Protein 8YS9 (pdb70)

Radius of gyration: 23.8 Å; Cα contacts (8 Å, |Δi|>4): 904; chains: 2; bounding box: 58×40×68 Å

Organism: NCBI:txid1123069

Sequence (416 aa):
MEIEAVEASYRRWAPIYDRTFGAVTQRGRREAVARINAIPPGRDGVTRVLEIGVGTGLALPHYAPHIRVTGIDASEAMLERARAAHGRRPTVESLRIMDARSLDFADESFDVVAAMHVLSVVPEPRRVMAEIARVLRPGGQAVTVTHFAVEGRGARAALERAMAPLADRLGWHSDFSRAEVLSEPRLRPGEERRLPPLRLMTLLVLHRIMEIEAVEASYRRWAPIYDRTFGAVTQRGRREAVARINAIPPGGVTRVLEIGVGTGLALPHYAPHIRVTGIDASEAMLERARAAHGRRPTVESLRIMDARSLDFADESFDVVAAMHVLSVVPEPRRVMAEIARVLRPGGQAVTVTHFAVEGRGARAALERAMAPLADRLGWHSDFSRAEVLSEPRLRPGEERRLPPLRLMTLLVLHRI

B-factor: mean 26.25, std 9.92, range [13.54, 88.36]

Solvent-accessible surface area: 18058 Å² total; per-residue (Å²): 13,111,46,112,13,13,70,48,5,28,148,201,52,2,81,75,25,60,168,49,48,0,54,85,1,46,120,3,11,109,25,0,1,52,62,0,37,82,18,104,72,24,161,134,42,24,0,40,0,0,5,1,24,12,8,5,0,29,6,1,54,67,12,24,116,47,0,90,0,8,0,1,15,22,4,103,32,8,0,92,104,0,75,91,65,21,34,241,96,125,10,16,111,30,20,96,76,23,41,9,45,72,10,110,35,71,94,96,40,15,9,0,0,0,0,18,26,15,1,8,11,13,11,83,27,177,109,0,0,34,26,0,0,56,0,0,75,78,50,1,33,0,0,0,1,0,26,20,22,28,52,26,220,29,91,69,3,43,110,13,146,65,50,26,114,71,9,90,207,36,0,62,54,2,71,3,32,19,60,64,0,10,25,17,90,79,0,91,3,9,35,6,75,56,8,53,30,148,135,51,11,7,0,0,5,0,43,36,117,16,116,46,112,21,12,57,34,1,18,147,121,48,3,76,82,21,59,204,49,38,0,41,70,8,82,83,0,18,120,28,0,3,47,48,0,37,78,24,110,67,90,75,30,3,31,0,0,5,0,23,11,7,5,0,44,5,1,53,82,12,23,116,44,0,48,0,2,0,1,15,20,3,76,23,8,0,103,112,0,13,59,65,23,1,96,97,112,9,6,26,6,0,20,53,17,42,9,41,67,10,55,25,72,90,102,28,2,30,1,0,0,0,21,16,15,1,0,11,15,13,81,21,136,107,0,0,35,26,0,0,56,0,0,91,79,47,1,35,0,0,0,3,0,12,14,16,48,135,44,218,25,79,61,1,42,119,14,133,66,75,22,113,82,8,74,165,24,1,35,50,4,72,11,32,104,54,45,1,57,38,16,113,85,10,125,70,32,78,80,101,94,4,60,43,153,146,54,6,10,0,0,6,0,43,42,120

Structure (mmCIF, N/CA/C/O backbone):
data_8YS9
#
_entry.id   8YS9
#
_cell.length_a   71.042
_cell.length_b   77.681
_cell.length_c   83.159
_cell.angle_alpha   90.00
_cell.angle_beta   90.00
_cell.angle_gamma   90.00
#
_symmetry.space_group_name_H-M   'P 21 21 21'
#
loop_
_entity.id
_entity.type
_entity.pdbx_description
1 polymer 'Phosphatidylethanolamine N-methyltransferase/phosphatidyl-N-methylethanolamine N-methyltransferase'
2 non-polymer S-ADENOSYL-L-HOMOCYSTEINE
3 non-polymer '[(2~{R})-3-[2-(dimethylamino)ethoxy-oxidanyl-phosphoryl]oxy-2-[(~{Z})-octadec-9-enoyl]oxy-propyl] (~{Z})-octadec-9-enoate'
4 non-polymer 'SULFATE ION'
5 non-polymer 'L(+)-TARTARIC ACID'
6 non-polymer DODECYL-BETA-D-MALTOSIDE
7 water water
#
loop_
_atom_site.group_PDB
_atom_site.id
_atom_site.type_symbol
_atom_site.label_atom_id
_atom_site.label_alt_id
_atom_site.label_comp_id
_atom_site.label_asym_id
_atom_site.label_entity_id
_atom_site.label_seq_id
_atom_site.pdbx_PDB_ins_code
_atom_site.Cartn_x
_atom_site.Cartn_y
_atom_site.Cartn_z
_atom_site.occupancy
_atom_site.B_iso_or_equiv
_atom_site.auth_seq_id
_atom_site.auth_comp_id
_atom_site.auth_asym_id
_atom_site.auth_atom_id
_atom_site.pdbx_PDB_model_num
ATOM 1 N N . MET A 1 1 ? 27.212 19.281 34.967 1.00 20.15 1 MET A N 1
ATOM 2 C CA . MET A 1 1 ? 28.123 20.321 35.497 1.00 18.91 1 MET A CA 1
ATOM 3 C C . MET A 1 1 ? 29.231 19.577 36.234 1.00 20.04 1 MET A C 1
ATOM 4 O O . MET A 1 1 ? 28.960 18.538 36.814 1.00 20.96 1 MET A O 1
ATOM 9 N N . GLU A 1 2 ? 30.450 20.110 36.236 1.00 21.02 2 GLU A N 1
ATOM 10 C CA . GLU A 1 2 ? 31.498 19.552 37.070 1.00 22.84 2 GLU A CA 1
ATOM 11 C C . GLU A 1 2 ? 31.065 19.642 38.535 1.00 20.14 2 GLU A C 1
ATOM 12 O O . GLU A 1 2 ? 30.371 20.558 38.954 1.00 19.31 2 GLU A O 1
ATOM 18 N N . ILE A 1 3 ? 31.498 18.688 39.343 1.00 20.07 3 ILE A N 1
ATOM 19 C CA . ILE A 1 3 ? 31.023 18.593 40.710 1.00 20.40 3 ILE A CA 1
ATOM 20 C C . ILE A 1 3 ? 31.362 19.883 41.491 1.00 23.49 3 ILE A C 1
ATOM 21 O O . ILE A 1 3 ? 30.589 20.316 42.312 1.00 20.73 3 ILE A O 1
ATOM 26 N N . GLU A 1 4 ? 32.557 20.472 41.305 1.00 20.87 4 GLU A N 1
ATOM 27 C CA . GLU A 1 4 ? 32.898 21.673 42.048 1.00 21.49 4 GLU A CA 1
ATOM 28 C C . GLU A 1 4 ? 31.978 22.831 41.650 1.00 19.43 4 GLU A C 1
ATOM 29 O O . GLU A 1 4 ? 31.682 23.700 42.461 1.00 22.96 4 GLU A O 1
ATOM 35 N N . ALA A 1 5 ? 31.488 22.814 40.405 1.00 19.68 5 ALA A N 1
ATOM 36 C CA . ALA A 1 5 ? 30.576 23.857 39.951 1.00 18.73 5 ALA A CA 1
ATOM 37 C C . ALA A 1 5 ? 29.176 23.638 40.520 1.00 19.14 5 ALA A C 1
ATOM 38 O O . ALA A 1 5 ? 28.488 24.616 40.894 1.00 20.08 5 ALA A O 1
ATOM 40 N N . VAL A 1 6 ? 28.787 22.356 40.690 1.00 17.81 6 VAL A N 1
ATOM 41 C CA . VAL A 1 6 ? 27.565 22.028 41.412 1.00 18.01 6 VAL A CA 1
ATOM 42 C C . VAL A 1 6 ? 27.628 22.588 42.831 1.00 18.31 6 VAL A C 1
ATOM 43 O O . VAL A 1 6 ? 26.727 23.300 43.285 1.00 18.77 6 VAL A O 1
ATOM 47 N N . GLU A 1 7 ? 28.737 22.310 43.541 1.00 17.02 7 GLU A N 1
ATOM 48 C CA . GLU A 1 7 ? 28.895 22.808 44.898 1.00 19.01 7 GLU A CA 1
ATOM 49 C C . GLU A 1 7 ? 28.793 24.337 44.960 1.00 20.58 7 GLU A C 1
ATOM 50 O O . GLU A 1 7 ? 28.128 24.887 45.831 1.00 22.19 7 GLU A O 1
ATOM 56 N N . ALA A 1 8 ? 29.465 25.028 44.045 1.00 20.83 8 ALA A N 1
ATOM 57 C CA . ALA A 1 8 ? 29.493 26.491 44.084 1.00 21.70 8 ALA A CA 1
ATOM 58 C C . ALA A 1 8 ? 28.085 27.060 43.833 1.00 21.57 8 ALA A C 1
ATOM 59 O O . ALA A 1 8 ? 27.643 28.007 44.492 1.00 22.25 8 ALA A O 1
ATOM 61 N N . SER A 1 9 ? 27.380 26.462 42.856 1.00 19.57 9 SER A N 1
ATOM 62 C CA . SER A 1 9 ? 26.084 26.970 42.449 1.00 18.82 9 SER A CA 1
ATOM 63 C C . SER A 1 9 ? 25.079 26.778 43.580 1.00 18.46 9 SER A C 1
ATOM 64 O O . SER A 1 9 ? 24.280 27.686 43.892 1.00 20.51 9 SER A O 1
ATOM 67 N N . TYR A 1 10 ? 25.088 25.584 44.200 1.00 19.53 10 TYR A N 1
ATOM 68 C CA . TYR A 1 10 ? 24.064 25.251 45.193 1.00 18.57 10 TYR A CA 1
ATOM 69 C C . TYR A 1 10 ? 24.381 25.848 46.553 1.00 19.38 10 TYR A C 1
ATOM 70 O O . TYR A 1 10 ? 23.458 26.012 47.348 1.00 20.30 10 TYR A O 1
ATOM 79 N N . ARG A 1 11 ? 25.639 26.220 46.810 1.00 19.56 11 ARG A N 1
ATOM 80 C CA . ARG A 1 11 ? 25.895 27.107 47.939 1.00 22.89 11 ARG A CA 1
ATOM 81 C C . ARG A 1 11 ? 25.151 28.444 47.766 1.00 23.13 11 ARG A C 1
ATOM 82 O O . ARG A 1 11 ? 24.577 28.951 48.719 1.00 23.55 11 ARG A O 1
ATOM 90 N N . ARG A 1 12 ? 25.133 29.026 46.556 1.00 21.60 12 ARG A N 1
ATOM 91 C CA . ARG A 1 12 ? 24.390 30.262 46.299 1.00 23.70 12 ARG A CA 1
ATOM 92 C C . ARG A 1 12 ? 22.870 30.035 46.317 1.00 21.41 12 ARG A C 1
ATOM 93 O O . ARG A 1 12 ? 22.108 30.864 46.828 1.00 23.24 12 ARG A O 1
ATOM 101 N N . TRP A 1 13 ? 22.403 28.911 45.733 1.00 20.68 13 TRP A N 1
ATOM 102 C CA . TRP A 1 13 ? 20.978 28.657 45.706 1.00 19.59 13 TRP A CA 1
ATOM 103 C C . TRP A 1 13 ? 20.370 28.413 47.088 1.00 20.43 13 TRP A C 1
ATOM 104 O O . TRP A 1 13 ? 19.216 28.786 47.326 1.00 23.12 13 TRP A O 1
ATOM 115 N N . ALA A 1 14 ? 21.091 27.740 47.978 1.00 20.85 14 ALA A N 1
ATOM 116 C CA . ALA A 1 14 ? 20.427 27.158 49.143 1.00 21.79 14 ALA A CA 1
ATOM 117 C C . ALA A 1 14 ? 19.575 28.167 49.926 1.00 23.73 14 ALA A C 1
ATOM 118 O O . ALA A 1 14 ? 18.451 27.843 50.317 1.00 23.84 14 ALA A O 1
ATOM 120 N N . PRO A 1 15 ? 20.047 29.400 50.240 1.00 23.38 15 PRO A N 1
ATOM 121 C CA . PRO A 1 15 ? 19.216 30.292 51.050 1.00 25.11 15 PRO A CA 1
ATOM 122 C C . PRO A 1 15 ? 17.921 30.744 50.386 1.00 24.66 15 PRO A C 1
ATOM 123 O O . PRO A 1 15 ? 16.983 31.081 51.113 1.00 26.78 15 PRO A O 1
ATOM 127 N N . ILE A 1 16 ? 17.840 30.748 49.045 1.00 24.88 16 ILE A N 1
ATOM 128 C CA . ILE A 1 16 ? 16.598 31.184 48.396 1.00 24.61 16 ILE A CA 1
ATOM 129 C C . ILE A 1 16 ? 15.821 30.030 47.742 1.00 22.57 16 ILE A C 1
ATOM 130 O O . ILE A 1 16 ? 14.731 30.266 47.238 1.00 22.08 16 ILE A O 1
ATOM 135 N N . TYR A 1 17 ? 16.380 28.813 47.743 1.00 19.77 17 TYR A N 1
ATOM 136 C CA . TYR A 1 17 ? 15.878 27.755 46.902 1.00 19.92 17 TYR A CA 1
ATOM 137 C C . TYR A 1 17 ? 14.384 27.471 47.159 1.00 18.12 17 TYR A C 1
ATOM 138 O O . TYR A 1 17 ? 13.558 27.416 46.241 1.00 20.17 17 TYR A O 1
ATOM 147 N N . ASP A 1 18 ? 14.039 27.198 48.416 1.00 18.88 18 ASP A N 1
ATOM 148 C CA . ASP A 1 18 ? 12.704 26.737 48.730 1.00 19.02 18 ASP A CA 1
ATOM 149 C C . ASP A 1 18 ? 11.638 27.784 48.372 1.00 21.10 18 ASP A C 1
ATOM 150 O O . ASP A 1 18 ? 10.539 27.403 47.971 1.00 24.95 18 ASP A O 1
ATOM 155 N N . ARG A 1 19 ? 11.952 29.082 48.530 1.00 22.76 19 ARG A N 1
ATOM 156 C CA . ARG A 1 19 ? 10.976 30.128 48.275 1.00 24.26 19 ARG A CA 1
ATOM 157 C C . ARG A 1 19 ? 10.921 30.534 46.801 1.00 25.00 19 ARG A C 1
ATOM 158 O O . ARG A 1 19 ? 10.007 31.284 46.415 1.00 27.14 19 ARG A O 1
ATOM 166 N N . THR A 1 20 ? 11.876 30.069 45.977 1.00 21.95 20 THR A N 1
ATOM 167 C CA . THR A 1 20 ? 11.871 30.391 44.549 1.00 21.85 20 THR A CA 1
ATOM 168 C C . THR A 1 20 ? 11.672 29.131 43.695 1.00 19.48 20 THR A C 1
ATOM 169 O O . THR A 1 20 ? 10.523 28.749 43.410 1.00 21.46 20 THR A O 1
ATOM 173 N N . PHE A 1 21 ? 12.749 28.488 43.229 1.00 19.05 21 PHE A N 1
ATOM 174 C CA . PHE A 1 21 ? 12.638 27.356 42.307 1.00 18.01 21 PHE A CA 1
ATOM 175 C C . PHE A 1 21 ? 11.839 26.237 42.955 1.00 19.40 21 PHE A C 1
ATOM 176 O O . PHE A 1 21 ? 10.967 25.627 42.311 1.00 20.54 21 PHE A O 1
ATOM 184 N N . GLY A 1 22 ? 12.096 26.014 44.245 1.00 19.56 22 GLY A N 1
ATOM 185 C CA . GLY A 1 22 ? 11.394 24.954 44.958 1.00 19.81 22 GLY A CA 1
ATOM 186 C C . GLY A 1 22 ? 9.892 25.206 44.990 1.00 20.72 22 GLY A C 1
ATOM 187 O O . GLY A 1 22 ? 9.088 24.291 44.816 1.00 21.47 22 GLY A O 1
ATOM 188 N N . ALA A 1 23 ? 9.493 26.451 45.188 1.00 22.83 23 ALA A N 1
ATOM 189 C CA . ALA A 1 23 ? 8.063 26.769 45.320 1.00 22.09 23 ALA A CA 1
ATOM 190 C C . ALA A 1 23 ? 7.297 26.529 44.019 1.00 22.55 23 ALA A C 1
ATOM 191 O O . ALA A 1 23 ? 6.184 26.008 44.046 1.00 25.11 23 ALA A O 1
ATOM 193 N N . VAL A 1 24 ? 7.886 26.875 42.879 1.00 19.11 24 VAL A N 1
ATOM 194 C CA . VAL A 1 24 ? 7.166 26.795 41.622 1.00 19.19 24 VAL A CA 1
ATOM 195 C C . VAL A 1 24 ? 7.203 25.371 41.054 1.00 18.42 24 VAL A C 1
ATOM 196 O O . VAL A 1 24 ? 6.577 25.133 40.018 1.00 20.29 24 VAL A O 1
ATOM 200 N N . THR A 1 25 ? 7.950 24.439 41.722 1.00 17.39 25 THR A N 1
ATOM 201 C CA . THR A 1 25 ? 8.041 23.049 41.276 1.00 17.98 25 THR A CA 1
ATOM 202 C C . THR A 1 25 ? 7.382 22.083 42.270 1.00 17.56 25 THR A C 1
ATOM 203 O O . THR A 1 25 ? 7.494 20.870 42.126 1.00 18.31 25 THR A O 1
ATOM 207 N N . GLN A 1 26 ? 6.660 22.611 43.270 1.00 17.90 26 GLN A N 1
ATOM 208 C CA . GLN A 1 26 ? 6.109 21.783 44.309 1.00 19.80 26 GLN A CA 1
ATOM 209 C C . GLN A 1 26 ? 5.028 20.849 43.766 1.00 20.41 26 GLN A C 1
ATOM 210 O O . GLN A 1 26 ? 4.890 19.729 44.269 1.00 21.02 26 GLN A O 1
ATOM 216 N N . ARG A 1 27 ? 4.197 21.310 42.816 1.00 20.13 27 ARG A N 1
ATOM 217 C CA . ARG A 1 27 ? 3.146 20.438 42.296 1.00 23.15 27 ARG A CA 1
ATOM 218 C C . ARG A 1 27 ? 3.743 19.156 41.681 1.00 23.03 27 ARG A C 1
ATOM 219 O O . ARG A 1 27 ? 3.296 18.035 41.964 1.00 22.63 27 ARG A O 1
ATOM 227 N N . GLY A 1 28 ? 4.761 19.312 40.824 1.00 20.36 28 GLY A N 1
ATOM 228 C CA . GLY A 1 28 ? 5.406 18.154 40.226 1.00 20.52 28 GLY A CA 1
ATOM 229 C C . GLY A 1 28 ? 6.064 17.261 41.270 1.00 18.82 28 GLY A C 1
ATOM 230 O O . GLY A 1 28 ? 6.078 16.018 41.149 1.00 20.14 28 GLY A O 1
ATOM 231 N N . ARG A 1 29 ? 6.669 17.883 42.276 1.00 18.80 29 ARG A N 1
ATOM 232 C CA . ARG A 1 29 ? 7.320 17.152 43.360 1.00 18.18 29 ARG A CA 1
ATOM 233 C C . ARG A 1 29 ? 6.314 16.267 44.114 1.00 18.45 29 ARG A C 1
ATOM 234 O O . ARG A 1 29 ? 6.534 15.076 44.372 1.00 19.15 29 ARG A O 1
ATOM 242 N N . ARG A 1 30 ? 5.180 16.871 44.474 1.00 19.71 30 ARG A N 1
ATOM 243 C CA . ARG A 1 30 ? 4.116 16.140 45.129 1.00 20.32 30 ARG A CA 1
ATOM 244 C C . ARG A 1 30 ? 3.617 14.9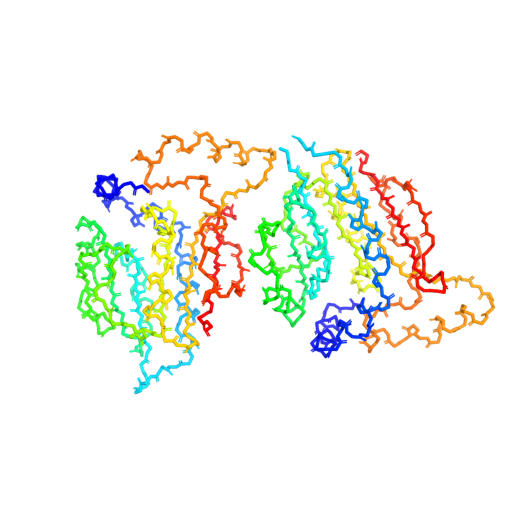94 44.259 1.00 19.44 30 ARG A C 1
ATOM 245 O O . ARG A 1 30 ? 3.300 13.910 44.763 1.00 21.42 30 ARG A O 1
ATOM 253 N N . GLU A 1 31 ? 3.473 15.247 42.970 1.00 18.94 31 GLU A N 1
ATOM 254 C CA . GLU A 1 31 ? 2.969 14.244 42.053 1.00 20.34 31 GLU A CA 1
ATOM 255 C C . GLU A 1 31 ? 3.941 13.059 41.980 1.00 21.29 31 GLU A C 1
ATOM 256 O O . GLU A 1 31 ? 3.515 11.889 41.992 1.00 20.27 31 GLU A O 1
ATOM 262 N N . ALA A 1 32 ? 5.253 13.370 41.891 1.00 19.02 32 ALA A N 1
ATOM 263 C CA . ALA A 1 32 ? 6.269 12.321 41.860 1.00 18.27 32 ALA A CA 1
ATOM 264 C C . ALA A 1 32 ? 6.206 11.478 43.131 1.00 18.22 32 ALA A C 1
ATOM 265 O O . ALA A 1 32 ? 6.257 10.243 43.047 1.00 19.06 32 ALA A O 1
ATOM 267 N N . VAL A 1 33 ? 6.111 12.138 44.294 1.00 17.04 33 VAL A N 1
ATOM 268 C CA . VAL A 1 33 ? 6.045 11.417 45.545 1.00 18.87 33 VAL A CA 1
ATOM 269 C C . VAL A 1 33 ? 4.768 10.567 45.606 1.00 20.53 33 VAL A C 1
ATOM 270 O O . VAL A 1 33 ? 4.803 9.446 46.123 1.00 21.70 33 VAL A O 1
ATOM 274 N N . ALA A 1 34 ? 3.637 11.073 45.100 1.00 21.53 34 ALA A N 1
ATOM 275 C CA . ALA A 1 34 ? 2.409 10.281 45.071 1.00 21.79 34 ALA A CA 1
ATOM 276 C C . ALA A 1 34 ? 2.583 8.978 44.277 1.00 21.95 34 ALA A C 1
ATOM 277 O O . ALA A 1 34 ? 2.111 7.922 44.707 1.00 23.48 34 ALA A O 1
ATOM 279 N N . ARG A 1 35 ? 3.265 9.038 43.133 1.00 22.30 35 ARG A N 1
ATOM 280 C CA . ARG A 1 35 ? 3.562 7.842 42.345 1.00 23.43 35 ARG A CA 1
ATOM 281 C C . ARG A 1 35 ? 4.363 6.846 43.182 1.00 22.03 35 ARG A C 1
ATOM 282 O O . ARG A 1 35 ? 4.102 5.660 43.154 1.00 24.33 35 ARG A O 1
ATOM 290 N N . ILE A 1 36 ? 5.404 7.349 43.869 1.00 22.61 36 ILE A N 1
ATOM 291 C CA . ILE A 1 36 ? 6.302 6.492 44.639 1.00 20.77 36 ILE A CA 1
ATOM 292 C C . ILE A 1 36 ? 5.519 5.840 45.784 1.00 23.65 36 ILE A C 1
ATOM 293 O O . ILE A 1 36 ? 5.681 4.637 46.059 1.00 25.69 36 ILE A O 1
ATOM 298 N N . ASN A 1 37 ? 4.665 6.641 46.452 1.00 23.00 37 ASN A N 1
ATOM 299 C CA . ASN A 1 37 ? 3.877 6.165 47.573 1.00 24.12 37 ASN A CA 1
ATOM 300 C C . ASN A 1 37 ? 2.945 5.035 47.130 1.00 23.59 37 ASN A C 1
ATOM 301 O O . ASN A 1 37 ? 2.600 4.196 47.946 1.00 25.58 37 ASN A O 1
ATOM 306 N N . ALA A 1 38 ? 2.501 5.053 45.868 1.00 25.76 38 ALA A N 1
ATOM 307 C CA . ALA A 1 38 ? 1.481 4.134 45.360 1.00 26.68 38 ALA A CA 1
ATOM 308 C C . ALA A 1 38 ? 2.082 2.802 44.911 1.00 28.41 38 ALA A C 1
ATOM 309 O O . ALA A 1 38 ? 1.366 1.836 44.684 1.00 32.21 38 ALA A O 1
ATOM 311 N N . ILE A 1 39 ? 3.394 2.765 44.696 1.00 28.62 39 ILE A N 1
ATOM 312 C CA . ILE A 1 39 ? 4.047 1.536 44.273 1.00 29.63 39 ILE A CA 1
ATOM 313 C C . ILE A 1 39 ? 3.805 0.496 45.349 1.00 28.48 39 ILE A C 1
ATOM 314 O O . ILE A 1 39 ? 3.957 0.798 46.536 1.00 29.80 39 ILE A O 1
ATOM 319 N N . PRO A 1 40 ? 3.434 -0.747 44.970 1.00 35.02 40 PRO A N 1
ATOM 320 C CA . PRO A 1 40 ? 3.287 -1.833 45.950 1.00 39.67 40 PRO A CA 1
ATOM 321 C C . PRO A 1 40 ? 4.523 -1.993 46.836 1.00 41.06 40 PRO A C 1
ATOM 322 O O . PRO A 1 40 ? 5.652 -2.057 46.338 1.00 38.62 40 PRO A O 1
ATOM 326 N N . PRO A 1 41 ? 4.376 -2.022 48.180 1.00 42.74 41 PRO A N 1
ATOM 327 C CA . PRO A 1 41 ? 5.535 -2.138 49.068 1.00 42.28 41 PRO A CA 1
ATOM 328 C C . PRO A 1 41 ? 6.429 -3.311 48.725 1.00 45.83 41 PRO A C 1
ATOM 329 O O . PRO A 1 41 ? 5.965 -4.338 48.235 1.00 46.34 41 PRO A O 1
ATOM 333 N N . GLY A 1 42 ? 7.729 -3.111 48.942 1.00 47.94 42 GLY A N 1
ATOM 334 C CA . GLY A 1 42 ? 8.676 -4.170 48.695 1.00 49.77 42 GLY A CA 1
ATOM 335 C C . GLY A 1 42 ? 8.641 -5.135 49.868 1.00 49.20 42 GLY A C 1
ATOM 336 O O . GLY A 1 42 ? 7.571 -5.484 50.375 1.00 53.29 42 GLY A O 1
ATOM 337 N N . ARG A 1 43 ? 9.848 -5.493 50.313 1.00 52.00 43 ARG A N 1
ATOM 338 C CA . ARG A 1 43 ? 10.050 -6.507 51.335 1.00 53.59 43 ARG A CA 1
ATOM 339 C C . ARG A 1 43 ? 9.686 -5.921 52.697 1.00 50.62 43 ARG A C 1
ATOM 340 O O . ARG A 1 43 ? 10.015 -4.757 52.992 1.00 37.94 43 ARG A O 1
ATOM 348 N N . ASP A 1 44 ? 8.973 -6.746 53.481 1.00 47.24 44 ASP A N 1
ATOM 349 C CA . ASP A 1 44 ? 8.597 -6.405 54.841 1.00 50.11 44 ASP A CA 1
ATOM 350 C C . ASP A 1 44 ? 7.633 -5.230 54.853 1.00 46.28 44 ASP A C 1
ATOM 351 O O . ASP A 1 44 ? 7.543 -4.548 55.868 1.00 54.27 44 ASP A O 1
ATOM 356 N N . GLY A 1 45 ? 6.941 -4.971 53.737 1.00 43.10 45 GLY A N 1
ATOM 357 C CA . GLY A 1 45 ? 5.982 -3.865 53.675 1.00 40.15 45 GLY A CA 1
ATOM 358 C C . GLY A 1 45 ? 6.640 -2.494 53.649 1.00 36.52 45 GLY A C 1
ATOM 359 O O . GLY A 1 45 ? 6.002 -1.513 54.025 1.00 38.44 45 GLY A O 1
ATOM 360 N N . VAL A 1 46 ? 7.907 -2.419 53.224 1.00 32.55 46 VAL A N 1
ATOM 361 C CA . VAL A 1 46 ? 8.599 -1.139 53.124 1.00 30.78 46 VAL A CA 1
ATOM 362 C C . VAL A 1 46 ? 8.970 -0.923 51.662 1.00 30.62 46 VAL A C 1
ATOM 363 O O . VAL A 1 46 ? 9.197 -1.892 50.921 1.00 31.32 46 VAL A O 1
ATOM 367 N N . THR A 1 47 ? 8.984 0.351 51.243 1.00 27.55 47 THR A N 1
ATOM 368 C CA . THR A 1 47 ? 9.516 0.752 49.947 1.00 25.50 47 THR A CA 1
ATOM 369 C C . THR A 1 47 ? 10.773 1.564 50.206 1.00 23.50 47 THR A C 1
ATOM 370 O O . THR A 1 47 ? 10.706 2.617 50.850 1.00 24.50 47 THR A O 1
ATOM 374 N N . ARG A 1 48 ? 11.918 1.028 49.767 1.00 23.41 48 ARG A N 1
ATOM 375 C CA . ARG A 1 48 ? 13.204 1.652 49.984 1.00 24.79 48 ARG A CA 1
ATOM 376 C C . ARG A 1 48 ? 13.479 2.561 48.794 1.00 22.27 48 ARG A C 1
ATOM 377 O O . ARG A 1 48 ? 13.562 2.076 47.655 1.00 21.26 48 ARG A O 1
ATOM 385 N N . VAL A 1 49 ? 13.616 3.857 49.101 1.00 21.48 49 VAL A N 1
ATOM 386 C CA . VAL A 1 49 ? 13.789 4.910 48.119 1.00 21.30 49 VAL A CA 1
ATOM 387 C C . VAL A 1 49 ? 15.158 5.546 48.280 1.00 20.48 49 VAL A C 1
ATOM 388 O O . VAL A 1 49 ? 15.543 5.926 49.390 1.00 21.93 49 VAL A O 1
ATOM 392 N N . LEU A 1 50 ? 15.838 5.717 47.142 1.00 18.64 50 LEU A N 1
ATOM 393 C CA . LEU A 1 50 ? 17.029 6.545 47.081 1.00 19.07 50 LEU A CA 1
ATOM 394 C C . LEU A 1 50 ? 16.667 7.852 46.393 1.00 17.90 50 LEU A C 1
ATOM 395 O O . LEU A 1 50 ? 16.324 7.859 45.222 1.00 18.04 50 LEU A O 1
ATOM 400 N N . GLU A 1 51 ? 16.804 8.945 47.149 1.00 18.38 51 GLU A N 1
ATOM 401 C CA . GLU A 1 51 ? 16.589 10.290 46.631 1.00 18.04 51 GLU A CA 1
ATOM 402 C C . GLU A 1 51 ? 17.947 10.814 46.176 1.00 17.51 51 GLU A C 1
ATOM 403 O O . GLU A 1 51 ? 18.779 11.165 47.015 1.00 17.46 51 GLU A O 1
ATOM 409 N N . ILE A 1 52 ? 18.160 10.841 44.868 1.00 16.12 52 ILE A N 1
ATOM 410 C CA . ILE A 1 52 ? 19.402 11.328 44.301 1.00 17.41 52 ILE A CA 1
ATOM 411 C C . ILE A 1 52 ? 19.283 12.848 44.147 1.00 16.07 52 ILE A C 1
ATOM 412 O O . ILE A 1 52 ? 18.400 13.329 43.465 1.00 17.03 52 ILE A O 1
ATOM 417 N N . GLY A 1 53 ? 20.202 13.622 44.756 1.00 15.58 53 GLY A N 1
ATOM 418 C CA . GLY A 1 53 ? 20.050 15.072 44.721 1.00 15.61 53 GLY A CA 1
ATOM 419 C C . GLY A 1 53 ? 18.858 15.532 45.551 1.00 15.99 53 GLY A C 1
ATOM 420 O O . GLY A 1 53 ? 18.062 16.337 45.091 1.00 17.84 53 GLY A O 1
ATOM 421 N N . VAL A 1 54 ? 18.758 15.057 46.774 1.00 17.45 54 VAL A N 1
ATOM 422 C CA . VAL A 1 54 ? 17.628 15.345 47.652 1.00 16.91 54 VAL A CA 1
ATOM 423 C C . VAL A 1 54 ? 17.507 16.838 47.951 1.00 17.70 54 VAL A C 1
ATOM 424 O O . VAL A 1 54 ? 16.430 17.294 48.327 1.00 18.05 54 VAL A O 1
ATOM 428 N N . GLY A 1 55 ? 18.611 17.584 47.834 1.00 18.46 55 GLY A N 1
ATOM 429 C CA . GLY A 1 55 ? 18.607 19.033 48.025 1.00 17.84 55 GLY A CA 1
ATOM 430 C C . GLY A 1 55 ? 18.194 19.415 49.441 1.00 17.78 55 GLY A C 1
ATOM 431 O O . GLY A 1 55 ? 18.728 18.888 50.429 1.00 18.47 55 GLY A O 1
ATOM 432 N N . THR A 1 56 ? 17.264 20.381 49.524 1.00 17.66 56 THR A N 1
ATOM 433 C CA . THR A 1 56 ? 16.768 20.889 50.782 1.00 18.66 56 THR A CA 1
ATOM 434 C C . THR A 1 56 ? 15.689 19.956 51.353 1.00 19.13 56 THR A C 1
ATOM 435 O O . THR A 1 56 ? 15.139 20.244 52.408 1.00 20.03 56 THR A O 1
ATOM 439 N N . GLY A 1 57 ? 15.377 18.857 50.640 1.00 19.18 57 GLY A N 1
ATOM 440 C CA . GLY A 1 57 ? 14.470 17.844 51.152 1.00 18.32 57 GLY A CA 1
ATOM 441 C C . GLY A 1 57 ? 12.992 18.216 51.054 1.00 18.04 57 GLY A C 1
ATOM 442 O O . GLY A 1 57 ? 12.185 17.668 51.803 1.00 19.06 57 GLY A O 1
ATOM 443 N N . LEU A 1 58 ? 12.619 19.021 50.049 1.00 18.73 58 LEU A N 1
ATOM 444 C CA . LEU A 1 58 ? 11.222 19.419 49.894 1.00 18.14 58 LEU A CA 1
ATOM 445 C C . LEU A 1 58 ? 10.314 18.209 49.655 1.00 18.21 58 LEU A C 1
ATOM 446 O O . LEU A 1 58 ? 9.151 18.251 50.013 1.00 20.61 58 LEU A O 1
ATOM 451 N N . ALA A 1 59 ? 10.826 17.128 49.042 1.00 19.20 59 ALA A N 1
ATOM 452 C CA . ALA A 1 59 ? 9.997 15.944 48.837 1.00 19.28 59 ALA A CA 1
ATOM 453 C C . ALA A 1 59 ? 9.759 15.141 50.135 1.00 19.21 59 ALA A C 1
ATOM 454 O O . ALA A 1 59 ? 8.788 14.409 50.228 1.00 21.30 59 ALA A O 1
ATOM 456 N N . LEU A 1 60 ? 10.657 15.273 51.122 1.00 19.21 60 LEU A N 1
ATOM 457 C CA . LEU A 1 60 ? 10.738 14.357 52.246 1.00 20.93 60 LEU A CA 1
ATOM 458 C C . LEU A 1 60 ? 9.457 14.267 53.058 1.00 22.81 60 LEU A C 1
ATOM 459 O O . LEU A 1 60 ? 9.065 13.156 53.425 1.00 24.89 60 LEU A O 1
ATOM 464 N N . PRO A 1 61 ? 8.767 15.391 53.408 1.00 22.75 61 PRO A N 1
ATOM 465 C CA . PRO A 1 61 ? 7.587 15.272 54.259 1.00 24.27 61 PRO A CA 1
ATOM 466 C C . PRO A 1 61 ? 6.401 14.586 53.563 1.00 23.47 61 PRO A C 1
ATOM 467 O O . PRO A 1 61 ? 5.403 14.234 54.196 1.00 26.88 61 PRO A O 1
ATOM 471 N N . HIS A 1 62 ? 6.475 14.409 52.263 1.00 23.17 62 HIS A N 1
ATOM 472 C CA . HIS A 1 62 ? 5.347 13.854 51.516 1.00 22.38 62 HIS A CA 1
ATOM 473 C C . HIS A 1 62 ? 5.392 12.330 51.450 1.00 24.23 62 HIS A C 1
ATOM 474 O O . HIS A 1 62 ? 4.410 11.720 51.052 1.00 22.32 62 HIS A O 1
ATOM 481 N N . TYR A 1 63 ? 6.565 11.729 51.723 1.00 21.76 63 TYR A N 1
ATOM 482 C CA . TYR A 1 63 ? 6.682 10.279 51.692 1.00 21.49 63 TYR A CA 1
ATOM 483 C C . TYR A 1 63 ? 5.815 9.693 52.808 1.00 23.46 63 TYR A C 1
ATOM 484 O O . TYR A 1 63 ? 5.813 10.135 53.965 1.00 24.34 63 TYR A O 1
ATOM 493 N N . ALA A 1 64 ? 5.087 8.653 52.413 1.00 24.04 64 ALA A N 1
ATOM 494 C CA . ALA A 1 64 ? 4.143 7.939 53.254 1.00 25.55 64 ALA A CA 1
ATOM 495 C C . ALA A 1 64 ? 4.869 7.100 54.302 1.00 26.07 64 ALA A C 1
ATOM 496 O O . ALA A 1 64 ? 6.075 6.828 54.187 1.00 25.92 64 ALA A O 1
ATOM 498 N N . PRO A 1 65 ? 4.159 6.623 55.356 1.00 28.32 65 PRO A N 1
ATOM 499 C CA . PRO A 1 65 ? 4.842 5.940 56.456 1.00 31.00 65 PRO A CA 1
ATOM 500 C C . PRO A 1 65 ? 5.615 4.676 56.122 1.00 28.22 65 PRO A C 1
ATOM 501 O O . PRO A 1 65 ? 6.514 4.308 56.877 1.00 31.04 65 PRO A O 1
ATOM 505 N N . HIS A 1 66 ? 5.248 4.006 55.025 1.00 27.01 66 HIS A N 1
ATOM 506 C CA . HIS A 1 66 ? 5.897 2.757 54.642 1.00 27.60 66 HIS A CA 1
ATOM 507 C C . HIS A 1 66 ? 7.198 2.998 53.881 1.00 25.63 66 HIS A C 1
ATOM 508 O O . HIS A 1 66 ? 7.871 2.045 53.526 1.00 29.09 66 HIS A O 1
ATOM 515 N N . ILE A 1 67 ? 7.507 4.256 53.554 1.00 25.13 67 ILE A N 1
ATOM 516 C CA . ILE A 1 67 ? 8.743 4.585 52.852 1.00 22.48 67 ILE A CA 1
ATOM 517 C C . ILE A 1 67 ? 9.903 4.626 53.839 1.00 22.99 67 ILE A C 1
ATOM 518 O O . ILE A 1 67 ? 9.816 5.205 54.930 1.00 23.76 67 ILE A O 1
ATOM 523 N N . ARG A 1 68 ? 11.045 4.110 53.371 1.00 23.74 68 ARG A N 1
ATOM 524 C CA . ARG A 1 68 ? 12.341 4.370 53.974 1.00 25.24 68 ARG A CA 1
ATOM 525 C C . ARG A 1 68 ? 13.228 5.021 52.926 1.00 23.36 68 ARG A C 1
ATOM 526 O O . ARG A 1 68 ? 13.617 4.374 51.954 1.00 23.34 68 ARG A O 1
ATOM 534 N N . VAL A 1 69 ? 13.522 6.302 53.135 1.00 23.16 69 VAL A N 1
ATOM 535 C CA . VAL A 1 69 ? 14.169 7.093 52.118 1.00 22.85 69 VAL A CA 1
ATOM 536 C C . VAL A 1 69 ? 15.585 7.427 52.589 1.00 22.06 69 VAL A C 1
ATOM 537 O O . VAL A 1 69 ? 15.799 7.929 53.690 1.00 23.15 69 VAL A O 1
ATOM 541 N N . THR A 1 70 ? 16.548 7.174 51.688 1.00 19.68 70 THR A N 1
ATOM 542 C CA . THR A 1 70 ? 17.919 7.601 51.845 1.00 22.80 70 THR A CA 1
ATOM 543 C C . THR A 1 70 ? 18.148 8.746 50.866 1.00 20.55 70 THR A C 1
ATOM 544 O O . THR A 1 70 ? 17.919 8.576 49.677 1.00 21.51 70 THR A O 1
ATOM 548 N N . GLY A 1 71 ? 18.550 9.909 51.361 1.00 20.22 71 GLY A N 1
ATOM 549 C CA . GLY A 1 71 ? 18.821 11.038 50.492 1.00 18.98 71 GLY A CA 1
ATOM 550 C C . GLY A 1 71 ? 20.319 11.295 50.398 1.00 20.23 71 GLY A C 1
ATOM 551 O O . GLY A 1 71 ? 20.989 11.320 51.410 1.00 21.28 71 GLY A O 1
ATOM 552 N N . ILE A 1 72 ? 20.797 11.558 49.186 1.00 19.52 72 ILE A N 1
ATOM 553 C CA . ILE A 1 72 ? 22.185 11.954 48.958 1.00 19.28 72 ILE A CA 1
ATOM 554 C C . ILE A 1 72 ? 22.204 13.260 48.188 1.00 16.64 72 ILE A C 1
ATOM 555 O O . ILE A 1 72 ? 21.282 13.586 47.426 1.00 18.46 72 ILE A O 1
ATOM 560 N N . ASP A 1 73 ? 23.303 14.003 48.384 1.00 17.87 73 ASP A N 1
ATOM 561 C CA . ASP A 1 73 ? 23.477 15.256 47.672 1.00 16.85 73 ASP A CA 1
ATOM 562 C C . ASP A 1 73 ? 24.967 15.601 47.600 1.00 17.10 73 ASP A C 1
ATOM 563 O O . ASP A 1 73 ? 25.732 15.137 48.418 1.00 18.94 73 ASP A O 1
ATOM 568 N N . ALA A 1 74 ? 25.334 16.491 46.680 1.00 19.28 74 ALA A N 1
ATOM 569 C CA . ALA A 1 74 ? 26.683 16.989 46.542 1.00 19.07 74 ALA A CA 1
ATOM 570 C C . ALA A 1 74 ? 26.936 18.253 47.374 1.00 20.90 74 ALA A C 1
ATOM 571 O O . ALA A 1 74 ? 28.095 18.612 47.606 1.00 21.62 74 ALA A O 1
ATOM 573 N N . SER A 1 75 ? 25.886 18.899 47.859 1.00 18.79 75 SER A N 1
ATOM 574 C CA . SER A 1 75 ? 25.980 20.236 48.434 1.00 20.02 75 SER A CA 1
ATOM 575 C C . SER A 1 75 ? 25.673 20.163 49.920 1.00 22.52 75 SER A C 1
ATOM 576 O O . SER A 1 75 ? 24.530 19.889 50.278 1.00 21.44 75 SER A O 1
ATOM 579 N N . GLU A 1 76 ? 26.648 20.538 50.752 1.00 19.77 76 GLU A N 1
ATOM 580 C CA . GLU A 1 76 ? 26.422 20.636 52.178 1.00 20.86 76 GLU A CA 1
ATOM 581 C C . GLU A 1 76 ? 25.373 21.698 52.484 1.00 20.73 76 GLU A C 1
ATOM 582 O O . GLU A 1 76 ? 24.556 21.522 53.379 1.00 23.19 76 GLU A O 1
ATOM 588 N N . ALA A 1 77 ? 25.423 22.822 51.767 1.00 22.13 77 ALA A N 1
ATOM 589 C CA . ALA A 1 77 ? 24.516 23.930 52.028 1.00 22.24 77 ALA A CA 1
ATOM 590 C C . ALA A 1 77 ? 23.073 23.495 51.829 1.00 21.75 77 ALA A C 1
ATOM 591 O O . ALA A 1 77 ? 22.212 23.821 52.649 1.00 22.82 77 ALA A O 1
ATOM 593 N N . MET A 1 78 ? 22.817 22.741 50.746 1.00 21.33 78 MET A N 1
ATOM 594 C CA . MET A 1 78 ? 21.464 22.258 50.476 1.00 20.30 78 MET A CA 1
ATOM 595 C C . MET A 1 78 ? 21.085 21.187 51.492 1.00 20.19 78 MET A C 1
ATOM 596 O O . MET A 1 78 ? 20.020 21.245 52.126 1.00 20.38 78 MET A O 1
ATOM 601 N N . LEU A 1 79 ? 21.989 20.226 51.701 1.00 19.93 79 LEU A N 1
ATOM 602 C CA . LEU A 1 79 ? 21.679 19.072 52.527 1.00 19.47 79 LEU A CA 1
ATOM 603 C C . LEU A 1 79 ? 21.430 19.460 53.973 1.00 20.19 79 LEU A C 1
ATOM 604 O O . LEU A 1 79 ? 20.605 18.832 54.634 1.00 21.13 79 LEU A O 1
ATOM 609 N N . GLU A 1 80 ? 22.137 20.494 54.472 1.00 20.52 80 GLU A N 1
ATOM 610 C CA . GLU A 1 80 ? 21.949 20.913 55.848 1.00 19.92 80 GLU A CA 1
ATOM 611 C C . GLU A 1 80 ? 20.533 21.433 56.048 1.00 21.17 80 GLU A C 1
ATOM 612 O O . GLU A 1 80 ? 19.985 21.313 57.131 1.00 22.99 80 GLU A O 1
ATOM 618 N N . ARG A 1 81 ? 19.880 21.938 54.996 1.00 20.08 81 ARG A N 1
ATOM 619 C CA . ARG A 1 81 ? 18.485 22.361 55.179 1.00 21.07 81 ARG A CA 1
ATOM 620 C C . ARG A 1 81 ? 17.564 21.152 55.293 1.00 19.55 81 ARG A C 1
ATOM 621 O O . ARG A 1 81 ? 16.602 21.165 56.050 1.00 22.20 81 ARG A O 1
ATOM 629 N N . ALA A 1 82 ? 17.865 20.088 54.529 1.00 19.65 82 ALA A N 1
ATOM 630 C CA . ALA A 1 82 ? 17.110 18.849 54.607 1.00 19.78 82 ALA A CA 1
ATOM 631 C C . ALA A 1 82 ? 17.234 18.250 55.999 1.00 21.52 82 ALA A C 1
ATOM 632 O O . ALA A 1 82 ? 16.259 17.804 56.567 1.00 21.70 82 ALA A O 1
ATOM 634 N N . ARG A 1 83 ? 18.444 18.288 56.553 1.00 21.17 83 ARG A N 1
ATOM 635 C CA . ARG A 1 83 ? 18.742 17.781 57.880 1.00 21.01 83 ARG A CA 1
ATOM 636 C C . ARG A 1 83 ? 17.939 18.527 58.933 1.00 20.48 83 ARG A C 1
ATOM 637 O O . ARG A 1 83 ? 17.316 17.926 59.802 1.00 24.38 83 ARG A O 1
ATOM 645 N N . ALA A 1 84 ? 18.015 19.855 58.874 1.00 21.79 84 ALA A N 1
ATOM 646 C CA . ALA A 1 84 ? 17.404 20.721 59.873 1.00 22.22 84 ALA A CA 1
ATOM 647 C C . ALA A 1 84 ? 15.901 20.512 59.919 1.00 22.98 84 ALA A C 1
ATOM 648 O O . ALA A 1 84 ? 15.340 20.462 61.011 1.00 25.75 84 ALA A O 1
ATOM 650 N N . ALA A 1 85 ? 15.270 20.471 58.724 1.00 23.16 85 ALA A N 1
ATOM 651 C CA . ALA A 1 85 ? 13.825 20.376 58.644 1.00 23.05 85 ALA A CA 1
ATOM 652 C C . ALA A 1 85 ? 13.316 18.946 58.817 1.00 24.47 85 ALA A C 1
ATOM 653 O O . ALA A 1 85 ? 12.250 18.763 59.437 1.00 26.45 85 ALA A O 1
ATOM 655 N N . HIS A 1 86 ? 14.003 17.960 58.228 1.00 22.06 86 HIS A N 1
ATOM 656 C CA . HIS A 1 86 ? 13.389 16.646 58.038 1.00 24.08 86 HIS A CA 1
ATOM 657 C C . HIS A 1 86 ? 14.216 15.477 58.592 1.00 24.00 86 HIS A C 1
ATOM 658 O O . HIS A 1 86 ? 13.793 14.342 58.527 1.00 23.98 86 HIS A O 1
ATOM 665 N N . GLY A 1 87 ? 15.398 15.741 59.160 1.00 26.56 87 GLY A N 1
ATOM 666 C CA . GLY A 1 87 ? 16.324 14.701 59.570 1.00 27.64 87 GLY A CA 1
ATOM 667 C C . GLY A 1 87 ? 15.766 13.761 60.635 1.00 28.60 87 GLY A C 1
ATOM 668 O O . GLY A 1 87 ? 16.251 12.636 60.769 1.00 33.87 87 GLY A O 1
ATOM 669 N N . ARG A 1 88 ? 14.768 14.207 61.416 1.00 34.90 88 ARG A N 1
ATOM 670 C CA . ARG A 1 88 ? 14.226 13.400 62.499 1.00 34.94 88 ARG A CA 1
ATOM 671 C C . ARG A 1 88 ? 12.964 12.644 62.065 1.00 31.98 88 ARG A C 1
ATOM 672 O O . ARG A 1 88 ? 12.349 11.952 62.859 1.00 37.34 88 ARG A O 1
ATOM 680 N N . ARG A 1 89 ? 12.524 12.792 60.824 1.00 30.22 89 ARG A N 1
ATOM 681 C CA . ARG A 1 89 ? 11.312 12.117 60.396 1.00 29.78 89 ARG A CA 1
ATOM 682 C C . ARG A 1 89 ? 11.564 10.613 60.356 1.00 31.12 89 ARG A C 1
ATOM 683 O O . ARG A 1 89 ? 12.625 10.183 59.898 1.00 31.40 89 ARG A O 1
ATOM 691 N N . PRO A 1 90 ? 10.605 9.768 60.798 1.00 32.05 90 PRO A N 1
ATOM 692 C CA . PRO A 1 90 ? 10.775 8.314 60.762 1.00 35.52 90 PRO A CA 1
ATOM 693 C C . PRO A 1 90 ? 11.008 7.676 59.397 1.00 32.69 90 PRO A C 1
ATOM 694 O O . PRO A 1 90 ? 11.552 6.575 59.323 1.00 37.77 90 PRO A O 1
ATOM 698 N N . THR A 1 91 ? 10.595 8.365 58.325 1.00 28.99 91 THR A N 1
ATOM 699 C CA . THR A 1 91 ? 10.746 7.843 56.972 1.00 28.19 91 THR A CA 1
ATOM 700 C C . THR A 1 91 ? 12.167 8.087 56.478 1.00 26.73 91 THR A C 1
ATOM 701 O O . THR A 1 91 ? 12.568 7.505 55.490 1.00 27.31 91 THR A O 1
ATOM 705 N N . VAL A 1 92 ? 12.913 8.987 57.131 1.00 27.38 92 VAL A N 1
ATOM 706 C CA . VAL A 1 92 ? 14.215 9.385 56.611 1.00 25.93 92 VAL A CA 1
ATOM 707 C C . VAL A 1 92 ? 15.305 8.549 57.282 1.00 27.81 92 VAL A C 1
ATOM 708 O O . VAL A 1 92 ? 15.640 8.760 58.448 1.00 30.86 92 VAL A O 1
ATOM 712 N N . GLU A 1 93 ? 15.925 7.655 56.497 1.00 27.00 93 GLU A N 1
ATOM 713 C CA . GLU A 1 93 ? 16.914 6.698 56.983 1.00 29.87 93 GLU A CA 1
ATOM 714 C C . GLU A 1 93 ? 18.257 7.414 57.166 1.00 29.91 93 GLU A C 1
ATOM 715 O O . GLU A 1 93 ? 18.916 7.233 58.175 1.00 31.55 93 GLU A O 1
ATOM 721 N N . SER A 1 94 ? 18.659 8.213 56.180 1.00 27.91 94 SER A N 1
ATOM 722 C CA . SER A 1 94 ? 19.887 8.984 56.285 1.00 27.69 94 SER A CA 1
ATOM 723 C C . SER A 1 94 ? 19.918 10.050 55.195 1.00 22.38 94 SER A C 1
ATOM 724 O O . SER A 1 94 ? 19.169 9.983 54.214 1.00 24.16 94 SER A O 1
ATOM 727 N N . LEU A 1 95 ? 20.745 11.082 55.461 1.00 23.55 95 LEU A N 1
ATOM 728 C CA . LEU A 1 95 ? 21.030 12.183 54.555 1.00 22.69 95 LEU A CA 1
ATOM 729 C C . LEU A 1 95 ? 22.547 12.366 54.500 1.00 24.87 95 LEU A C 1
ATOM 730 O O . LEU A 1 95 ? 23.191 12.742 55.499 1.00 27.20 95 LEU A O 1
ATOM 735 N N . ARG A 1 96 ? 23.124 12.100 53.328 1.00 19.46 96 ARG A N 1
ATOM 736 C CA . ARG A 1 96 ? 24.577 11.972 53.206 1.00 23.35 96 ARG A CA 1
ATOM 737 C C . ARG A 1 96 ? 25.077 12.754 51.994 1.00 20.47 96 ARG A C 1
ATOM 738 O O . ARG A 1 96 ? 24.383 12.861 50.978 1.00 21.52 96 ARG A O 1
ATOM 746 N N . ILE A 1 97 ? 26.320 13.236 52.070 1.00 19.81 97 ILE A N 1
ATOM 747 C CA . ILE A 1 97 ? 27.033 13.734 50.907 1.00 20.68 97 ILE A CA 1
ATOM 748 C C . ILE A 1 97 ? 27.578 12.535 50.128 1.00 19.71 97 ILE A C 1
ATOM 749 O O . ILE A 1 97 ? 28.281 11.680 50.688 1.00 21.84 97 ILE A O 1
ATOM 754 N N . MET A 1 98 ? 27.205 12.452 48.871 1.00 18.84 98 MET A N 1
ATOM 755 C CA . MET A 1 98 ? 27.615 11.396 47.962 1.00 18.35 98 MET A CA 1
ATOM 756 C C . MET A 1 98 ? 27.397 11.880 46.542 1.00 19.25 98 MET A C 1
ATOM 757 O O . MET A 1 98 ? 26.391 12.558 46.255 1.00 19.87 98 MET A O 1
ATOM 762 N N . ASP A 1 99 ? 28.308 11.505 45.648 1.00 19.64 99 ASP A N 1
ATOM 763 C CA . ASP A 1 99 ? 28.209 11.840 44.242 1.00 18.82 99 ASP A CA 1
ATOM 764 C C . ASP A 1 99 ? 27.435 10.735 43.540 1.00 18.47 99 ASP A C 1
ATOM 765 O O . ASP A 1 99 ? 27.817 9.552 43.612 1.00 22.37 99 ASP A O 1
ATOM 770 N N . ALA A 1 100 ? 26.354 11.122 42.858 1.00 17.51 100 ALA A N 1
ATOM 771 C CA . ALA A 1 100 ? 25.503 10.171 42.164 1.00 19.37 100 ALA A CA 1
ATOM 772 C C . ALA A 1 100 ? 26.220 9.358 41.089 1.00 18.69 100 ALA A C 1
ATOM 773 O O . ALA A 1 100 ? 25.681 8.348 40.646 1.00 19.52 100 ALA A O 1
ATOM 775 N N . ARG A 1 101 ? 27.400 9.821 40.618 1.00 18.61 101 ARG A N 1
ATOM 776 C CA . ARG A 1 101 ? 28.158 9.077 39.619 1.00 19.32 101 ARG A CA 1
ATOM 777 C C . ARG A 1 101 ? 28.689 7.750 40.167 1.00 19.51 101 ARG A C 1
ATOM 778 O O . ARG A 1 101 ? 29.032 6.885 39.382 1.00 19.48 101 ARG A O 1
ATOM 786 N N . SER A 1 102 ? 28.791 7.636 41.483 1.00 19.48 102 SER A N 1
ATOM 787 C CA . SER A 1 102 ? 29.367 6.486 42.159 1.00 22.22 102 SER A CA 1
ATOM 788 C C . SER A 1 102 ? 28.646 6.249 43.481 1.00 21.48 102 SER A C 1
ATOM 789 O O . SER A 1 102 ? 28.977 6.819 44.498 1.00 25.95 102 SER A O 1
ATOM 792 N N . LEU A 1 103 ? 27.630 5.383 43.461 1.00 21.22 103 LEU A N 1
ATOM 793 C CA . LEU A 1 103 ? 26.752 5.200 44.606 1.00 19.68 103 LEU A CA 1
ATOM 794 C C . LEU A 1 103 ? 27.307 4.106 45.515 1.00 21.15 103 LEU A C 1
ATOM 795 O O . LEU A 1 103 ? 27.555 2.992 45.064 1.00 21.37 103 LEU A O 1
ATOM 800 N N . ASP A 1 104 ? 27.513 4.434 46.788 1.00 21.96 104 ASP A N 1
ATOM 801 C CA . ASP A 1 104 ? 28.042 3.460 47.744 1.00 20.36 104 ASP A CA 1
ATOM 802 C C . ASP A 1 104 ? 26.910 2.589 48.331 1.00 19.64 104 ASP A C 1
ATOM 803 O O . ASP A 1 104 ? 26.722 2.525 49.542 1.00 21.62 104 ASP A O 1
ATOM 808 N N . PHE A 1 105 ? 26.222 1.885 47.444 1.00 20.64 105 PHE A N 1
ATOM 809 C CA . PHE A 1 105 ? 25.110 1.017 47.771 1.00 19.32 105 PHE A CA 1
ATOM 810 C C . PHE A 1 105 ? 25.224 -0.220 46.886 1.00 20.34 105 PHE A C 1
ATOM 811 O O . PHE A 1 105 ? 25.765 -0.144 45.787 1.00 21.78 105 PHE A O 1
ATOM 819 N N . ALA A 1 106 ? 24.733 -1.359 47.411 1.00 22.12 106 ALA A N 1
ATOM 820 C CA . ALA A 1 106 ? 24.867 -2.653 46.757 1.00 22.59 106 ALA A CA 1
ATOM 821 C C . ALA A 1 106 ? 23.970 -2.747 45.538 1.00 21.44 106 ALA A C 1
ATOM 822 O O . ALA A 1 106 ? 22.945 -2.088 45.457 1.00 22.46 106 ALA A O 1
ATOM 824 N N . ASP A 1 107 ? 24.355 -3.606 44.588 1.00 20.27 107 ASP A N 1
ATOM 825 C CA . ASP A 1 107 ? 23.472 -3.912 43.478 1.00 19.88 107 ASP A CA 1
ATOM 826 C C . ASP A 1 107 ? 22.101 -4.358 44.011 1.00 21.69 107 ASP A C 1
ATOM 827 O O . ASP A 1 107 ? 22.039 -5.087 44.993 1.00 21.06 107 ASP A O 1
ATOM 832 N N . GLU A 1 108 ? 21.008 -3.844 43.401 1.00 21.92 108 GLU A N 1
ATOM 833 C CA . GLU A 1 108 ? 19.638 -4.283 43.648 1.00 23.76 108 GLU A CA 1
ATOM 834 C C . GLU A 1 108 ? 19.185 -3.946 45.062 1.00 23.08 108 GLU A C 1
ATOM 835 O O . GLU A 1 108 ? 18.281 -4.602 45.578 1.00 31.95 108 GLU A O 1
ATOM 841 N N . SER A 1 109 ? 19.708 -2.878 45.652 1.00 20.50 109 SER A N 1
ATOM 842 C CA . SER A 1 109 ? 19.455 -2.583 47.052 1.00 21.95 109 SER A CA 1
ATOM 843 C C . SER A 1 109 ? 18.236 -1.675 47.241 1.00 22.69 109 SER A C 1
ATOM 844 O O . SER A 1 109 ? 17.745 -1.585 48.361 1.00 25.32 109 SER A O 1
ATOM 847 N N . PHE A 1 110 ? 17.735 -1.017 46.177 1.00 21.53 110 PHE A N 1
ATOM 848 C CA . PHE A 1 110 ? 16.589 -0.119 46.310 1.00 18.83 110 PHE A CA 1
ATOM 849 C C . PHE A 1 110 ? 15.403 -0.602 45.455 1.00 21.79 110 PHE A C 1
ATOM 850 O O . PHE A 1 110 ? 15.547 -1.183 44.375 1.00 22.40 110 PHE A O 1
ATOM 858 N N . ASP A 1 111 ? 14.204 -0.274 45.936 1.00 22.86 111 ASP A N 1
ATOM 859 C CA . ASP A 1 111 ? 12.958 -0.479 45.195 1.00 22.60 111 ASP A CA 1
ATOM 860 C C . ASP A 1 111 ? 12.699 0.667 44.206 1.00 21.69 111 ASP A C 1
ATOM 861 O O . ASP A 1 111 ? 12.139 0.453 43.144 1.00 21.23 111 ASP A O 1
ATOM 866 N N . VAL A 1 112 ? 13.092 1.895 44.598 1.00 20.69 112 VAL A N 1
ATOM 867 C CA . VAL A 1 112 ? 12.793 3.112 43.865 1.00 20.77 112 VAL A CA 1
ATOM 868 C C . VAL A 1 112 ? 13.980 4.059 43.948 1.00 19.38 112 VAL A C 1
ATOM 869 O O . VAL A 1 112 ? 14.614 4.167 45.003 1.00 19.91 112 VAL A O 1
ATOM 873 N N . VAL A 1 113 ? 14.223 4.776 42.841 1.00 17.58 113 VAL A N 1
ATOM 874 C CA . VAL A 1 113 ? 15.061 5.969 42.847 1.00 17.75 113 VAL A CA 1
ATOM 875 C C . VAL A 1 113 ? 14.176 7.156 42.506 1.00 16.78 113 VAL A C 1
ATOM 876 O O . VAL A 1 113 ? 13.440 7.109 41.527 1.00 19.31 113 VAL A O 1
ATOM 880 N N . ALA A 1 114 ? 14.330 8.242 43.261 1.00 15.97 114 ALA A N 1
ATOM 881 C CA . ALA A 1 114 ? 13.725 9.529 42.963 1.00 16.51 114 ALA A CA 1
ATOM 882 C C . ALA A 1 114 ? 14.833 10.448 42.430 1.00 17.19 114 ALA A C 1
ATOM 883 O O . ALA A 1 114 ? 15.886 10.574 43.077 1.00 17.02 114 ALA A O 1
ATOM 885 N N . ALA A 1 115 ? 14.592 11.127 41.306 1.00 16.09 115 ALA A N 1
ATOM 886 C CA . ALA A 1 115 ? 15.566 12.041 40.737 1.00 15.48 115 ALA A CA 1
ATOM 887 C C . ALA A 1 115 ? 14.817 13.277 40.202 1.00 15.77 115 ALA A C 1
ATOM 888 O O . ALA A 1 115 ? 14.449 13.318 39.020 1.00 16.24 115 ALA A O 1
ATOM 890 N N . MET A 1 116 ? 14.629 14.261 41.078 1.00 16.43 116 MET A N 1
ATOM 891 C CA . MET A 1 116 ? 13.813 15.436 40.765 1.00 16.08 116 MET A CA 1
ATOM 892 C C . MET A 1 116 ? 14.700 16.671 40.578 1.00 15.03 116 MET A C 1
ATOM 893 O O . MET A 1 116 ? 15.413 17.061 41.497 1.00 15.95 116 MET A O 1
ATOM 898 N N . HIS A 1 117 ? 14.736 17.179 39.343 1.00 14.92 117 HIS A N 1
ATOM 899 C CA . HIS A 1 117 ? 15.474 18.387 38.981 1.00 14.77 117 HIS A CA 1
ATOM 900 C C . HIS A 1 117 ? 16.968 18.192 39.250 1.00 15.12 117 HIS A C 1
ATOM 901 O O . HIS A 1 117 ? 17.623 19.115 39.786 1.00 15.74 117 HIS A O 1
ATOM 908 N N . VAL A 1 118 ? 17.483 16.993 38.934 1.00 14.74 118 VAL A N 1
ATOM 909 C CA . VAL A 1 118 ? 18.866 16.659 39.258 1.00 14.81 118 VAL A CA 1
ATOM 910 C C . VAL A 1 118 ? 19.606 16.164 38.014 1.00 14.26 118 VAL A C 1
ATOM 911 O O . VAL A 1 118 ? 20.822 16.416 37.868 1.00 14.84 118 VAL A O 1
ATOM 915 N N . LEU A 1 119 ? 18.933 15.430 37.114 1.00 15.49 119 LEU A N 1
ATOM 916 C CA . LEU A 1 119 ? 19.674 14.802 36.030 1.00 14.75 119 LEU A CA 1
ATOM 917 C C . LEU A 1 119 ? 20.263 15.836 35.065 1.00 15.53 119 LEU A C 1
ATOM 918 O O . LEU A 1 119 ? 21.220 15.523 34.375 1.00 16.27 119 LEU A O 1
ATOM 923 N N . SER A 1 120 ? 19.655 17.029 34.994 1.00 14.50 120 SER A N 1
ATOM 924 C CA . SER A 1 120 ? 20.096 18.142 34.181 1.00 15.15 120 SER A CA 1
ATOM 925 C C . SER A 1 120 ? 21.229 18.934 34.856 1.00 14.76 120 SER A C 1
ATOM 926 O O . SER A 1 120 ? 21.662 19.965 34.314 1.00 16.00 120 SER A O 1
ATOM 929 N N . VAL A 1 121 ? 21.664 18.484 36.026 1.00 15.64 121 VAL A N 1
ATOM 930 C CA . VAL A 1 121 ? 22.680 19.151 36.826 1.00 16.04 121 VAL A CA 1
ATOM 931 C C . VAL A 1 121 ? 23.947 18.281 36.916 1.00 15.75 121 VAL A C 1
ATOM 932 O O . VAL A 1 121 ? 25.083 18.806 36.971 1.00 16.17 121 VAL A O 1
ATOM 936 N N . VAL A 1 122 ? 23.785 16.964 37.069 1.00 16.10 122 VAL A N 1
ATOM 937 C CA . VAL A 1 122 ? 24.913 16.091 37.375 1.00 15.77 122 VAL A CA 1
ATOM 938 C C . VAL A 1 122 ? 26.006 16.163 36.320 1.00 15.86 122 VAL A C 1
ATOM 939 O O . VAL A 1 122 ? 25.743 16.322 35.123 1.00 16.51 122 VAL A O 1
ATOM 943 N N . PRO A 1 123 ? 27.277 15.918 36.719 1.00 16.82 123 PRO A N 1
ATOM 944 C CA . PRO A 1 123 ? 28.295 15.535 35.754 1.00 18.44 123 PRO A CA 1
ATOM 945 C C . PRO A 1 123 ? 28.000 14.137 35.236 1.00 17.32 123 PRO A C 1
ATOM 946 O O . PRO A 1 123 ? 27.475 13.319 35.981 1.00 19.51 123 PRO A O 1
ATOM 950 N N . GLU A 1 124 ? 28.429 13.844 34.016 1.00 19.29 124 GLU A N 1
ATOM 951 C CA . GLU A 1 124 ? 28.418 12.498 33.473 1.00 18.73 124 GLU A CA 1
ATOM 952 C C . GLU A 1 124 ? 27.082 11.788 33.724 1.00 18.36 124 GLU A C 1
ATOM 953 O O . GLU A 1 124 ? 27.027 10.736 34.367 1.00 18.46 124 GLU A O 1
ATOM 959 N N . PRO A 1 125 ? 25.971 12.310 33.174 1.00 19.67 125 PRO A N 1
ATOM 960 C CA . PRO A 1 125 ? 24.686 11.636 33.363 1.00 18.51 125 PRO A CA 1
ATOM 961 C C . PRO A 1 125 ? 24.661 10.173 32.890 1.00 19.02 125 PRO A C 1
ATOM 962 O O . PRO A 1 125 ? 23.924 9.373 33.475 1.00 19.12 125 PRO A O 1
ATOM 966 N N . ARG A 1 126 ? 25.507 9.798 31.919 1.00 20.74 126 ARG A N 1
ATOM 967 C CA . ARG A 1 126 ? 25.616 8.404 31.499 1.00 22.34 126 ARG A CA 1
ATOM 968 C C . ARG A 1 126 ? 25.998 7.494 32.665 1.00 21.75 126 ARG A C 1
ATOM 969 O O . ARG A 1 126 ? 25.464 6.376 32.805 1.00 23.18 126 ARG A O 1
ATOM 977 N N . ARG A 1 127 ? 26.938 7.969 33.486 1.00 19.68 127 ARG A N 1
ATOM 978 C CA . ARG A 1 127 ? 27.404 7.220 34.641 1.00 18.65 127 ARG A CA 1
ATOM 979 C C . ARG A 1 127 ? 26.302 7.170 35.699 1.00 19.22 127 ARG A C 1
ATOM 980 O O . ARG A 1 127 ? 26.085 6.138 36.335 1.00 19.52 127 ARG A O 1
ATOM 988 N N . VAL A 1 128 ? 25.574 8.284 35.870 1.00 17.62 128 VAL A N 1
ATOM 989 C CA . VAL A 1 128 ? 24.487 8.332 36.825 1.00 16.60 128 VAL A CA 1
ATOM 990 C C . VAL A 1 128 ? 23.373 7.342 36.449 1.00 18.26 128 VAL A C 1
ATOM 991 O O . VAL A 1 128 ? 22.876 6.600 37.328 1.00 17.12 128 VAL A O 1
ATOM 995 N N . MET A 1 129 ? 22.990 7.313 35.176 1.00 17.14 129 MET A N 1
ATOM 996 C CA . MET A 1 129 ? 21.889 6.416 34.788 1.00 18.02 129 MET A CA 1
ATOM 997 C C . MET A 1 129 ? 22.286 4.941 34.931 1.00 19.27 129 MET A C 1
ATOM 998 O O . MET A 1 129 ? 21.460 4.121 35.343 1.00 18.44 129 MET A O 1
ATOM 1003 N N . ALA A 1 130 ? 23.572 4.624 34.677 1.00 19.28 130 ALA A N 1
ATOM 1004 C CA . ALA A 1 130 ? 24.041 3.259 34.905 1.00 18.05 130 ALA A CA 1
ATOM 1005 C C . ALA A 1 130 ? 23.994 2.885 36.390 1.00 18.44 130 ALA A C 1
ATOM 1006 O O . ALA A 1 130 ? 23.614 1.766 36.746 1.00 19.38 130 ALA A O 1
ATOM 1008 N N . GLU A 1 131 ? 24.338 3.830 37.276 1.00 17.19 131 GLU A N 1
ATOM 1009 C CA . GLU A 1 131 ? 24.293 3.603 38.703 1.00 17.64 131 GLU A CA 1
ATOM 1010 C C . GLU A 1 131 ? 22.841 3.390 39.157 1.00 17.07 131 GLU A C 1
ATOM 1011 O O . GLU A 1 131 ? 22.578 2.566 40.028 1.00 18.56 131 GLU A O 1
ATOM 1017 N N . ILE A 1 132 ? 21.918 4.186 38.602 1.00 17.58 132 ILE A N 1
ATOM 1018 C CA . ILE A 1 132 ? 20.501 4.009 38.903 1.00 18.11 132 ILE A CA 1
ATOM 1019 C C . ILE A 1 132 ? 20.036 2.583 38.573 1.00 17.02 132 ILE A C 1
ATOM 1020 O O . ILE A 1 132 ? 19.364 1.945 39.401 1.00 19.12 132 ILE A O 1
ATOM 1025 N N . ALA A 1 133 ? 20.345 2.111 37.368 1.00 16.91 133 ALA A N 1
ATOM 1026 C CA . ALA A 1 133 ? 19.986 0.752 37.022 1.00 20.28 133 ALA A CA 1
ATOM 1027 C C . ALA A 1 133 ? 20.640 -0.246 37.990 1.00 19.88 133 ALA A C 1
ATOM 1028 O O . ALA A 1 133 ? 20.004 -1.199 38.427 1.00 22.18 133 ALA A O 1
ATOM 1030 N N . ARG A 1 134 ? 21.915 -0.041 38.330 1.00 19.02 134 ARG A N 1
ATOM 1031 C CA . ARG A 1 134 ? 22.641 -1.000 39.140 1.00 20.10 134 ARG A CA 1
ATOM 1032 C C . ARG A 1 134 ? 21.989 -1.184 40.510 1.00 21.39 134 ARG A C 1
ATOM 1033 O O . ARG A 1 134 ? 21.859 -2.334 40.952 1.00 20.73 134 ARG A O 1
ATOM 1041 N N . VAL A 1 135 ? 21.604 -0.056 41.183 1.00 17.74 135 VAL A N 1
ATOM 1042 C CA . VAL A 1 135 ? 21.113 -0.141 42.549 1.00 19.33 135 VAL A CA 1
ATOM 1043 C C . VAL A 1 135 ? 19.644 -0.567 42.606 1.00 18.91 135 VAL A C 1
ATOM 1044 O O . VAL A 1 135 ? 19.154 -0.909 43.673 1.00 22.48 135 VAL A O 1
ATOM 1048 N N . LEU A 1 136 ? 18.919 -0.500 41.490 1.00 20.18 136 LEU A N 1
ATOM 1049 C CA . LEU A 1 136 ? 17.498 -0.860 41.480 1.00 20.62 136 LEU A CA 1
ATOM 1050 C C . LEU A 1 136 ? 17.329 -2.373 41.359 1.00 21.45 136 LEU A C 1
ATOM 1051 O O . LEU A 1 136 ? 17.926 -3.015 40.517 1.00 22.63 136 LEU A O 1
ATOM 1056 N N . ARG A 1 137 ? 16.464 -2.916 42.203 1.00 22.98 137 ARG A N 1
ATOM 1057 C CA . ARG A 1 137 ? 16.086 -4.327 42.117 1.00 23.72 137 ARG A CA 1
ATOM 1058 C C . ARG A 1 137 ? 15.306 -4.523 40.816 1.00 24.31 137 ARG A C 1
ATOM 1059 O O . ARG A 1 137 ? 14.740 -3.569 40.255 1.00 26.01 137 ARG A O 1
ATOM 1067 N N . PRO A 1 138 ? 15.329 -5.729 40.223 1.00 27.09 138 PRO A N 1
ATOM 1068 C CA . PRO A 1 138 ? 14.484 -5.994 39.061 1.00 29.66 138 PRO A CA 1
ATOM 1069 C C . PRO A 1 138 ? 13.031 -5.614 39.343 1.00 29.12 138 PRO A C 1
ATOM 1070 O O . PRO A 1 138 ? 12.514 -5.901 40.421 1.00 29.27 138 PRO A O 1
ATOM 1074 N N . GLY A 1 139 ? 12.418 -4.903 38.382 1.00 27.67 139 GLY A N 1
ATOM 1075 C CA . GLY A 1 139 ? 11.057 -4.421 38.499 1.00 27.87 139 GLY A CA 1
ATOM 1076 C C . GLY A 1 139 ? 10.938 -3.125 39.303 1.00 26.26 139 GLY A C 1
ATOM 1077 O O . GLY A 1 139 ? 9.841 -2.613 39.501 1.00 28.84 139 GLY A O 1
ATOM 1078 N N . GLY A 1 140 ? 12.064 -2.600 39.802 1.00 26.83 140 GLY A N 1
ATOM 1079 C CA . GLY A 1 140 ? 12.058 -1.333 40.502 1.00 23.97 140 GLY A CA 1
ATOM 1080 C C . GLY A 1 140 ? 11.859 -0.217 39.473 1.00 24.27 140 GLY A C 1
ATOM 1081 O O . GLY A 1 140 ? 11.796 -0.463 38.282 1.00 23.52 140 GLY A O 1
ATOM 1082 N N . GLN A 1 141 ? 11.785 1.015 39.965 1.00 21.80 141 GLN A N 1
ATOM 1083 C CA . GLN A 1 141 ? 11.437 2.148 39.140 1.00 22.35 141 GLN A CA 1
ATOM 1084 C C . GLN A 1 141 ? 12.268 3.359 39.541 1.00 18.75 141 GLN A C 1
ATOM 1085 O O . GLN A 1 141 ? 12.545 3.584 40.723 1.00 19.67 141 GLN A O 1
ATOM 1091 N N . ALA A 1 142 ? 12.635 4.168 38.550 1.00 18.52 142 ALA A N 1
ATOM 1092 C CA . ALA A 1 142 ? 13.131 5.508 38.821 1.00 17.87 142 ALA A CA 1
ATOM 1093 C C . ALA A 1 142 ? 12.048 6.516 38.424 1.00 18.16 142 ALA A C 1
ATOM 1094 O O . ALA A 1 142 ? 11.587 6.508 37.288 1.00 19.23 142 ALA A O 1
ATOM 1096 N N . VAL A 1 143 ? 11.688 7.392 39.362 1.00 16.95 143 VAL A N 1
ATOM 1097 C CA . VAL A 1 143 ? 10.708 8.423 39.099 1.00 17.42 143 VAL A CA 1
ATOM 1098 C C . VAL A 1 143 ? 11.486 9.715 38.958 1.00 17.05 143 VAL A C 1
ATOM 1099 O O . VAL A 1 143 ? 12.064 10.174 39.940 1.00 17.69 143 VAL A O 1
ATOM 1103 N N . THR A 1 144 ? 11.524 10.223 37.729 1.00 18.06 144 THR A N 1
ATOM 1104 C CA . THR A 1 144 ? 12.336 11.388 37.396 1.00 16.09 144 THR A CA 1
ATOM 1105 C C . THR A 1 144 ? 11.423 12.553 37.036 1.00 15.06 144 THR A C 1
ATOM 1106 O O . THR A 1 144 ? 10.384 12.377 36.399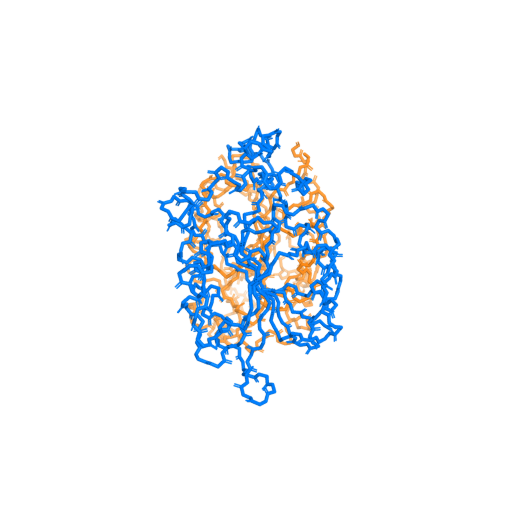 1.00 17.34 144 THR A O 1
ATOM 1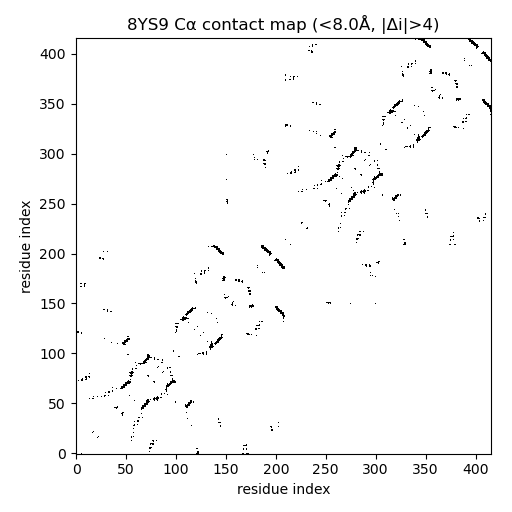110 N N . VAL A 1 145 ? 11.897 13.766 37.345 1.00 16.50 145 VAL A N 1
ATOM 1111 C CA . VAL A 1 145 ? 11.239 14.992 36.914 1.00 14.84 145 VAL A CA 1
ATOM 1112 C C . VAL A 1 145 ? 12.346 15.954 36.488 1.00 15.26 145 VAL A C 1
ATOM 1113 O O . VAL A 1 145 ? 13.207 16.278 37.299 1.00 15.79 145 VAL A O 1
ATOM 1117 N N . THR A 1 146 ? 12.324 16.359 35.226 1.00 14.44 146 THR A N 1
ATOM 1118 C CA . THR A 1 146 ? 13.403 17.162 34.680 1.00 14.40 146 THR A CA 1
ATOM 1119 C C . THR A 1 146 ? 12.860 18.044 33.573 1.00 15.70 146 THR A C 1
ATOM 1120 O O . THR A 1 146 ? 12.046 17.596 32.760 1.00 16.99 146 THR A O 1
ATOM 1124 N N . HIS A 1 147 ? 13.458 19.235 33.388 1.00 15.64 147 HIS A N 1
ATOM 1125 C CA . HIS A 1 147 ? 13.260 19.946 32.132 1.00 16.08 147 HIS A CA 1
ATOM 1126 C C . HIS A 1 147 ? 14.068 19.335 31.004 1.00 15.29 147 HIS A C 1
ATOM 1127 O O . HIS A 1 147 ? 15.284 19.172 31.171 1.00 15.99 147 HIS A O 1
ATOM 1134 N N . PHE A 1 148 ? 13.401 19.107 29.866 1.00 17.11 148 PHE A N 1
ATOM 1135 C CA . PHE A 1 148 ? 14.052 18.741 28.626 1.00 17.14 148 PHE A CA 1
ATOM 1136 C C . PHE A 1 148 ? 13.923 19.855 27.611 1.00 18.04 148 PHE A C 1
ATOM 1137 O O . PHE A 1 148 ? 12.830 20.381 27.358 1.00 19.78 148 PHE A O 1
ATOM 1145 N N . ALA A 1 149 ? 15.053 20.218 27.003 1.00 18.32 149 ALA A N 1
ATOM 1146 C CA . ALA A 1 149 ? 15.017 21.208 25.946 1.00 18.73 149 ALA A CA 1
ATOM 1147 C C . ALA A 1 149 ? 14.246 20.665 24.741 1.00 20.86 149 ALA A C 1
ATOM 1148 O O . ALA A 1 149 ? 14.236 19.458 24.459 1.00 22.16 149 ALA A O 1
ATOM 1150 N N . VAL A 1 150 ? 13.565 21.580 24.050 1.00 23.44 150 VAL A N 1
ATOM 1151 C CA . VAL A 1 150 ? 12.705 21.237 22.942 1.00 27.90 150 VAL A CA 1
ATOM 1152 C C . VAL A 1 150 ? 13.571 21.341 21.706 1.00 34.22 150 VAL A C 1
ATOM 1153 O O . VAL A 1 150 ? 14.552 22.105 21.635 1.00 31.34 150 VAL A O 1
ATOM 1157 N N . GLU A 1 151 ? 13.124 20.545 20.751 1.00 38.45 151 GLU A N 1
ATOM 1158 C CA . GLU A 1 151 ? 13.776 20.353 19.475 1.00 41.91 151 GLU A CA 1
ATOM 1159 C C . GLU A 1 151 ? 13.252 21.414 18.522 1.00 40.56 151 GLU A C 1
ATOM 1160 O O . GLU A 1 151 ? 12.102 21.842 18.662 1.00 45.59 151 GLU A O 1
ATOM 1166 N N . GLY A 1 152 ? 14.147 21.924 17.665 1.00 39.29 152 GLY A N 1
ATOM 1167 C CA . GLY A 1 152 ? 13.770 22.665 16.469 1.00 42.16 152 GLY A CA 1
ATOM 1168 C C . GLY A 1 152 ? 13.949 24.182 16.572 1.00 40.45 152 GLY A C 1
ATOM 1169 O O . GLY A 1 152 ? 14.837 24.701 17.220 1.00 43.63 152 GLY A O 1
ATOM 1170 N N . ARG A 1 153 ? 13.056 24.865 15.876 1.00 38.96 153 ARG A N 1
ATOM 1171 C CA . ARG A 1 153 ? 13.031 26.302 15.728 1.00 40.39 153 ARG A CA 1
ATOM 1172 C C . ARG A 1 153 ? 12.200 26.903 16.855 1.00 37.49 153 ARG A C 1
ATOM 1173 O O . ARG A 1 153 ? 11.612 26.194 17.667 1.00 38.40 153 ARG A O 1
ATOM 1181 N N . GLY A 1 154 ? 12.127 28.221 16.913 1.00 32.84 154 GLY A N 1
ATOM 1182 C CA . GLY A 1 154 ? 11.156 28.842 17.802 1.00 28.22 154 GLY A CA 1
ATOM 1183 C C . GLY A 1 154 ? 11.791 29.436 19.061 1.00 23.70 154 GLY A C 1
ATOM 1184 O O . GLY A 1 154 ? 12.967 29.197 19.346 1.00 26.53 154 GLY A O 1
ATOM 1185 N N . ALA A 1 155 ? 10.993 30.207 19.809 1.00 22.04 155 ALA A N 1
ATOM 1186 C CA . ALA A 1 155 ? 11.534 31.073 20.861 1.00 21.09 155 ALA A CA 1
ATOM 1187 C C . ALA A 1 155 ? 12.055 30.270 22.058 1.00 20.20 155 ALA A C 1
ATOM 1188 O O . ALA A 1 155 ? 13.090 30.602 22.652 1.00 20.23 155 ALA A O 1
ATOM 1190 N N . ARG A 1 156 ? 11.332 29.213 22.443 1.00 21.26 156 ARG A N 1
ATOM 1191 C CA . ARG A 1 156 ? 11.761 28.423 23.580 1.00 20.70 156 ARG A CA 1
ATOM 1192 C C . ARG A 1 156 ? 13.102 27.772 23.267 1.00 19.39 156 ARG A C 1
ATOM 1193 O O . ARG A 1 156 ? 14.025 27.867 24.078 1.00 19.11 156 ARG A O 1
ATOM 1201 N N . ALA A 1 157 ? 13.176 27.071 22.131 1.00 20.71 157 ALA A N 1
ATOM 1202 C CA . ALA A 1 157 ? 14.391 26.395 21.709 1.00 21.05 157 ALA A CA 1
ATOM 1203 C C . ALA A 1 157 ? 15.566 27.358 21.669 1.00 22.01 157 ALA A C 1
ATOM 1204 O O . ALA A 1 157 ? 16.652 27.050 22.158 1.00 21.80 157 ALA A O 1
ATOM 1206 N N . ALA A 1 158 ? 15.330 28.565 21.144 1.00 21.92 158 ALA A N 1
ATOM 1207 C CA . ALA A 1 158 ? 16.395 29.533 21.017 1.00 22.85 158 ALA A CA 1
ATOM 1208 C C . ALA A 1 158 ? 16.884 30.006 22.394 1.00 21.00 158 ALA A C 1
ATOM 1209 O O . ALA A 1 158 ? 18.095 30.193 22.618 1.00 22.33 158 ALA A O 1
ATOM 1211 N N . LEU A 1 159 ? 15.968 30.200 23.333 1.00 19.74 159 LEU A N 1
ATOM 1212 C CA . LEU A 1 159 ? 16.364 30.630 24.668 1.00 18.14 159 LEU A CA 1
ATOM 1213 C C . LEU A 1 159 ? 17.115 29.510 25.410 1.00 18.78 159 LEU A C 1
ATOM 1214 O O . LEU A 1 159 ? 18.080 29.752 26.141 1.00 19.02 159 LEU A O 1
ATOM 1219 N N . GLU A 1 160 ? 16.643 28.277 25.268 1.00 18.32 160 GLU A N 1
ATOM 1220 C CA . GLU A 1 160 ? 17.356 27.126 25.828 1.00 17.83 160 GLU A CA 1
ATOM 1221 C C . GLU A 1 160 ? 18.793 27.097 25.304 1.00 18.66 160 GLU A C 1
ATOM 1222 O O . GLU A 1 160 ? 19.719 26.841 26.057 1.00 20.53 160 GLU A O 1
ATOM 1228 N N . ARG A 1 161 ? 18.977 27.339 24.006 1.00 20.64 161 ARG A N 1
ATOM 1229 C CA . ARG A 1 161 ? 20.309 27.336 23.401 1.00 22.32 161 ARG A CA 1
ATOM 1230 C C . ARG A 1 161 ? 21.173 28.461 23.953 1.00 22.13 161 ARG A C 1
ATOM 1231 O O . ARG A 1 161 ? 22.341 28.236 24.250 1.00 22.04 161 ARG A O 1
ATOM 1239 N N . ALA A 1 162 ? 20.584 29.665 24.085 1.00 20.49 162 ALA A N 1
ATOM 1240 C CA . ALA A 1 162 ? 21.284 30.837 24.597 1.00 21.94 162 ALA A CA 1
ATOM 1241 C C . ALA A 1 162 ? 21.709 30.692 26.064 1.00 21.39 162 ALA A C 1
ATOM 1242 O O . ALA A 1 162 ? 22.719 31.257 26.464 1.00 23.12 162 ALA A O 1
ATOM 1244 N N . MET A 1 163 ? 20.957 29.949 26.873 1.00 18.05 163 MET A N 1
ATOM 1245 C CA . MET A 1 163 ? 21.264 29.724 28.282 1.00 17.96 163 MET A CA 1
ATOM 1246 C C . MET A 1 163 ? 22.275 28.587 28.503 1.00 18.85 163 MET A C 1
ATOM 1247 O O . MET A 1 163 ? 22.779 28.428 29.611 1.00 19.63 163 MET A O 1
ATOM 1252 N N . ALA A 1 164 ? 22.577 27.783 27.470 1.00 20.05 164 ALA A N 1
ATOM 1253 C CA . ALA A 1 164 ? 23.458 26.633 27.662 1.00 19.81 164 ALA A CA 1
ATOM 1254 C C . ALA A 1 164 ? 24.846 27.053 28.152 1.00 20.06 164 ALA A C 1
ATOM 1255 O O . ALA A 1 164 ? 25.415 26.389 29.029 1.00 20.34 164 ALA A O 1
ATOM 1257 N N . PRO A 1 165 ? 25.472 28.143 27.644 1.00 20.14 165 PRO A N 1
ATOM 1258 C CA . PRO A 1 165 ? 26.782 28.560 28.175 1.00 21.90 165 PRO A CA 1
ATOM 1259 C C . PRO A 1 165 ? 26.807 29.079 29.617 1.00 21.74 165 PRO A C 1
ATOM 1260 O O . PRO A 1 165 ? 27.870 29.302 30.187 1.00 23.53 165 PRO A O 1
ATOM 1264 N N . LEU A 1 166 ? 25.617 29.305 30.182 1.00 20.46 166 LEU A N 1
ATOM 1265 C CA . LEU A 1 166 ? 25.419 29.838 31.522 1.00 20.63 166 LEU A CA 1
ATOM 1266 C C . LEU A 1 166 ? 25.265 28.755 32.599 1.00 19.45 166 LEU A C 1
ATOM 1267 O O . LEU A 1 166 ? 25.013 29.098 33.754 1.00 19.92 166 LEU A O 1
ATOM 1272 N N . ALA A 1 167 ? 25.489 27.475 32.263 1.00 18.45 167 ALA A N 1
ATOM 1273 C CA . ALA A 1 167 ? 25.214 26.395 33.211 1.00 18.72 167 ALA A CA 1
ATOM 1274 C C . ALA A 1 167 ? 25.795 26.664 34.595 1.00 18.20 167 ALA A C 1
ATOM 1275 O O . ALA A 1 167 ? 25.126 26.479 35.613 1.00 19.18 167 ALA A O 1
ATOM 1277 N N . ASP A 1 168 ? 27.089 27.008 34.665 1.00 19.42 168 ASP A N 1
ATOM 1278 C CA . ASP A 1 168 ? 27.714 27.148 35.975 1.00 20.44 168 ASP A CA 1
ATOM 1279 C C . ASP A 1 168 ? 27.151 28.312 36.779 1.00 21.94 168 ASP A C 1
ATOM 1280 O O . ASP A 1 168 ? 27.166 28.258 38.004 1.00 23.27 168 ASP A O 1
ATOM 1285 N N . ARG A 1 169 ? 26.685 29.372 36.104 1.00 21.49 169 ARG A N 1
ATOM 1286 C CA . ARG A 1 169 ? 26.023 30.484 36.788 1.00 20.97 169 ARG A CA 1
ATOM 1287 C C . ARG A 1 169 ? 24.590 30.120 37.199 1.00 19.05 169 ARG A C 1
ATOM 1288 O O . ARG A 1 169 ? 24.084 30.607 38.203 1.00 20.78 169 ARG A O 1
ATOM 1296 N N . LEU A 1 170 ? 23.917 29.267 36.416 1.00 19.03 170 LEU A N 1
ATOM 1297 C CA . LEU A 1 170 ? 22.503 29.016 36.667 1.00 18.46 170 LEU A CA 1
ATOM 1298 C C . LEU A 1 170 ? 22.321 27.875 37.656 1.00 18.89 170 LEU A C 1
ATOM 1299 O O . LEU A 1 170 ? 21.444 27.927 38.496 1.00 18.46 170 LEU A O 1
ATOM 1304 N N . GLY A 1 171 ? 23.124 26.803 37.500 1.00 19.23 171 GLY A N 1
ATOM 1305 C CA . GLY A 1 171 ? 22.970 25.578 38.296 1.00 17.38 171 GLY A CA 1
ATOM 1306 C C . GLY A 1 171 ? 22.329 24.429 37.508 1.00 17.01 171 GLY A C 1
ATOM 1307 O O . GLY A 1 171 ? 21.882 23.421 38.106 1.00 16.80 171 GLY A O 1
ATOM 1308 N N . TRP A 1 172 ? 22.270 24.550 36.191 1.00 16.68 172 TRP A N 1
ATOM 1309 C CA . TRP A 1 172 ? 21.743 23.458 35.356 1.00 16.33 172 TRP A CA 1
ATOM 1310 C C . TRP A 1 172 ? 22.073 23.661 33.888 1.00 16.44 172 TRP A C 1
ATOM 1311 O O . TRP A 1 172 ? 22.413 24.764 33.482 1.00 16.57 172 TRP A O 1
ATOM 1322 N N . HIS A 1 173 ? 21.920 22.588 33.096 1.00 16.97 173 HIS A N 1
ATOM 1323 C CA . HIS A 1 173 ? 22.055 22.639 31.654 1.00 15.62 173 HIS A CA 1
ATOM 1324 C C . HIS A 1 173 ? 20.682 22.893 31.047 1.00 15.09 173 HIS A C 1
ATOM 1325 O O . HIS A 1 173 ? 19.824 22.000 31.050 1.00 16.35 173 HIS A O 1
ATOM 1332 N N . SER A 1 174 ? 20.517 24.040 30.413 1.00 15.46 174 SER A N 1
ATOM 1333 C CA . SER A 1 174 ? 19.255 24.401 29.795 1.00 16.36 174 SER A CA 1
ATOM 1334 C C . SER A 1 174 ? 18.971 23.610 28.527 1.00 16.57 174 SER A C 1
ATOM 1335 O O . SER A 1 174 ? 17.823 23.570 28.063 1.00 17.75 174 SER A O 1
ATOM 1338 N N . ASP A 1 175 ? 20.047 23.082 27.917 1.00 17.44 175 ASP A N 1
ATOM 1339 C CA . ASP A 1 175 ? 20.036 22.253 26.731 1.00 18.95 175 ASP A CA 1
ATOM 1340 C C . ASP A 1 175 ? 19.979 20.759 27.044 1.00 17.86 175 ASP A C 1
ATOM 1341 O O . ASP A 1 175 ? 20.124 19.941 26.133 1.00 20.18 175 ASP A O 1
ATOM 1346 N N . PHE A 1 176 ? 19.666 20.404 28.276 1.00 17.50 176 PHE A N 1
ATOM 1347 C CA . PHE A 1 176 ? 19.540 18.996 28.663 1.00 18.44 176 PHE A CA 1
ATOM 1348 C C . PHE A 1 176 ? 18.463 18.300 27.830 1.00 19.48 176 PHE A C 1
ATOM 1349 O O . PHE A 1 176 ? 17.390 18.863 27.650 1.00 20.57 176 PHE A O 1
ATOM 1357 N N . SER A 1 177 ? 18.747 17.122 27.290 1.00 21.39 177 SER A N 1
ATOM 1358 C CA . SER A 1 177 ? 17.815 16.492 26.375 1.00 24.17 177 SER A CA 1
ATOM 1359 C C . SER A 1 177 ? 17.326 15.157 26.931 1.00 23.37 177 SER A C 1
ATOM 1360 O O . SER A 1 177 ? 17.991 14.495 27.721 1.00 23.84 177 SER A O 1
ATOM 1363 N N . ARG A 1 178 ? 16.179 14.729 26.435 1.00 22.62 178 ARG A N 1
ATOM 1364 C CA . ARG A 1 178 ? 15.590 13.458 26.841 1.00 22.84 178 ARG A CA 1
ATOM 1365 C C . ARG A 1 178 ? 16.556 12.281 26.646 1.00 20.39 178 ARG A C 1
ATOM 1366 O O . ARG A 1 178 ? 16.590 11.363 27.483 1.00 21.47 178 ARG A O 1
ATOM 1374 N N . ALA A 1 179 ? 17.357 12.324 25.577 1.00 21.24 179 ALA A N 1
ATOM 1375 C CA . ALA A 1 179 ? 18.250 11.215 25.287 1.00 23.49 179 ALA A CA 1
ATOM 1376 C C . ALA A 1 179 ? 19.230 10.958 26.442 1.00 22.57 179 ALA A C 1
ATOM 1377 O O . ALA A 1 179 ? 19.687 9.824 26.657 1.00 22.52 179 ALA A O 1
ATOM 1379 N N . GLU A 1 180 ? 19.594 12.016 27.173 1.00 21.87 180 GLU A N 1
ATOM 1380 C CA . GLU A 1 180 ? 20.580 11.888 28.233 1.00 21.73 180 GLU A CA 1
ATOM 1381 C C . GLU A 1 180 ? 20.017 11.155 29.453 1.00 23.12 180 GLU A C 1
ATOM 1382 O O . GLU A 1 180 ? 20.787 10.817 30.313 1.00 25.13 180 GLU A O 1
ATOM 1388 N N . VAL A 1 181 ? 18.687 10.973 29.586 1.00 20.42 181 VAL A N 1
ATOM 1389 C CA . VAL A 1 181 ? 18.142 10.127 30.635 1.00 20.74 181 VAL A CA 1
ATOM 1390 C C . VAL A 1 181 ? 17.907 8.698 30.178 1.00 19.79 181 VAL A C 1
ATOM 1391 O O . VAL A 1 181 ? 17.572 7.868 31.032 1.00 20.79 181 VAL A O 1
ATOM 1395 N N . LEU A 1 182 ? 18.088 8.409 28.893 1.00 21.08 182 LEU A N 1
ATOM 1396 C CA . LEU A 1 182 ? 17.708 7.138 28.294 1.00 22.26 182 LEU A CA 1
ATOM 1397 C C . LEU A 1 182 ? 18.919 6.380 27.752 1.00 23.68 182 LEU A C 1
ATOM 1398 O O . LEU A 1 182 ? 18.734 5.483 26.942 1.00 26.32 182 LEU A O 1
ATOM 1403 N N . SER A 1 183 ? 20.137 6.722 28.208 1.00 23.15 183 SER A N 1
ATOM 1404 C CA . SER A 1 183 ? 21.364 6.110 27.730 1.00 24.71 183 SER A CA 1
ATOM 1405 C C . SER A 1 183 ? 21.541 4.682 28.262 1.00 24.79 183 SER A C 1
ATOM 1406 O O . SER A 1 183 ? 22.353 3.946 27.728 1.00 26.05 183 SER A O 1
ATOM 1409 N N . GLU A 1 184 ? 20.856 4.320 29.352 1.00 23.75 184 GLU A N 1
ATOM 1410 C CA . GLU A 1 184 ? 21.018 3.025 29.977 1.00 23.92 184 GLU A CA 1
ATOM 1411 C C . GLU A 1 184 ? 19.926 2.063 29.505 1.00 25.38 184 GLU A C 1
ATOM 1412 O O . GLU A 1 184 ? 18.761 2.223 29.831 1.00 25.83 184 GLU A O 1
ATOM 1418 N N . PRO A 1 185 ? 20.280 1.000 28.743 1.00 29.00 185 PRO A N 1
ATOM 1419 C CA . PRO A 1 185 ? 19.266 0.095 28.192 1.00 30.12 185 PRO A CA 1
ATOM 1420 C C . PRO A 1 185 ? 18.485 -0.751 29.198 1.00 28.79 185 PRO A C 1
ATOM 1421 O O . PRO A 1 185 ? 17.414 -1.252 28.856 1.00 30.84 185 PRO A O 1
ATOM 1425 N N . ARG A 1 186 ? 18.984 -0.877 30.436 1.00 28.20 186 ARG A N 1
ATOM 1426 C CA . ARG A 1 186 ? 18.258 -1.562 31.497 1.00 27.30 186 ARG A CA 1
ATOM 1427 C C . ARG A 1 186 ? 17.086 -0.734 32.057 1.00 24.75 186 ARG A C 1
ATOM 1428 O O . ARG A 1 186 ? 16.440 -1.164 33.014 1.00 23.72 186 ARG A O 1
ATOM 1436 N N . LEU A 1 187 ? 16.835 0.487 31.533 1.00 23.70 187 LEU A N 1
ATOM 1437 C CA . LEU A 1 187 ? 15.799 1.342 32.080 1.00 23.61 187 LEU A CA 1
ATOM 1438 C C . LEU A 1 187 ? 14.808 1.676 30.974 1.00 23.08 187 LEU A C 1
ATOM 1439 O O . LEU A 1 187 ? 15.166 2.319 29.993 1.00 28.08 187 LEU A O 1
ATOM 1444 N N . ARG A 1 188 ? 13.582 1.178 31.117 1.00 25.27 188 ARG A N 1
ATOM 1445 C CA . ARG A 1 188 ? 12.549 1.293 30.095 1.00 24.70 188 ARG A CA 1
ATOM 1446 C C . ARG A 1 188 ? 11.632 2.468 30.439 1.00 22.58 188 ARG A C 1
ATOM 1447 O O . ARG A 1 188 ? 11.050 2.488 31.524 1.00 23.46 188 ARG A O 1
ATOM 1455 N N . PRO A 1 189 ? 11.468 3.468 29.540 1.00 23.43 189 PRO A N 1
ATOM 1456 C CA . PRO A 1 189 ? 10.630 4.640 29.817 1.00 23.49 189 PRO A CA 1
ATOM 1457 C C . PRO A 1 189 ? 9.150 4.327 29.718 1.00 22.56 189 PRO A C 1
ATOM 1458 O O . PRO A 1 189 ? 8.727 3.760 28.733 1.00 28.13 189 PRO A O 1
ATOM 1462 N N . GLY A 1 190 ? 8.407 4.687 30.772 1.00 23.10 190 GLY A N 1
ATOM 1463 C CA . GLY A 1 190 ? 6.969 4.499 30.820 1.00 22.34 190 GLY A CA 1
ATOM 1464 C C . GLY A 1 190 ? 6.240 5.846 30.894 1.00 20.69 190 GLY A C 1
ATOM 1465 O O . GLY A 1 190 ? 6.348 6.636 29.963 1.00 20.15 190 GLY A O 1
ATOM 1466 N N . GLU A 1 191 ? 5.465 6.030 31.971 1.00 20.45 191 GLU A N 1
ATOM 1467 C CA . GLU A 1 191 ? 4.615 7.197 32.172 1.00 22.36 191 GLU A CA 1
ATOM 1468 C C . GLU A 1 191 ? 5.436 8.459 31.920 1.00 19.12 191 GLU A C 1
ATOM 1469 O O . GLU A 1 191 ? 6.535 8.616 32.456 1.00 20.33 191 GLU A O 1
ATOM 1475 N N . GLU A 1 192 ? 4.823 9.393 31.172 1.00 19.85 192 GLU A N 1
ATOM 1476 C CA . GLU A 1 192 ? 5.441 10.654 30.812 1.00 19.66 192 GLU A CA 1
ATOM 1477 C C . GLU A 1 192 ? 4.365 11.730 30.878 1.00 20.13 192 GLU A C 1
ATOM 1478 O O . GLU A 1 192 ? 3.351 11.590 30.226 1.00 23.69 192 GLU A O 1
ATOM 1484 N N . ARG A 1 193 ? 4.581 12.759 31.680 1.00 18.16 193 ARG A N 1
ATOM 1485 C CA . ARG A 1 193 ? 3.641 13.856 31.824 1.00 20.29 193 ARG A CA 1
ATOM 1486 C C . ARG A 1 193 ? 4.406 15.172 31.790 1.00 17.83 193 ARG A C 1
ATOM 1487 O O . ARG A 1 193 ? 5.510 15.288 32.353 1.00 19.47 193 ARG A O 1
ATOM 1495 N N . ARG A 1 194 ? 3.799 16.195 31.168 1.00 18.02 194 ARG A N 1
ATOM 1496 C CA . ARG A 1 194 ? 4.407 17.516 31.219 1.00 18.55 194 ARG A CA 1
ATOM 1497 C C . ARG A 1 194 ? 3.766 18.279 32.359 1.00 19.04 194 ARG A C 1
ATOM 1498 O O . ARG A 1 194 ? 2.527 18.312 32.472 1.00 23.38 194 ARG A O 1
ATOM 1506 N N . LEU A 1 195 ? 4.602 18.935 33.157 1.00 18.09 195 LEU A N 1
ATOM 1507 C CA . LEU A 1 195 ? 4.212 19.576 34.398 1.00 18.86 195 LEU A CA 1
ATOM 1508 C C . LEU A 1 195 ? 4.688 21.030 34.452 1.00 19.40 195 LEU A C 1
ATOM 1509 O O . LEU A 1 195 ? 5.612 21.456 33.725 1.00 17.44 195 LEU A O 1
ATOM 1514 N N . PRO A 1 196 ? 4.100 21.811 35.371 1.00 21.06 196 PRO A N 1
ATOM 1515 C CA . PRO A 1 196 ? 4.504 23.209 35.561 1.00 20.49 196 PRO A CA 1
ATOM 1516 C C . PRO A 1 196 ? 5.877 23.294 36.209 1.00 21.48 196 PRO A C 1
ATOM 1517 O O . PRO A 1 196 ? 6.369 22.301 36.794 1.00 22.08 196 PRO A O 1
ATOM 1521 N N . PRO A 1 197 ? 6.505 24.487 36.189 1.00 20.01 197 PRO A N 1
ATOM 1522 C CA . PRO A 1 197 ? 5.937 25.712 35.593 1.00 19.75 197 PRO A CA 1
ATOM 1523 C C . PRO A 1 197 ? 5.966 25.782 34.076 1.00 19.66 197 PRO A C 1
ATOM 1524 O O . PRO A 1 197 ? 6.928 25.345 33.469 1.00 18.80 197 PRO A O 1
ATOM 1528 N N . LEU A 1 198 ? 4.918 26.376 33.477 1.00 20.07 198 LEU A N 1
ATOM 1529 C CA . LEU A 1 198 ? 4.930 26.780 32.077 1.00 21.18 198 LEU A CA 1
ATOM 1530 C C . LEU A 1 198 ? 5.255 25.596 31.170 1.00 20.14 198 LEU A C 1
ATOM 1531 O O . LEU A 1 198 ? 5.934 25.756 30.162 1.00 21.53 198 LEU A O 1
ATOM 1536 N N . ARG A 1 199 ? 4.750 24.412 31.534 1.00 19.70 199 ARG A N 1
ATOM 1537 C CA . ARG A 1 199 ? 4.946 23.215 30.725 1.00 21.63 199 ARG A CA 1
ATOM 1538 C C . ARG A 1 199 ? 6.422 22.927 30.466 1.00 19.56 199 ARG A C 1
ATOM 1539 O O . ARG A 1 199 ? 6.762 22.295 29.460 1.00 22.74 199 ARG A O 1
ATOM 1547 N N . LEU A 1 200 ? 7.287 23.308 31.405 1.00 17.14 200 LEU A N 1
ATOM 1548 C CA . LEU A 1 200 ? 8.718 23.113 31.192 1.00 17.59 200 LEU A CA 1
ATOM 1549 C C . LEU A 1 200 ? 9.222 21.745 31.652 1.00 16.30 200 LEU A C 1
ATOM 1550 O O . LEU A 1 200 ? 10.309 21.349 31.245 1.00 16.93 200 LEU A O 1
ATOM 1555 N N . MET A 1 201 ? 8.511 21.074 32.568 1.00 16.67 201 MET A N 1
ATOM 1556 C CA . MET A 1 201 ? 9.051 19.930 33.296 1.00 15.43 201 MET A CA 1
ATOM 1557 C C . MET A 1 201 ? 8.415 18.647 32.776 1.00 16.86 201 MET A C 1
ATOM 1558 O O . MET A 1 201 ? 7.234 18.638 32.429 1.00 19.01 201 MET A O 1
ATOM 1563 N N . THR A 1 202 ? 9.210 17.575 32.723 1.00 17.32 202 THR A N 1
ATOM 1564 C CA . THR A 1 202 ? 8.733 16.271 32.318 1.00 15.53 202 THR A CA 1
ATOM 1565 C C . THR A 1 202 ? 8.934 15.268 33.444 1.00 15.35 202 THR A C 1
ATOM 1566 O O . THR A 1 202 ? 10.072 14.999 33.895 1.00 15.13 202 THR A O 1
ATOM 1570 N N . LEU A 1 203 ? 7.815 14.697 33.897 1.00 16.00 203 LEU A N 1
ATOM 1571 C CA . LEU A 1 203 ? 7.857 13.531 34.741 1.00 16.07 203 LEU A CA 1
ATOM 1572 C C . LEU A 1 203 ? 8.017 12.326 33.827 1.00 17.35 203 LEU A C 1
ATOM 1573 O O . LEU A 1 203 ? 7.225 12.183 32.890 1.00 18.64 203 LEU A O 1
ATOM 1578 N N . LEU A 1 204 ? 9.038 11.476 34.118 1.00 17.56 204 LEU A N 1
ATOM 1579 C CA . LEU A 1 204 ? 9.293 10.319 33.280 1.00 17.55 204 LEU A CA 1
ATOM 1580 C C . LEU A 1 204 ? 9.669 9.171 34.206 1.00 17.21 204 LEU A C 1
ATOM 1581 O O . LEU A 1 204 ? 10.599 9.280 35.013 1.00 17.57 204 LEU A O 1
ATOM 1586 N N . VAL A 1 205 ? 8.848 8.120 34.189 1.00 18.01 205 VAL A N 1
ATOM 1587 C CA . VAL A 1 205 ? 9.119 6.941 34.998 1.00 18.33 205 VAL A CA 1
ATOM 1588 C C . VAL A 1 205 ? 9.930 5.960 34.159 1.00 20.23 205 VAL A C 1
ATOM 1589 O O . VAL A 1 205 ? 9.611 5.730 32.983 1.00 21.55 205 VAL A O 1
ATOM 1593 N N . LEU A 1 206 ? 10.979 5.418 34.782 1.00 20.05 206 LEU A N 1
ATOM 1594 C CA . LEU A 1 206 ? 11.854 4.466 34.144 1.00 21.36 206 LEU A CA 1
ATOM 1595 C C . LEU A 1 206 ? 11.720 3.159 34.920 1.00 21.78 206 LEU A C 1
ATOM 1596 O O . LEU A 1 206 ? 11.826 3.151 36.130 1.00 25.85 206 LEU A O 1
ATOM 1601 N N . HIS A 1 207 ? 11.516 2.058 34.214 1.00 22.75 207 HIS A N 1
ATOM 1602 C CA . HIS A 1 207 ? 11.372 0.737 34.821 1.00 24.94 207 HIS A CA 1
ATOM 1603 C C . HIS A 1 207 ? 12.615 -0.131 34.618 1.00 22.53 207 HIS A C 1
ATOM 1604 O O . HIS A 1 207 ? 13.119 -0.247 33.510 1.00 22.92 207 HIS A O 1
ATOM 1611 N N . ARG A 1 208 ? 13.105 -0.717 35.719 1.00 23.85 208 ARG A N 1
ATOM 1612 C CA . ARG A 1 208 ? 14.268 -1.587 35.676 1.00 24.25 208 ARG A CA 1
ATOM 1613 C C . ARG A 1 208 ? 13.855 -2.925 35.069 1.00 25.26 208 ARG A C 1
ATOM 1614 O O . ARG A 1 208 ? 12.978 -3.611 35.584 1.00 30.14 208 ARG A O 1
ATOM 1622 N N . ILE A 1 209 ? 14.460 -3.261 33.942 1.00 25.43 209 ILE A N 1
ATOM 1623 C CA . ILE A 1 209 ? 14.265 -4.548 33.288 1.00 33.84 209 ILE A CA 1
ATOM 1624 C C . ILE A 1 209 ? 15.277 -5.546 33.880 1.00 41.10 209 ILE A C 1
ATOM 1625 O O . ILE A 1 209 ? 15.075 -6.740 33.521 1.00 51.12 209 ILE A O 1
ATOM 1630 N N . MET B 1 1 ? -16.133 8.480 17.261 1.00 25.30 1 MET B N 1
ATOM 1631 C CA . MET B 1 1 ? -16.654 7.689 18.418 1.00 26.95 1 MET B CA 1
ATOM 1632 C C . MET B 1 1 ? -16.541 8.546 19.668 1.00 26.34 1 MET B C 1
ATOM 1633 O O . MET B 1 1 ? -15.582 9.337 19.773 1.00 27.05 1 MET B O 1
ATOM 1638 N N . GLU B 1 2 ? -17.484 8.412 20.611 1.00 24.76 2 GLU B N 1
ATOM 1639 C CA . GLU B 1 2 ? -17.325 9.084 21.904 1.00 25.79 2 GLU B CA 1
ATOM 1640 C C . GLU B 1 2 ? -16.021 8.656 22.595 1.00 24.19 2 GLU B C 1
ATOM 1641 O O . GLU B 1 2 ? -15.617 7.509 22.497 1.00 23.65 2 GLU B O 1
ATOM 1647 N N . ILE B 1 3 ? -15.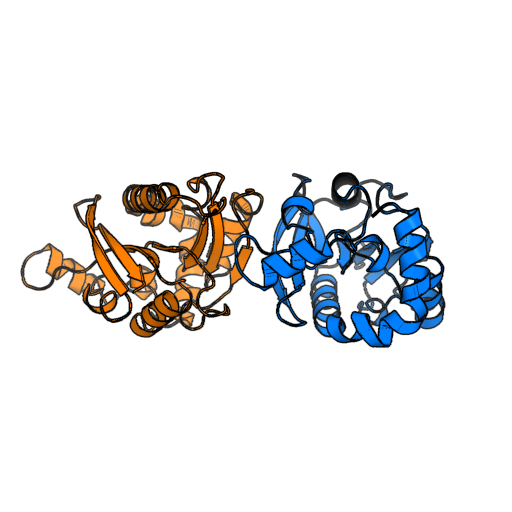366 9.574 23.332 1.00 23.14 3 ILE B N 1
ATOM 1648 C CA . ILE B 1 3 ? -14.011 9.302 23.812 1.00 21.60 3 ILE B CA 1
ATOM 1649 C C . ILE B 1 3 ? -13.981 8.101 24.753 1.00 22.30 3 ILE B C 1
ATOM 1650 O O . ILE B 1 3 ? -13.022 7.353 24.738 1.00 21.62 3 ILE B O 1
ATOM 1655 N N . GLU B 1 4 ? -14.988 7.923 25.611 1.00 24.36 4 GLU B N 1
ATOM 1656 C CA . GLU B 1 4 ? -14.995 6.790 26.538 1.00 25.87 4 GLU B CA 1
ATOM 1657 C C . GLU B 1 4 ? -15.106 5.474 25.750 1.00 24.23 4 GLU B C 1
ATOM 1658 O O . GLU B 1 4 ? -14.505 4.457 26.135 1.00 23.48 4 GLU B O 1
ATOM 1664 N N . ALA B 1 5 ? -15.786 5.507 24.601 1.00 22.84 5 ALA B N 1
ATOM 1665 C CA . ALA B 1 5 ? -15.937 4.316 23.773 1.00 23.89 5 ALA B CA 1
ATOM 1666 C C . ALA B 1 5 ? -14.632 4.052 23.022 1.00 23.73 5 ALA B C 1
ATOM 1667 O O . ALA B 1 5 ? -14.287 2.893 22.873 1.00 23.53 5 ALA B O 1
ATOM 1669 N N . VAL B 1 6 ? -13.894 5.128 22.648 1.00 22.53 6 VAL B N 1
ATOM 1670 C CA . VAL B 1 6 ? -12.548 4.979 22.099 1.00 20.61 6 VAL B CA 1
ATOM 1671 C C . VAL B 1 6 ? -11.669 4.242 23.126 1.00 22.46 6 VAL B C 1
ATOM 1672 O O . VAL B 1 6 ? -11.010 3.247 22.801 1.00 22.29 6 VAL B O 1
ATOM 1676 N N . GLU B 1 7 ? -11.659 4.722 24.380 1.00 22.63 7 GLU B N 1
ATOM 1677 C CA . GLU B 1 7 ? -10.776 4.172 25.394 1.00 22.81 7 GLU B CA 1
ATOM 1678 C C . GLU B 1 7 ? -11.137 2.708 25.663 1.00 20.28 7 GLU B C 1
ATOM 1679 O O . GLU B 1 7 ? -10.266 1.847 25.798 1.00 21.70 7 GLU B O 1
ATOM 1685 N N . ALA B 1 8 ? -12.435 2.403 25.747 1.00 21.58 8 ALA B N 1
ATOM 1686 C CA . ALA B 1 8 ? -12.856 1.042 26.056 1.00 21.44 8 ALA B CA 1
ATOM 1687 C C . ALA B 1 8 ? -12.520 0.105 24.914 1.00 21.08 8 ALA B C 1
ATOM 1688 O O . ALA B 1 8 ? -12.042 -0.999 25.156 1.00 23.38 8 ALA B O 1
ATOM 1690 N N . SER B 1 9 ? -12.756 0.551 23.685 1.00 20.42 9 SER B N 1
ATOM 1691 C CA . SER B 1 9 ? -12.478 -0.264 22.517 1.00 20.95 9 SER B CA 1
ATOM 1692 C C . SER B 1 9 ? -10.986 -0.584 22.391 1.00 20.94 9 SER B C 1
ATOM 1693 O O . SER B 1 9 ? -10.606 -1.738 22.148 1.00 19.25 9 SER B O 1
ATOM 1696 N N . TYR B 1 10 ? -10.139 0.430 22.555 1.00 19.88 10 TYR B N 1
ATOM 1697 C CA . TYR B 1 10 ? -8.701 0.267 22.368 1.00 19.82 10 TYR B CA 1
ATOM 1698 C C . TYR B 1 10 ? -8.052 -0.430 23.572 1.00 18.17 10 TYR B C 1
ATOM 1699 O O . TYR B 1 10 ? -6.998 -1.006 23.405 1.00 19.42 10 TYR B O 1
ATOM 1708 N N . ARG B 1 11 ? -8.661 -0.442 24.770 1.00 20.49 11 ARG B N 1
ATOM 1709 C CA . ARG B 1 11 ? -8.226 -1.336 25.840 1.00 21.36 11 ARG B CA 1
ATOM 1710 C C . ARG B 1 11 ? -8.251 -2.773 25.322 1.00 21.32 11 ARG B C 1
ATOM 1711 O O . ARG B 1 11 ? -7.326 -3.550 25.615 1.00 24.32 11 ARG B O 1
ATOM 1719 N N . ARG B 1 12 ? -9.337 -3.140 24.626 1.00 20.79 12 ARG B N 1
ATOM 1720 C CA . ARG B 1 12 ? -9.464 -4.491 24.078 1.00 23.54 12 ARG B CA 1
ATOM 1721 C C . ARG B 1 12 ? -8.600 -4.730 22.834 1.00 22.42 12 ARG B C 1
ATOM 1722 O O . ARG B 1 12 ? -7.989 -5.791 22.649 1.00 21.90 12 ARG B O 1
ATOM 1730 N N . TRP B 1 13 ? -8.545 -3.750 21.936 1.00 19.35 13 TRP B N 1
ATOM 1731 C CA . TRP B 1 13 ? -7.797 -3.919 20.703 1.00 18.13 13 TRP B CA 1
ATOM 1732 C C . TRP B 1 13 ? -6.285 -3.949 20.913 1.00 16.93 13 TRP B C 1
ATOM 1733 O O . TRP B 1 13 ? -5.597 -4.598 20.153 1.00 16.99 13 TRP B O 1
ATOM 1744 N N . ALA B 1 14 ? -5.759 -3.229 21.907 1.00 16.87 14 ALA B N 1
ATOM 1745 C CA . ALA B 1 14 ? -4.328 -2.987 21.967 1.00 17.28 14 ALA B CA 1
ATOM 1746 C C . ALA B 1 14 ? -3.491 -4.268 21.846 1.00 18.57 14 ALA B C 1
ATOM 1747 O O . ALA B 1 14 ? -2.521 -4.273 21.078 1.00 18.17 14 ALA B O 1
ATOM 1749 N N . PRO B 1 15 ? -3.773 -5.386 22.566 1.00 18.25 15 PRO B N 1
ATOM 1750 C CA . PRO B 1 15 ? -2.890 -6.542 22.423 1.00 19.23 15 PRO B CA 1
ATOM 1751 C C . PRO B 1 15 ? -2.869 -7.211 21.060 1.00 18.70 15 PRO B C 1
ATOM 1752 O O . PRO B 1 15 ? -1.903 -7.884 20.751 1.00 21.37 15 PRO B O 1
ATOM 1756 N N . ILE B 1 16 ? -3.928 -7.048 20.247 1.00 17.61 16 ILE B N 1
ATOM 1757 C CA . ILE B 1 16 ? -3.986 -7.676 18.946 1.00 19.21 16 ILE B CA 1
ATOM 1758 C C . ILE B 1 16 ? -3.903 -6.667 17.804 1.00 18.84 16 ILE B C 1
ATOM 1759 O O . ILE B 1 16 ? -3.924 -7.072 16.643 1.00 19.88 16 ILE B O 1
ATOM 1764 N N . TYR B 1 17 ? -3.766 -5.367 18.109 1.00 18.57 17 TYR B N 1
ATOM 1765 C CA . TYR B 1 17 ? -3.847 -4.351 17.068 1.00 17.59 17 TY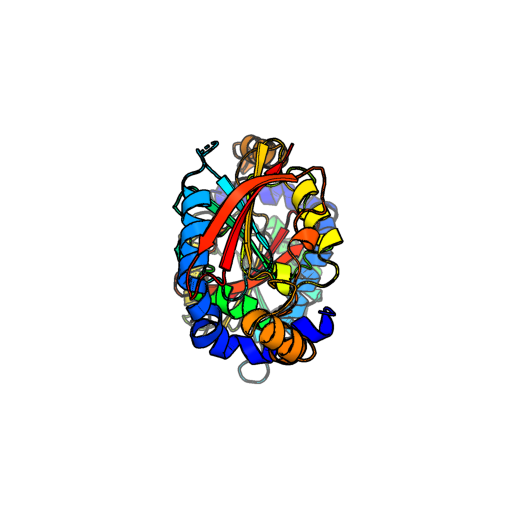R B CA 1
ATOM 1766 C C . TYR B 1 17 ? -2.801 -4.580 15.967 1.00 17.67 17 TYR B C 1
ATOM 1767 O O . TYR B 1 17 ? -3.096 -4.562 14.781 1.00 18.00 17 TYR B O 1
ATOM 1776 N N . ASP B 1 18 ? -1.536 -4.750 16.365 1.00 17.87 18 ASP B N 1
ATOM 1777 C CA . ASP B 1 18 ? -0.454 -4.843 15.391 1.00 18.82 18 ASP B CA 1
ATOM 1778 C C . ASP B 1 18 ? -0.626 -6.005 14.415 1.00 20.12 18 ASP B C 1
ATOM 1779 O O . ASP B 1 18 ? -0.253 -5.909 13.247 1.00 23.16 18 ASP B O 1
ATOM 1784 N N . ARG B 1 19 ? -1.190 -7.104 14.910 1.00 21.01 19 ARG B N 1
ATOM 1785 C CA . ARG B 1 19 ? -1.431 -8.318 14.132 1.00 23.76 19 ARG B CA 1
ATOM 1786 C C . ARG B 1 19 ? -2.710 -8.236 13.286 1.00 20.95 19 ARG B C 1
ATOM 1787 O O . ARG B 1 19 ? -2.977 -9.150 12.507 1.00 22.56 19 ARG B O 1
ATOM 1795 N N . THR B 1 20 ? -3.574 -7.248 13.521 1.00 22.66 20 THR B N 1
ATOM 1796 C CA . THR B 1 20 ? -4.852 -7.135 12.815 1.00 23.15 20 THR B CA 1
ATOM 1797 C C . THR B 1 20 ? -4.904 -5.820 12.021 1.00 22.47 20 THR B C 1
ATOM 1798 O O . THR B 1 20 ? -4.378 -5.770 10.922 1.00 22.09 20 THR B O 1
ATOM 1802 N N . PHE B 1 21 ? -5.574 -4.772 12.538 1.00 21.99 21 PHE B N 1
ATOM 1803 C CA . PHE B 1 21 ? -5.756 -3.529 11.772 1.00 21.81 21 PHE B CA 1
ATOM 1804 C C . PHE B 1 21 ? -4.413 -2.855 11.505 1.00 23.21 21 PHE B C 1
ATOM 1805 O O . PHE B 1 21 ? -4.238 -2.232 10.473 1.00 23.00 21 PHE B O 1
ATOM 1813 N N . GLY B 1 22 ? -3.459 -3.003 12.438 1.00 22.91 22 GLY B N 1
ATOM 1814 C CA . GLY B 1 22 ? -2.118 -2.487 12.236 1.00 22.43 22 GLY B CA 1
ATOM 1815 C C . GLY B 1 22 ? -1.455 -3.112 11.019 1.00 21.71 22 GLY B C 1
ATOM 1816 O O . GLY B 1 22 ? -0.774 -2.442 10.257 1.00 25.10 22 GLY B O 1
ATOM 1817 N N . ALA B 1 23 ? -1.713 -4.397 10.778 1.00 21.41 23 ALA B N 1
ATOM 1818 C CA . ALA B 1 23 ? -1.183 -5.056 9.604 1.00 24.01 23 ALA B CA 1
ATOM 1819 C C . ALA B 1 23 ? -1.897 -4.613 8.327 1.00 22.33 23 ALA B C 1
ATOM 1820 O O . ALA B 1 23 ? -1.269 -4.346 7.298 1.00 24.34 23 ALA B O 1
ATOM 1822 N N . VAL B 1 24 ? -3.226 -4.485 8.366 1.00 20.79 24 VAL B N 1
ATOM 1823 C CA . VAL B 1 24 ? -3.980 -4.064 7.193 1.00 24.21 24 VAL B CA 1
ATOM 1824 C C . VAL B 1 24 ? -3.434 -2.743 6.648 1.00 23.64 24 VAL B C 1
ATOM 1825 O O . VAL B 1 24 ? -3.350 -2.563 5.428 1.00 24.38 24 VAL B O 1
ATOM 1829 N N . THR B 1 25 ? -3.096 -1.812 7.572 1.00 23.50 25 THR B N 1
ATOM 1830 C CA . THR B 1 25 ? -2.729 -0.447 7.212 1.00 21.41 25 THR B CA 1
ATOM 1831 C C . THR B 1 25 ? -1.216 -0.285 7.021 1.00 21.09 25 THR B C 1
ATOM 1832 O O . THR B 1 25 ? -0.765 0.853 6.920 1.00 20.52 25 THR B O 1
ATOM 1836 N N . GLN B 1 26 ? -0.427 -1.382 6.964 1.00 20.38 26 GLN B N 1
ATOM 1837 C CA . GLN B 1 26 ? 1.018 -1.278 6.826 1.00 20.20 26 GLN B CA 1
ATOM 1838 C C . GLN B 1 26 ? 1.496 -0.458 5.618 1.00 19.00 26 GLN B C 1
ATOM 1839 O O . GLN B 1 26 ? 2.377 0.398 5.752 1.00 18.97 26 GLN B O 1
ATOM 1845 N N . ARG B 1 27 ? 0.959 -0.743 4.442 1.00 18.05 27 ARG B N 1
ATOM 1846 C CA . ARG B 1 27 ? 1.384 -0.055 3.228 1.00 20.02 27 ARG B CA 1
ATOM 1847 C C . ARG B 1 27 ? 1.097 1.458 3.309 1.00 19.40 27 ARG B C 1
ATOM 1848 O O . ARG B 1 27 ? 1.976 2.276 2.996 1.00 21.51 27 ARG B O 1
ATOM 1856 N N . GLY B 1 28 ? -0.111 1.835 3.749 1.00 18.19 28 GLY B N 1
ATOM 1857 C CA . GLY B 1 28 ? -0.452 3.237 3.861 1.00 18.87 28 GLY B CA 1
ATOM 1858 C C . GLY B 1 28 ? 0.472 3.978 4.826 1.00 18.38 28 GLY B C 1
ATOM 1859 O O . GLY B 1 28 ? 0.854 5.132 4.575 1.00 19.58 28 GLY B O 1
ATOM 1860 N N . ARG B 1 29 ? 0.768 3.317 5.951 1.00 18.85 29 ARG B N 1
ATOM 1861 C CA . ARG B 1 29 ? 1.635 3.906 6.963 1.00 19.90 29 ARG B CA 1
ATOM 1862 C C . ARG B 1 29 ? 3.030 4.148 6.388 1.00 20.08 29 ARG B C 1
ATOM 1863 O O . ARG B 1 29 ? 3.606 5.204 6.613 1.00 19.23 29 ARG B O 1
ATOM 1871 N N . ARG B 1 30 ? 3.593 3.154 5.689 1.00 21.62 30 ARG B N 1
ATOM 1872 C CA . ARG B 1 30 ? 4.893 3.315 5.034 1.00 22.25 30 ARG B CA 1
ATOM 1873 C C . ARG B 1 30 ? 4.892 4.482 4.056 1.00 20.94 30 ARG B C 1
ATOM 1874 O O . ARG B 1 30 ? 5.864 5.239 3.987 1.00 20.88 30 ARG B O 1
ATOM 1882 N N . GLU B 1 31 ? 3.808 4.625 3.294 1.00 19.90 31 GLU B N 1
ATOM 1883 C CA . GLU B 1 31 ? 3.759 5.679 2.293 1.00 20.07 31 GLU B CA 1
ATOM 1884 C C . GLU B 1 31 ? 3.711 7.034 2.993 1.00 20.30 31 GLU B C 1
ATOM 1885 O O . GLU B 1 31 ? 4.374 7.985 2.569 1.00 21.40 31 GLU B O 1
ATOM 1891 N N . ALA B 1 32 ? 2.919 7.141 4.068 1.00 18.11 32 ALA B N 1
ATOM 1892 C CA . ALA B 1 32 ? 2.813 8.392 4.802 1.00 19.13 32 ALA B CA 1
ATOM 1893 C C . ALA B 1 32 ? 4.171 8.771 5.382 1.00 20.60 32 ALA B C 1
ATOM 1894 O O . ALA B 1 32 ? 4.597 9.931 5.268 1.00 19.04 32 ALA B O 1
ATOM 1896 N N . VAL B 1 33 ? 4.861 7.794 5.993 1.00 19.24 33 VAL B N 1
ATOM 1897 C CA . VAL B 1 33 ? 6.149 8.094 6.593 1.00 19.78 33 VAL B CA 1
ATOM 1898 C C . VAL B 1 33 ? 7.173 8.458 5.535 1.00 18.85 33 VAL B C 1
ATOM 1899 O O . VAL B 1 33 ? 8.017 9.339 5.786 1.00 20.39 33 VAL B O 1
ATOM 1903 N N . ALA B 1 34 ? 7.114 7.797 4.363 1.00 19.34 34 ALA B N 1
ATOM 1904 C CA . ALA B 1 34 ? 7.996 8.176 3.255 1.00 21.27 34 ALA B CA 1
ATOM 1905 C C . ALA B 1 34 ? 7.883 9.673 2.920 1.00 20.47 34 ALA B C 1
ATOM 1906 O O . ALA B 1 34 ? 8.899 10.352 2.747 1.00 23.03 34 ALA B O 1
ATOM 1908 N N . ARG B 1 35 ? 6.644 10.171 2.799 1.00 21.22 35 ARG B N 1
ATOM 1909 C CA . ARG B 1 35 ? 6.450 11.583 2.496 1.00 22.29 35 ARG B CA 1
ATOM 1910 C C . ARG B 1 35 ? 7.033 12.462 3.601 1.00 20.71 35 ARG B C 1
ATOM 1911 O O . ARG B 1 35 ? 7.642 13.481 3.325 1.00 24.26 35 ARG B O 1
ATOM 1919 N N . ILE B 1 36 ? 6.814 12.090 4.866 1.00 20.40 36 ILE B N 1
ATOM 1920 C CA . ILE B 1 36 ? 7.255 12.896 5.992 1.00 20.03 36 ILE B CA 1
ATOM 1921 C C . ILE B 1 36 ? 8.788 12.962 6.003 1.00 20.54 36 ILE B C 1
ATOM 1922 O O . ILE B 1 36 ? 9.372 14.022 6.221 1.00 23.94 36 ILE B O 1
ATOM 1927 N N . ASN B 1 37 ? 9.440 11.809 5.825 1.00 20.71 37 ASN B N 1
ATOM 1928 C CA . ASN B 1 37 ? 10.892 11.737 5.878 1.00 21.80 37 ASN B CA 1
ATOM 1929 C C . ASN B 1 37 ? 11.508 12.555 4.753 1.00 21.98 37 ASN B C 1
ATOM 1930 O O . ASN B 1 37 ? 12.638 13.040 4.921 1.00 25.94 37 ASN B O 1
ATOM 1935 N N . ALA B 1 38 ? 10.807 12.680 3.612 1.00 23.28 38 ALA B N 1
ATOM 1936 C CA . ALA B 1 38 ? 11.351 13.340 2.431 1.00 24.80 38 ALA B CA 1
ATOM 1937 C C . ALA B 1 38 ? 11.283 14.865 2.485 1.00 27.21 38 ALA B C 1
ATOM 1938 O O . ALA B 1 38 ? 11.950 15.520 1.685 1.00 31.28 38 ALA B O 1
ATOM 1940 N N . ILE B 1 39 ? 10.479 15.427 3.376 1.00 26.58 39 ILE B N 1
ATOM 1941 C CA . ILE B 1 39 ? 10.371 16.871 3.479 1.00 28.08 39 ILE B CA 1
ATOM 1942 C C . ILE B 1 39 ? 11.733 17.427 3.887 1.00 28.64 39 ILE B C 1
ATOM 1943 O O . ILE B 1 39 ? 12.353 16.925 4.812 1.00 27.49 39 ILE B O 1
ATOM 1948 N N . PRO B 1 40 ? 12.269 18.452 3.196 1.00 34.28 40 PRO B N 1
ATOM 1949 C CA . PRO B 1 40 ? 13.602 18.974 3.535 1.00 40.00 40 PRO B CA 1
ATOM 1950 C C . PRO B 1 40 ? 13.676 19.477 4.978 1.00 41.15 40 PRO B C 1
ATOM 1951 O O . PRO B 1 40 ? 12.827 20.234 5.429 1.00 42.18 40 PRO B O 1
ATOM 1955 N N . PRO B 1 41 ? 14.678 19.068 5.774 1.00 43.55 41 PRO B N 1
ATOM 1956 C CA . PRO B 1 41 ? 14.776 19.567 7.147 1.00 49.00 41 PRO B CA 1
ATOM 1957 C C . PRO B 1 41 ? 14.933 21.091 7.197 1.00 50.91 41 PRO B C 1
ATOM 1958 O O . PRO B 1 41 ? 15.356 21.731 6.226 1.00 45.19 41 PRO B O 1
ATOM 1962 N N . GLY B 1 42 ? 14.653 21.674 8.369 1.00 48.91 42 GLY B N 1
ATOM 1963 C CA . GLY B 1 42 ? 15.181 22.994 8.679 1.00 53.84 42 GLY B CA 1
ATOM 1964 C C . GLY B 1 42 ? 16.706 23.053 8.531 1.00 53.98 42 GLY B C 1
ATOM 1965 O O . GLY B 1 42 ? 17.341 23.735 9.361 1.00 68.78 42 GLY B O 1
ATOM 1966 N N . GLY B 1 45 ? 18.505 21.338 11.562 1.00 48.95 45 GLY B N 1
ATOM 1967 C CA . GLY B 1 45 ? 18.192 20.321 10.531 1.00 47.23 45 GLY B CA 1
ATOM 1968 C C . GLY B 1 45 ? 17.222 19.235 11.026 1.00 41.28 45 GLY B C 1
ATOM 1969 O O . GLY B 1 45 ? 17.450 18.034 10.827 1.00 43.32 45 GLY B O 1
ATOM 1970 N N . VAL B 1 46 ? 16.113 19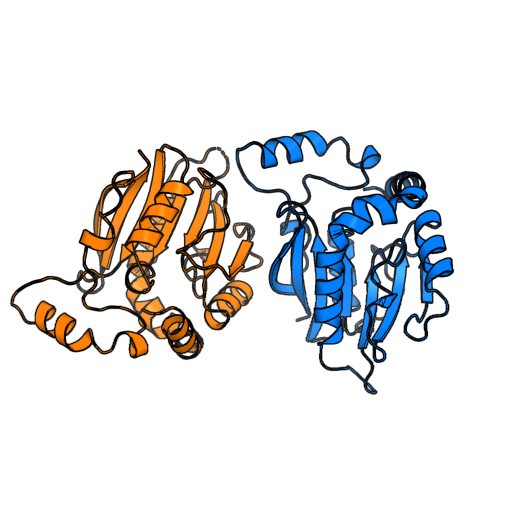.656 11.641 1.00 34.18 46 VAL B N 1
ATOM 1971 C CA . VAL B 1 46 ? 15.161 18.685 12.140 1.00 30.12 46 VAL B CA 1
ATOM 1972 C C . VAL B 1 46 ? 13.801 18.984 11.526 1.00 26.40 46 VAL B C 1
ATOM 1973 O O . VAL B 1 46 ? 13.536 20.088 11.107 1.00 30.04 46 VAL B O 1
ATOM 1977 N N . THR B 1 47 ? 12.966 17.950 11.453 1.00 24.74 47 THR B N 1
ATOM 1978 C CA . THR B 1 47 ? 11.561 18.069 11.094 1.00 23.35 47 THR B CA 1
ATOM 1979 C C . THR B 1 47 ? 10.753 17.645 12.326 1.00 23.34 47 THR B C 1
ATOM 1980 O O . THR B 1 47 ? 10.866 16.501 12.772 1.00 24.70 47 THR B O 1
ATOM 1984 N N . ARG B 1 48 ? 9.970 18.567 12.883 1.00 22.70 48 ARG B N 1
ATOM 1985 C CA . ARG B 1 48 ? 9.237 18.320 14.107 1.00 20.93 48 ARG B CA 1
ATOM 1986 C C . ARG B 1 48 ? 7.831 17.849 13.756 1.00 19.99 48 ARG B C 1
ATOM 1987 O O . ARG B 1 48 ? 7.098 18.584 13.104 1.00 20.50 48 ARG B O 1
ATOM 1995 N N . VAL B 1 49 ? 7.512 16.610 14.145 1.00 19.46 49 VAL B N 1
ATOM 1996 C CA . VAL B 1 49 ? 6.287 15.913 13.760 1.00 18.72 49 VAL B CA 1
ATOM 1997 C C . VAL B 1 49 ? 5.425 15.669 14.991 1.00 17.75 49 VAL B C 1
ATOM 1998 O O . VAL B 1 49 ? 5.915 15.196 16.047 1.00 21.13 49 VAL B O 1
ATOM 2002 N N . LEU B 1 50 ? 4.128 15.931 14.849 1.00 17.23 50 LEU B N 1
ATOM 2003 C CA . LEU B 1 50 ? 3.141 15.509 15.837 1.00 16.72 50 LEU B CA 1
ATOM 2004 C C . LEU B 1 50 ? 2.361 14.335 15.249 1.00 16.04 50 LEU B C 1
ATOM 2005 O O . LEU B 1 50 ? 1.679 14.482 14.246 1.00 17.16 50 LEU B O 1
ATOM 2010 N N . GLU B 1 51 ? 2.446 13.194 15.919 1.00 16.53 51 GLU B N 1
ATOM 2011 C CA . GLU B 1 51 ? 1.684 12.006 15.558 1.00 17.79 51 GLU B CA 1
ATOM 2012 C C . GLU B 1 51 ? 0.429 11.996 16.410 1.00 16.08 51 GLU B C 1
ATOM 2013 O O . GLU B 1 51 ? 0.510 11.706 17.606 1.00 17.64 51 GLU B O 1
ATOM 2019 N N . ILE B 1 52 ? -0.723 12.273 15.772 1.00 16.23 52 ILE B N 1
ATOM 2020 C CA . ILE B 1 52 ? -2.000 12.243 16.457 1.00 16.95 52 ILE B CA 1
ATOM 2021 C C . ILE B 1 52 ? -2.542 10.806 16.422 1.00 15.23 52 ILE B C 1
ATOM 2022 O O . ILE B 1 52 ? -2.608 10.196 15.349 1.00 17.53 52 ILE B O 1
ATOM 2027 N N . GLY B 1 53 ? -2.903 10.269 17.582 1.00 16.53 53 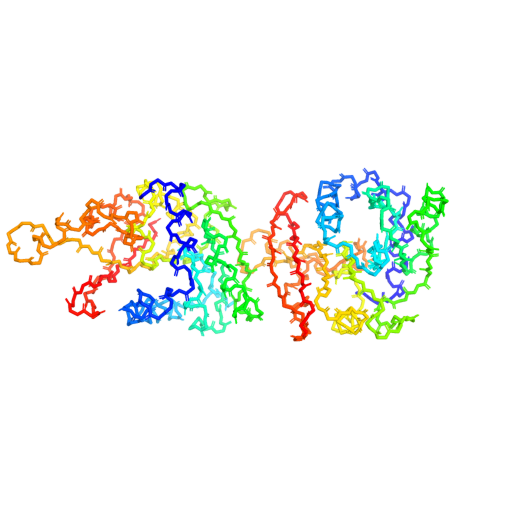GLY B N 1
ATOM 2028 C CA . GLY B 1 53 ? -3.323 8.889 17.628 1.00 16.28 53 GLY B CA 1
ATOM 2029 C C . GLY B 1 53 ? -2.163 7.955 17.254 1.00 16.62 53 GLY B C 1
ATOM 2030 O O . GLY B 1 53 ? -2.334 7.067 16.434 1.00 16.98 53 GLY B O 1
ATOM 2031 N N . VAL B 1 54 ? -1.033 8.130 17.956 1.00 16.66 54 VAL B N 1
ATOM 2032 C CA . VAL B 1 54 ? 0.151 7.352 17.659 1.00 17.11 54 VAL B CA 1
ATOM 2033 C C . VAL B 1 54 ? -0.074 5.854 17.877 1.00 16.85 54 VAL B C 1
ATOM 2034 O O . VAL B 1 54 ? 0.640 5.021 17.295 1.00 16.23 54 VAL B O 1
ATOM 2038 N N . GLY B 1 55 ? -1.043 5.508 18.746 1.00 16.69 55 GLY B N 1
ATOM 2039 C CA . GLY B 1 55 ? -1.374 4.122 18.987 1.00 17.45 55 GLY B CA 1
ATOM 2040 C C . GLY B 1 55 ? -0.212 3.367 19.612 1.00 16.56 55 GLY B C 1
ATOM 2041 O O . GLY B 1 55 ? 0.381 3.836 20.587 1.00 18.12 55 GLY B O 1
ATOM 2042 N N . THR B 1 56 ? 0.020 2.153 19.081 1.00 17.36 56 THR B N 1
ATOM 2043 C CA . THR B 1 56 ? 1.103 1.274 19.512 1.00 16.32 56 THR B CA 1
ATOM 2044 C C . THR B 1 56 ? 2.432 1.686 18.888 1.00 16.36 56 THR B C 1
ATOM 2045 O O . THR B 1 56 ? 3.450 1.025 19.127 1.00 18.13 56 THR B O 1
ATOM 2049 N N . GLY B 1 57 ? 2.436 2.771 18.104 1.00 16.42 57 GLY B N 1
ATOM 2050 C CA . GLY B 1 57 ? 3.693 3.360 17.643 1.00 17.65 57 GLY B CA 1
ATOM 2051 C C . GLY B 1 57 ? 4.294 2.643 16.432 1.00 17.47 57 GLY B C 1
ATOM 2052 O O . GLY B 1 57 ? 5.501 2.696 16.209 1.00 18.05 57 GLY B O 1
ATOM 2053 N N . LEU B 1 58 ? 3.443 2.026 15.602 1.00 16.46 58 LEU B N 1
ATOM 2054 C CA . LEU B 1 58 ? 3.931 1.309 14.432 1.00 17.38 58 LEU B CA 1
ATOM 2055 C C . LEU B 1 58 ? 4.696 2.205 13.458 1.00 17.60 58 LEU B C 1
ATOM 2056 O O . LEU B 1 58 ? 5.576 1.727 12.769 1.00 19.40 58 LEU B O 1
ATOM 2061 N N . ALA B 1 59 ? 4.380 3.499 13.390 1.00 17.32 59 ALA B N 1
ATOM 2062 C CA . ALA B 1 59 ? 5.073 4.402 12.512 1.00 18.32 59 ALA B CA 1
ATOM 2063 C C . ALA B 1 59 ? 6.442 4.783 13.078 1.00 16.92 59 ALA B C 1
ATOM 2064 O O . ALA B 1 59 ? 7.311 5.170 12.301 1.00 18.78 59 ALA B O 1
ATOM 2066 N N . LEU B 1 60 ? 6.634 4.690 14.402 1.00 18.05 60 LEU B N 1
ATOM 2067 C CA . LEU B 1 60 ? 7.799 5.293 15.059 1.00 18.14 60 LEU B CA 1
ATOM 2068 C C . LEU B 1 60 ? 9.130 4.790 14.507 1.00 18.55 60 LEU B C 1
ATOM 2069 O O . LEU B 1 60 ? 10.044 5.621 14.270 1.00 19.75 60 LEU B O 1
ATOM 2074 N N . PRO B 1 61 ? 9.345 3.460 14.321 1.00 18.29 61 PRO B N 1
ATOM 2075 C CA . PRO B 1 61 ? 10.631 2.985 13.794 1.00 19.69 61 PRO B CA 1
ATOM 2076 C C . PRO B 1 61 ? 10.952 3.410 12.364 1.00 18.76 61 PRO B C 1
ATOM 2077 O O . PRO B 1 61 ? 12.113 3.304 11.930 1.00 22.52 61 PRO B O 1
ATOM 2081 N N . HIS B 1 62 ? 9.928 3.849 11.622 1.00 18.10 62 HIS B N 1
ATOM 2082 C CA . HIS B 1 62 ? 10.114 4.220 10.218 1.00 19.94 62 HIS B CA 1
ATOM 2083 C C . HIS B 1 62 ? 10.645 5.643 10.046 1.00 19.50 62 HIS B C 1
ATOM 2084 O O . HIS B 1 62 ? 11.117 5.983 8.972 1.00 20.01 62 HIS B O 1
ATOM 2091 N N . TYR B 1 63 ? 10.458 6.491 11.073 1.00 17.93 63 TYR B N 1
ATOM 2092 C CA . TYR B 1 63 ? 10.912 7.869 10.972 1.00 18.77 63 TYR B CA 1
ATOM 2093 C C . TYR B 1 63 ? 12.439 7.918 10.877 1.00 17.99 63 TYR B C 1
ATOM 2094 O O . TYR B 1 63 ? 13.125 7.268 11.660 1.00 19.99 63 TYR B O 1
ATOM 2103 N N . ALA B 1 64 ? 12.897 8.730 9.921 1.00 19.67 64 ALA B N 1
ATOM 2104 C CA . ALA B 1 64 ? 14.310 8.943 9.619 1.00 23.25 64 ALA B CA 1
ATOM 2105 C C . ALA B 1 64 ? 15.008 9.717 10.744 1.00 23.87 64 ALA B C 1
ATOM 2106 O O . ALA B 1 64 ? 14.355 10.325 11.605 1.00 21.17 64 ALA B O 1
ATOM 2108 N N . PRO B 1 65 ? 16.353 9.708 10.803 1.00 25.39 65 PRO B N 1
ATOM 2109 C CA . PRO B 1 65 ? 17.068 10.264 11.950 1.00 24.81 65 PRO B CA 1
ATOM 2110 C C . PRO B 1 65 ? 16.862 11.736 12.252 1.00 23.06 65 PRO B C 1
ATOM 2111 O O . PRO B 1 65 ? 17.059 12.124 13.387 1.00 26.27 65 PRO B O 1
ATOM 2115 N N . HIS B 1 66 ? 16.533 12.530 11.231 1.00 23.95 66 HIS B N 1
ATOM 2116 C CA . HIS B 1 66 ? 16.296 13.959 11.403 1.00 24.35 66 HIS B CA 1
ATOM 2117 C C . HIS B 1 66 ? 14.892 14.281 11.911 1.00 24.22 66 HIS B C 1
ATOM 2118 O O . HIS B 1 66 ? 14.564 15.450 12.127 1.00 25.11 66 HIS B O 1
ATOM 2125 N N . ILE B 1 67 ? 14.043 13.271 12.102 1.00 22.77 67 ILE B N 1
ATOM 2126 C CA . ILE B 1 67 ? 12.710 13.504 12.626 1.00 20.80 67 ILE B CA 1
ATOM 2127 C C . ILE B 1 67 ? 12.798 13.653 14.134 1.00 21.38 67 ILE B C 1
ATOM 2128 O O . ILE B 1 67 ? 13.508 12.897 14.790 1.00 21.15 67 ILE B O 1
ATOM 2133 N N . ARG B 1 68 ? 11.982 14.567 14.669 1.00 22.19 68 ARG B N 1
ATOM 2134 C CA . ARG B 1 68 ? 11.684 14.612 16.089 1.00 22.02 68 ARG B CA 1
ATOM 2135 C C . ARG B 1 68 ? 10.170 14.511 16.249 1.00 19.62 68 ARG B C 1
ATOM 2136 O O . ARG B 1 68 ? 9.454 15.433 15.895 1.00 19.77 68 ARG B O 1
ATOM 2144 N N . VAL B 1 69 ? 9.707 13.393 16.777 1.00 20.30 69 VAL B N 1
ATOM 2145 C CA . VAL B 1 69 ? 8.291 13.069 16.727 1.00 19.30 69 VAL B CA 1
ATOM 2146 C C . VAL B 1 69 ? 7.734 13.055 18.139 1.00 19.15 69 VAL B C 1
ATOM 2147 O O . VAL B 1 69 ? 8.287 12.423 19.026 1.00 19.06 69 VAL B O 1
ATOM 2151 N N . THR B 1 70 ? 6.592 13.754 18.314 1.00 18.55 70 THR B N 1
ATOM 2152 C CA . THR B 1 70 ? 5.814 13.722 19.534 1.00 18.97 70 THR B CA 1
ATOM 2153 C C . THR B 1 70 ? 4.583 12.864 19.224 1.00 18.78 70 THR B C 1
ATOM 2154 O O . THR B 1 70 ? 3.892 13.185 18.265 1.00 18.76 70 THR B O 1
ATOM 2158 N N . GLY B 1 71 ? 4.370 11.752 19.976 1.00 16.47 71 GLY B N 1
ATOM 2159 C CA . GLY B 1 71 ? 3.161 10.978 19.753 1.00 16.86 71 GLY B CA 1
ATOM 2160 C C . GLY B 1 71 ? 2.165 11.192 20.885 1.00 17.52 71 GLY B C 1
ATOM 2161 O O . GLY B 1 71 ? 2.565 11.175 22.040 1.00 19.08 71 GLY B O 1
ATOM 2162 N N . ILE B 1 72 ? 0.890 11.442 20.527 1.00 17.23 72 ILE B N 1
ATOM 2163 C CA . ILE B 1 72 ? -0.158 11.557 21.517 1.00 17.19 72 ILE B CA 1
ATOM 2164 C C . ILE B 1 72 ? -1.265 10.553 21.234 1.00 16.75 72 ILE B C 1
ATOM 2165 O O . ILE B 1 72 ? -1.508 10.164 20.092 1.00 18.44 72 ILE B O 1
ATOM 2170 N N . ASP B 1 73 ? -1.927 10.147 22.321 1.00 17.08 73 ASP B N 1
ATOM 2171 C CA . ASP B 1 73 ? -3.034 9.197 22.184 1.00 16.60 73 ASP B CA 1
ATOM 2172 C C . ASP B 1 73 ? -3.947 9.331 23.391 1.00 17.60 73 ASP B C 1
ATOM 2173 O O . ASP B 1 73 ? -3.494 9.735 24.453 1.00 18.81 73 ASP B O 1
ATOM 2178 N N . ALA B 1 74 ? -5.227 8.963 23.217 1.00 18.85 74 ALA B N 1
ATOM 2179 C CA . ALA B 1 74 ? -6.173 8.949 24.330 1.00 18.80 74 ALA B CA 1
ATOM 2180 C C . ALA B 1 74 ? -6.177 7.607 25.077 1.00 18.13 74 ALA B C 1
ATOM 2181 O O . ALA B 1 74 ? -6.668 7.531 26.209 1.00 18.78 74 ALA B O 1
ATOM 2183 N N . SER B 1 75 ? -5.596 6.560 24.466 1.00 17.85 75 SER B N 1
ATOM 2184 C CA . SER B 1 75 ? -5.594 5.214 25.040 1.00 18.66 75 SER B CA 1
ATOM 2185 C C . SER B 1 75 ? -4.284 4.882 25.740 1.00 19.15 75 SER B C 1
ATOM 2186 O O . SER B 1 75 ? -3.271 4.751 25.069 1.00 19.59 75 SER B O 1
ATOM 2189 N N . GLU B 1 76 ? -4.349 4.652 27.061 1.00 20.70 76 GLU B N 1
ATOM 2190 C CA . GLU B 1 76 ? -3.191 4.266 27.848 1.00 21.76 76 GLU B CA 1
ATOM 2191 C C . GLU B 1 76 ? -2.695 2.901 27.346 1.00 20.84 76 GLU B C 1
ATOM 2192 O O . GLU B 1 76 ? -1.493 2.657 27.225 1.00 21.10 76 GLU B O 1
ATOM 2198 N N . ALA B 1 77 ? -3.648 1.978 27.034 1.00 19.69 77 ALA B N 1
ATOM 2199 C CA . ALA B 1 77 ? -3.293 0.638 26.617 1.00 20.45 77 ALA B CA 1
ATOM 2200 C C . ALA B 1 77 ? -2.487 0.668 25.332 1.00 19.10 77 ALA B C 1
ATOM 2201 O O . ALA B 1 77 ? -1.515 -0.055 25.190 1.00 20.70 77 ALA B O 1
ATOM 2203 N N . MET B 1 78 ? -2.872 1.524 24.395 1.00 17.27 78 MET B N 1
ATOM 2204 C CA . MET B 1 78 ? -2.148 1.608 23.137 1.00 17.64 78 MET B CA 1
ATOM 2205 C C . MET B 1 78 ? -0.799 2.285 23.365 1.00 18.20 78 MET B C 1
ATOM 2206 O O . MET B 1 78 ? 0.250 1.779 22.927 1.00 17.17 78 MET B O 1
ATOM 2211 N N . LEU B 1 79 ? -0.820 3.405 24.083 1.00 18.56 79 LEU B N 1
ATOM 2212 C CA . LEU B 1 79 ? 0.392 4.204 24.250 1.00 19.26 79 LEU B CA 1
ATOM 2213 C C . LEU B 1 79 ? 1.474 3.442 25.025 1.00 18.53 79 LEU B C 1
ATOM 2214 O O . LEU B 1 79 ? 2.671 3.602 24.764 1.00 21.12 79 LEU B O 1
ATOM 2219 N N . GLU B 1 80 ? 1.070 2.608 25.976 1.00 19.62 80 GLU B N 1
ATOM 2220 C CA . GLU B 1 80 ? 1.997 1.809 26.768 1.00 21.63 80 GLU B CA 1
ATOM 2221 C C . GLU B 1 80 ? 2.792 0.891 25.838 1.00 20.58 80 GLU B C 1
ATOM 2222 O O . GLU B 1 80 ? 4.003 0.695 26.044 1.00 22.23 80 GLU B O 1
ATOM 2228 N N . ARG B 1 81 ? 2.140 0.365 24.770 1.00 20.55 81 ARG B N 1
ATOM 2229 C CA . ARG B 1 81 ? 2.873 -0.478 23.836 1.00 20.56 81 ARG B CA 1
ATOM 2230 C C . ARG B 1 81 ? 3.897 0.326 23.012 1.00 21.22 81 ARG B C 1
ATOM 2231 O O . ARG B 1 81 ? 5.017 -0.139 22.738 1.00 21.93 81 ARG B O 1
ATOM 2239 N N . ALA B 1 82 ? 3.523 1.555 22.623 1.00 19.26 82 ALA B N 1
ATOM 2240 C CA . ALA B 1 82 ? 4.403 2.435 21.885 1.00 19.81 82 ALA B CA 1
ATOM 2241 C C . ALA B 1 82 ? 5.653 2.741 22.697 1.00 18.65 82 ALA B C 1
ATOM 2242 O O . ALA B 1 82 ? 6.752 2.694 22.172 1.00 19.84 82 ALA B O 1
ATOM 2244 N N . ARG B 1 83 ? 5.439 3.050 23.981 1.00 19.13 83 ARG B N 1
ATOM 2245 C CA . ARG B 1 83 ? 6.531 3.433 24.861 1.00 20.06 83 ARG B CA 1
ATOM 2246 C C . ARG B 1 83 ? 7.474 2.253 25.063 1.00 21.22 83 ARG B C 1
ATOM 2247 O O . ARG B 1 83 ? 8.687 2.435 24.997 1.00 21.33 83 ARG B O 1
ATOM 2255 N N . ALA B 1 84 ? 6.896 1.056 25.283 1.00 22.91 84 ALA B N 1
ATOM 2256 C CA . ALA B 1 84 ? 7.713 -0.119 25.579 1.00 23.03 84 ALA B CA 1
ATOM 2257 C C . ALA B 1 84 ? 8.578 -0.506 24.383 1.00 24.12 84 ALA B C 1
ATOM 2258 O O . ALA B 1 84 ? 9.728 -0.918 24.588 1.00 24.41 84 ALA B O 1
ATOM 2260 N N . ALA B 1 85 ? 8.028 -0.401 23.160 1.00 23.69 85 ALA B N 1
ATOM 2261 C CA . ALA B 1 85 ? 8.760 -0.765 21.956 1.00 24.36 85 ALA B CA 1
ATOM 2262 C C . ALA B 1 85 ? 9.732 0.314 21.478 1.00 25.25 85 ALA B C 1
ATOM 2263 O O . ALA B 1 85 ? 10.817 -0.023 21.010 1.00 26.77 85 ALA B O 1
ATOM 2265 N N . HIS B 1 86 ? 9.327 1.586 21.524 1.00 22.98 86 HIS B N 1
ATOM 2266 C CA . HIS B 1 86 ? 10.029 2.605 20.754 1.00 22.53 86 HIS B CA 1
ATOM 2267 C C . HIS B 1 86 ? 10.412 3.832 21.568 1.00 20.76 86 HIS B C 1
ATOM 2268 O O . HIS B 1 86 ? 10.982 4.776 21.018 1.00 22.16 86 HIS B O 1
ATOM 2275 N N . GLY B 1 87 ? 10.109 3.834 22.860 1.00 21.10 87 GLY B N 1
ATOM 2276 C CA . GLY B 1 87 ? 10.299 5.033 23.667 1.00 23.01 87 GLY B CA 1
ATOM 2277 C C . GLY B 1 87 ? 11.751 5.453 23.831 1.00 22.77 87 GLY B C 1
ATOM 2278 O O . GLY B 1 87 ? 11.979 6.614 24.171 1.00 24.18 87 GLY B O 1
ATOM 2279 N N . ARG B 1 88 ? 12.733 4.567 23.597 1.00 21.50 88 ARG B N 1
ATOM 2280 C CA . ARG B 1 88 ? 14.137 4.988 23.708 1.00 23.00 88 ARG B CA 1
ATOM 2281 C C . ARG B 1 88 ? 14.714 5.467 22.371 1.00 22.34 88 ARG B C 1
ATOM 2282 O O . ARG B 1 88 ? 15.886 5.833 22.289 1.00 27.16 88 ARG B O 1
ATOM 2290 N N . ARG B 1 89 ? 13.941 5.439 21.293 1.00 22.38 89 ARG B N 1
ATOM 2291 C CA . ARG B 1 89 ? 14.494 5.796 19.985 1.00 21.86 89 ARG B CA 1
ATOM 2292 C C . ARG B 1 89 ? 14.855 7.280 19.970 1.00 24.91 89 ARG B C 1
ATOM 2293 O O . ARG B 1 89 ? 14.099 8.097 20.487 1.00 24.11 89 ARG B O 1
ATOM 2301 N N . PRO B 1 90 ? 16.009 7.678 19.398 1.00 28.06 90 PRO B N 1
ATOM 2302 C CA . PRO B 1 90 ? 16.414 9.090 19.411 1.00 29.41 90 PRO B CA 1
ATOM 2303 C C . PRO B 1 90 ? 15.502 10.063 18.669 1.00 26.27 90 PRO B C 1
ATOM 2304 O O . PRO B 1 90 ? 15.566 11.264 18.900 1.00 27.36 90 PRO B O 1
ATOM 2308 N N . THR B 1 91 ? 14.657 9.536 17.782 1.00 24.53 91 THR B N 1
ATOM 2309 C CA . THR B 1 91 ? 13.715 10.345 17.035 1.00 23.18 91 THR B CA 1
ATOM 2310 C C . THR B 1 91 ? 12.490 10.695 17.883 1.00 21.79 91 THR B C 1
ATOM 2311 O O . THR B 1 91 ? 11.745 11.578 17.510 1.00 23.30 91 THR B O 1
ATOM 2315 N N . VAL B 1 92 ? 12.274 9.994 19.001 1.00 20.24 92 VAL B N 1
ATOM 2316 C CA . VAL B 1 92 ? 11.104 10.253 19.821 1.00 22.49 92 VAL B CA 1
ATOM 2317 C C . VAL B 1 92 ? 11.389 11.372 20.813 1.00 21.12 92 VAL B C 1
ATOM 2318 O O . VAL B 1 92 ? 12.279 11.236 21.658 1.00 23.21 92 VAL B O 1
ATOM 2322 N N . GLU B 1 93 ? 10.590 12.446 20.706 1.00 19.06 93 GLU B N 1
ATOM 2323 C CA . GLU B 1 93 ? 10.661 13.608 21.577 1.00 20.18 93 GLU B CA 1
ATOM 2324 C C . GLU B 1 93 ? 9.789 13.376 22.820 1.00 19.70 93 GLU B C 1
ATOM 2325 O O . GLU B 1 93 ? 10.127 13.787 23.928 1.00 20.89 93 GLU B O 1
ATOM 2331 N N . SER B 1 94 ? 8.647 12.692 22.671 1.00 19.37 94 SER B N 1
ATOM 2332 C CA . SER B 1 94 ? 7.676 12.613 23.739 1.00 17.82 94 SER B CA 1
ATOM 2333 C C . SER B 1 94 ? 6.575 11.626 23.340 1.00 18.38 94 SER B C 1
ATOM 2334 O O . SER B 1 94 ? 6.215 11.588 22.174 1.00 18.33 94 SER B O 1
ATOM 2337 N N . LEU B 1 95 ? 6.059 10.852 24.315 1.00 17.83 95 LEU B N 1
ATOM 2338 C CA . LEU B 1 95 ? 4.853 10.038 24.161 1.00 18.52 95 LEU B CA 1
ATOM 2339 C C . LEU B 1 95 ? 3.907 10.324 25.328 1.00 19.60 95 LEU B C 1
ATOM 2340 O O . LEU B 1 95 ? 4.173 9.879 26.463 1.00 20.55 95 LEU B O 1
ATOM 2345 N N . ARG B 1 96 ? 2.770 10.996 25.024 1.00 18.77 96 ARG B N 1
ATOM 2346 C CA . ARG B 1 96 ? 1.885 11.484 26.077 1.00 19.69 96 ARG B CA 1
ATOM 2347 C C . ARG B 1 96 ? 0.418 11.191 25.767 1.00 17.26 96 ARG B C 1
ATOM 2348 O O . ARG B 1 96 ? 0.001 11.173 24.614 1.00 17.65 96 ARG B O 1
ATOM 2356 N N . ILE B 1 97 ? -0.367 11.089 26.849 1.00 16.44 97 ILE B N 1
ATOM 2357 C CA . ILE B 1 97 ? -1.822 11.010 26.765 1.00 17.23 97 ILE B CA 1
ATOM 2358 C C . ILE B 1 97 ? -2.363 12.424 26.536 1.00 17.55 97 ILE B C 1
ATOM 2359 O O . ILE B 1 97 ? -2.018 13.375 27.256 1.00 19.79 97 ILE B O 1
ATOM 2364 N N . MET B 1 98 ? -3.184 12.567 25.511 1.00 18.10 98 MET B N 1
ATOM 2365 C CA . MET B 1 98 ? -3.783 13.853 25.139 1.00 17.89 98 MET B CA 1
ATOM 2366 C C . MET B 1 98 ? -4.952 13.572 24.190 1.00 17.93 98 MET B C 1
ATOM 2367 O O . MET B 1 98 ? -4.927 12.592 23.403 1.00 19.11 98 MET B O 1
ATOM 2372 N N . ASP B 1 99 ? -5.950 14.452 24.220 1.00 18.69 99 ASP B N 1
ATOM 2373 C CA . ASP B 1 99 ? -7.078 14.374 23.297 1.00 17.99 99 ASP B CA 1
ATOM 2374 C C . ASP B 1 99 ? -6.762 15.250 22.083 1.00 17.64 99 ASP B C 1
ATOM 2375 O O . ASP B 1 99 ? -6.460 16.430 22.224 1.00 19.10 99 ASP B O 1
ATOM 2380 N N . ALA B 1 100 ? -6.847 14.676 20.888 1.00 17.06 100 ALA B N 1
ATOM 2381 C CA . ALA B 1 100 ? -6.605 15.373 19.627 1.00 18.49 100 ALA B CA 1
ATOM 2382 C C . ALA B 1 100 ? -7.522 16.572 19.412 1.00 19.16 100 ALA B C 1
ATOM 2383 O O . ALA B 1 100 ? -7.211 17.410 18.568 1.00 18.29 100 ALA B O 1
ATOM 2385 N N . ARG B 1 101 ? -8.668 16.596 20.100 1.00 17.06 101 ARG B N 1
ATOM 2386 C CA . ARG B 1 101 ? -9.599 17.704 19.934 1.00 19.00 101 ARG B CA 1
ATOM 2387 C C . ARG B 1 101 ? -9.144 18.950 20.690 1.00 18.58 101 ARG B C 1
ATOM 2388 O O . ARG B 1 101 ? -9.611 20.045 20.376 1.00 20.64 101 ARG B O 1
ATOM 2396 N N . SER B 1 102 ? -8.204 18.811 21.624 1.00 18.15 102 SER B N 1
ATOM 2397 C CA . SER B 1 102 ? -7.675 19.908 22.427 1.00 19.80 102 SER B CA 1
ATOM 2398 C C . SER B 1 102 ? -6.173 19.667 22.644 1.00 20.13 102 SER B C 1
ATOM 2399 O O . SER B 1 102 ? -5.729 19.221 23.692 1.00 23.21 102 SER B O 1
ATOM 2402 N N . LEU B 1 103 ? -5.385 19.996 21.634 1.00 19.38 103 LEU B N 1
ATOM 2403 C CA . LEU B 1 103 ? -3.947 19.826 21.689 1.00 20.33 103 LEU B CA 1
ATOM 2404 C C . LEU B 1 103 ? -3.323 20.870 22.604 1.00 20.69 103 LEU B C 1
ATOM 2405 O O . LEU B 1 103 ? -3.548 22.068 22.436 1.00 23.03 103 LEU B O 1
ATOM 2410 N N . ASP B 1 104 ? -2.531 20.405 23.565 1.00 19.04 104 ASP B N 1
ATOM 2411 C CA . ASP B 1 104 ? -1.872 21.277 24.521 1.00 21.48 104 ASP B CA 1
ATOM 2412 C C . ASP B 1 104 ? -0.524 21.732 23.956 1.00 22.92 104 ASP B C 1
ATOM 2413 O O . ASP B 1 104 ? 0.513 21.530 24.572 1.00 30.47 104 ASP B O 1
ATOM 2418 N N . PHE B 1 105 ? -0.550 22.311 22.770 1.00 22.80 105 PHE B N 1
ATOM 2419 C CA . PHE B 1 105 ? 0.621 22.887 22.139 1.00 23.69 105 PHE B CA 1
ATOM 2420 C C . PHE B 1 105 ? 0.229 24.271 21.655 1.00 24.20 105 PHE B C 1
ATOM 2421 O O . PHE B 1 105 ? -0.950 24.493 21.325 1.00 23.24 105 PHE B O 1
ATOM 2429 N N . ALA B 1 106 ? 1.250 25.132 21.527 1.00 24.57 106 ALA B N 1
ATOM 2430 C CA . ALA B 1 106 ? 1.067 26.469 20.993 1.00 24.67 106 ALA B CA 1
ATOM 2431 C C . ALA B 1 106 ? 0.800 26.418 19.489 1.00 25.09 106 ALA B C 1
ATOM 2432 O O . ALA B 1 106 ? 1.132 25.448 18.788 1.00 24.48 106 ALA B O 1
ATOM 2434 N N . ASP B 1 107 ? 0.174 27.490 18.989 1.00 24.97 107 ASP B N 1
ATOM 2435 C CA . ASP B 1 107 ? 0.036 27.677 17.557 1.00 23.79 107 ASP B CA 1
ATOM 2436 C C . ASP B 1 107 ? 1.414 27.542 16.889 1.00 26.76 107 ASP B C 1
ATOM 2437 O O . ASP B 1 107 ? 2.416 27.973 17.458 1.00 27.12 107 ASP B O 1
ATOM 2442 N N . GLU B 1 108 ? 1.449 26.957 15.678 1.00 24.83 108 GLU B N 1
ATOM 2443 C CA . GLU B 1 108 ? 2.628 26.929 14.824 1.00 27.88 108 GLU B CA 1
ATOM 2444 C C . GLU B 1 108 ? 3.791 26.181 15.487 1.00 26.36 108 GLU B C 1
ATOM 2445 O O . GLU B 1 108 ? 4.955 26.528 15.311 1.00 31.59 108 GLU B O 1
ATOM 2451 N N . SER B 1 109 ? 3.488 25.138 16.255 1.00 25.48 109 SER B N 1
ATOM 2452 C CA . SER B 1 109 ? 4.486 24.426 17.026 1.00 26.21 109 SER B CA 1
ATOM 2453 C C . SER B 1 109 ? 5.169 23.337 16.185 1.00 24.07 109 SER B C 1
ATOM 2454 O O . SER B 1 109 ? 6.237 22.861 16.556 1.00 23.95 109 SER B O 1
ATOM 2457 N N . PHE B 1 110 ? 4.531 22.866 15.102 1.00 21.74 110 PHE B N 1
ATOM 2458 C CA . PHE B 1 110 ? 5.002 21.678 14.389 1.00 20.68 110 PHE B CA 1
ATOM 2459 C C . PHE B 1 110 ? 5.187 21.984 12.898 1.00 19.88 110 PHE B C 1
ATOM 2460 O O . PHE B 1 110 ? 4.457 22.769 12.308 1.00 21.65 110 PHE B O 1
ATOM 2468 N N . ASP B 1 111 ? 6.148 21.279 12.280 1.00 20.46 111 ASP B N 1
ATOM 2469 C CA . ASP B 1 111 ? 6.363 21.250 10.854 1.00 20.85 111 ASP B CA 1
ATOM 2470 C C . ASP B 1 111 ? 5.389 20.309 10.150 1.00 20.68 111 ASP B C 1
ATOM 2471 O O . ASP B 1 111 ? 4.983 20.586 9.032 1.00 20.44 111 ASP B O 1
ATOM 2476 N N . VAL B 1 112 ? 5.059 19.192 10.808 1.00 20.01 112 VAL B N 1
ATOM 2477 C CA . VAL B 1 112 ? 4.258 18.122 10.235 1.00 18.67 112 VAL B CA 1
ATOM 2478 C C . VAL B 1 112 ? 3.306 17.599 11.288 1.00 17.04 112 VAL B C 1
ATOM 2479 O O . VAL B 1 112 ? 3.700 17.455 12.437 1.00 17.98 112 VAL B O 1
ATOM 2483 N N . VAL B 1 113 ? 2.089 17.253 10.850 1.00 17.98 113 VAL B N 1
ATOM 2484 C CA . VAL B 1 113 ? 1.199 16.413 11.647 1.00 18.56 113 VAL B CA 1
ATOM 2485 C C . VAL B 1 113 ? 0.980 15.116 10.868 1.00 17.58 113 VAL B C 1
ATOM 2486 O O . VAL B 1 113 ? 0.654 15.151 9.695 1.00 19.78 113 VAL B O 1
ATOM 2490 N N . ALA B 1 114 ? 1.135 13.996 11.561 1.00 17.37 114 ALA B N 1
ATOM 2491 C CA . ALA B 1 114 ? 0.805 12.688 11.013 1.00 17.22 114 ALA B CA 1
ATOM 2492 C C . ALA B 1 114 ? -0.514 12.210 11.618 1.00 15.56 114 ALA B C 1
ATOM 2493 O O . ALA B 1 114 ? -0.647 12.218 12.838 1.00 16.92 114 ALA B O 1
ATOM 2495 N N . ALA B 1 115 ? -1.384 11.672 10.772 1.00 16.25 115 ALA B N 1
ATOM 2496 C CA . ALA B 1 115 ? -2.686 11.189 11.230 1.00 16.54 115 ALA B CA 1
ATOM 2497 C C . ALA B 1 115 ? -3.060 9.951 10.416 1.00 16.33 115 ALA B C 1
ATOM 2498 O O . ALA B 1 115 ? -3.707 10.029 9.360 1.00 16.75 115 ALA B O 1
ATOM 2500 N N . MET B 1 116 ? -2.601 8.787 10.927 1.00 16.72 116 MET B N 1
ATOM 2501 C CA . MET B 1 116 ? -2.830 7.523 10.226 1.00 17.09 116 MET B CA 1
ATOM 2502 C C . MET B 1 116 ? -3.935 6.734 10.920 1.00 15.44 116 MET B C 1
ATOM 2503 O O . MET B 1 116 ? -3.812 6.394 12.102 1.00 16.59 116 MET B O 1
ATOM 2508 N N . HIS B 1 117 ? -5.018 6.511 10.193 1.00 17.04 117 HIS B N 1
ATOM 2509 C CA . HIS B 1 117 ? -6.194 5.766 10.634 1.00 17.81 117 HIS B CA 1
ATOM 2510 C C . HIS B 1 117 ? -7.075 6.532 11.627 1.00 19.48 117 HIS B C 1
ATOM 2511 O O . HIS B 1 117 ? -8.304 6.499 11.541 1.00 24.54 117 HIS B O 1
ATOM 2518 N N . VAL B 1 118 ? -6.488 7.330 12.473 1.00 17.28 118 VAL B N 1
ATOM 2519 C CA . VAL B 1 118 ? -7.119 8.021 13.576 1.00 16.71 118 VAL B CA 1
ATOM 2520 C C . VAL B 1 118 ? -8.294 8.917 13.189 1.00 16.59 118 VAL B C 1
ATOM 2521 O O . VAL B 1 118 ? -9.220 9.053 13.997 1.00 17.13 118 VAL B O 1
ATOM 2525 N N . LEU B 1 119 ? -8.288 9.554 12.009 1.00 16.02 119 LEU B N 1
ATOM 2526 C CA . LEU B 1 119 ? -9.346 10.497 11.739 1.00 17.92 119 LEU B CA 1
ATOM 2527 C C . LEU B 1 119 ? -10.702 9.793 11.616 1.00 18.19 119 LEU B C 1
ATOM 2528 O O . LEU B 1 119 ? -11.710 10.455 11.879 1.00 18.07 119 LEU B O 1
ATOM 2533 N N . SER B 1 120 ? -10.701 8.485 11.267 1.00 18.45 120 SER B N 1
ATOM 2534 C CA . SER B 1 120 ? -11.923 7.702 11.188 1.00 16.61 120 SER B CA 1
ATOM 2535 C C . SER B 1 120 ? -12.351 7.160 12.560 1.00 17.35 120 SER B C 1
ATOM 2536 O O . SER B 1 120 ? -13.347 6.438 12.658 1.00 17.99 120 SER B O 1
ATOM 2539 N N . VAL B 1 121 ? -11.629 7.521 13.616 1.00 16.67 121 VAL B N 1
ATOM 2540 C CA . VAL B 1 121 ? -11.880 7.076 14.972 1.00 17.11 121 VAL B CA 1
ATOM 2541 C C . VAL B 1 121 ? -12.359 8.237 15.861 1.00 16.39 121 VAL B C 1
ATOM 2542 O O . VAL B 1 121 ? -13.199 8.052 16.745 1.00 17.66 121 VAL B O 1
ATOM 2546 N N . VAL B 1 122 ? -11.718 9.400 15.721 1.00 16.32 122 VAL B N 1
ATOM 2547 C CA . VAL B 1 122 ? -11.898 10.485 16.673 1.00 17.58 122 VAL B CA 1
ATOM 2548 C C . VAL B 1 122 ? -13.361 10.923 16.788 1.00 18.04 122 VAL B C 1
ATOM 2549 O O . VAL B 1 122 ? -14.105 10.991 15.796 1.00 19.58 122 VAL B O 1
ATOM 2553 N N . PRO B 1 123 ? -13.786 11.362 17.996 1.00 18.60 123 PRO B N 1
ATOM 2554 C CA . PRO B 1 123 ? -14.953 12.229 18.102 1.00 19.57 123 PRO B CA 1
ATOM 2555 C C . PRO B 1 123 ? -14.676 13.580 17.447 1.00 18.89 123 PRO B C 1
ATOM 2556 O O . PRO B 1 123 ? -13.520 14.017 17.421 1.00 19.55 123 PRO B O 1
ATOM 2560 N N . GLU B 1 124 ? -15.721 14.187 16.866 1.00 19.72 124 GLU B N 1
ATOM 2561 C CA . GLU B 1 124 ? -15.643 15.561 16.384 1.00 19.39 124 GLU B CA 1
ATOM 2562 C C . GLU B 1 124 ? -14.442 15.789 15.466 1.00 18.32 124 GLU B C 1
ATOM 2563 O O . GLU B 1 124 ? -13.564 16.615 15.742 1.00 18.26 124 GLU B O 1
ATOM 2569 N N . PRO B 1 125 ? -14.349 15.069 14.338 1.00 18.79 125 PRO B N 1
ATOM 2570 C CA . PRO B 1 125 ? -13.204 15.228 13.444 1.00 19.00 125 PRO B CA 1
ATOM 2571 C C . PRO B 1 125 ? -12.988 16.658 12.957 1.00 20.93 125 PRO B C 1
ATOM 2572 O O . PRO B 1 125 ? -11.859 17.053 12.713 1.00 24.11 125 PRO B O 1
ATOM 2576 N N . ARG B 1 126 ? -14.054 17.453 12.842 1.00 21.23 126 ARG B N 1
ATOM 2577 C CA . ARG B 1 126 ? -13.915 18.840 12.409 1.00 24.89 126 ARG B CA 1
ATOM 2578 C C . ARG B 1 126 ? -13.125 19.632 13.440 1.00 21.76 126 ARG B C 1
ATOM 2579 O O . ARG B 1 126 ? -12.335 20.495 13.065 1.00 23.33 126 ARG B O 1
ATOM 2587 N N . ARG B 1 127 ? -13.328 19.360 14.729 1.00 19.73 127 ARG B N 1
ATOM 2588 C CA . ARG B 1 127 ? -12.509 19.989 15.770 1.00 20.07 127 ARG B CA 1
ATOM 2589 C C . ARG B 1 127 ? -11.040 19.569 15.670 1.00 20.38 127 ARG B C 1
ATOM 2590 O O . ARG B 1 127 ? -10.137 20.381 15.861 1.00 21.71 127 ARG B O 1
ATOM 2598 N N . VAL B 1 128 ? -10.813 18.281 15.384 1.00 19.83 128 VAL B N 1
ATOM 2599 C CA . VAL B 1 128 ? -9.467 17.753 15.230 1.00 18.13 128 VAL B CA 1
ATOM 2600 C C . VAL B 1 128 ? -8.763 18.420 14.053 1.00 18.37 128 VAL B C 1
ATOM 2601 O O . VAL B 1 128 ? -7.605 18.823 14.179 1.00 18.60 128 VAL B O 1
ATOM 2605 N N . MET B 1 129 ? -9.445 18.594 12.912 1.00 18.92 129 MET B N 1
ATOM 2606 C CA . MET B 1 129 ? -8.819 19.235 11.755 1.00 18.92 129 MET B CA 1
ATOM 2607 C C . MET B 1 129 ? -8.456 20.696 12.057 1.00 19.61 129 MET B C 1
ATOM 2608 O O . MET B 1 129 ? -7.398 21.161 11.631 1.00 20.27 129 MET B O 1
ATOM 2613 N N . ALA B 1 130 ? -9.288 21.402 12.829 1.00 19.62 130 ALA B N 1
ATOM 2614 C CA . ALA B 1 130 ? -8.982 22.762 13.228 1.00 20.13 130 ALA B CA 1
ATOM 2615 C C . ALA B 1 130 ? -7.722 22.825 14.087 1.00 18.91 130 ALA B C 1
ATOM 2616 O O . ALA B 1 130 ? -6.861 23.682 13.897 1.00 21.89 130 ALA B O 1
ATOM 2618 N N . GLU B 1 131 ? -7.567 21.869 14.991 1.00 19.75 131 GLU B N 1
ATOM 2619 C CA . GLU B 1 131 ? -6.409 21.810 15.858 1.00 18.86 131 GLU B CA 1
ATOM 2620 C C . GLU B 1 131 ? -5.167 21.473 15.049 1.00 19.52 131 GLU B C 1
ATOM 2621 O O . GLU B 1 131 ? -4.104 22.032 15.326 1.00 20.27 131 GLU B O 1
ATOM 2627 N N . ILE B 1 132 ? -5.296 20.571 14.053 1.00 19.06 132 ILE B N 1
ATOM 2628 C CA . ILE B 1 132 ? -4.178 20.264 13.175 1.00 19.52 132 ILE B CA 1
ATOM 2629 C C . ILE B 1 132 ? -3.667 21.549 12.489 1.00 22.83 132 ILE B C 1
ATOM 2630 O O . ILE B 1 132 ? -2.460 21.820 12.464 1.00 21.83 132 ILE B O 1
ATOM 2635 N N . ALA B 1 133 ? -4.584 22.304 11.871 1.00 22.02 133 ALA B N 1
ATOM 2636 C CA . ALA B 1 133 ? -4.202 23.560 11.230 1.00 22.21 133 ALA B CA 1
ATOM 2637 C C . ALA B 1 133 ? -3.552 24.518 12.230 1.00 21.37 133 ALA B C 1
ATOM 2638 O O . ALA B 1 133 ? -2.559 25.169 11.936 1.00 26.08 133 ALA B O 1
ATOM 2640 N N . ARG B 1 134 ? -4.104 24.600 13.441 1.00 20.67 134 ARG B N 1
ATOM 2641 C CA . ARG B 1 134 ? -3.650 25.554 14.428 1.00 21.92 134 ARG B CA 1
ATOM 2642 C C . ARG B 1 134 ? -2.183 25.303 14.811 1.00 21.72 134 ARG B C 1
ATOM 2643 O O . ARG B 1 134 ? -1.407 26.271 14.869 1.00 23.52 134 ARG B O 1
ATOM 2651 N N . VAL B 1 135 ? -1.803 24.030 15.032 1.00 22.24 135 VAL B N 1
ATOM 2652 C CA . VAL B 1 135 ? -0.485 23.696 15.549 1.00 21.08 135 VAL B CA 1
ATOM 2653 C C . VAL B 1 135 ? 0.570 23.647 14.435 1.00 21.23 135 VAL B C 1
ATOM 2654 O O . VAL B 1 135 ? 1.769 23.547 14.727 1.00 23.91 135 VAL B O 1
ATOM 2658 N N . LEU B 1 136 ? 0.155 23.682 13.165 1.00 20.47 136 LEU B N 1
ATOM 2659 C CA . LEU B 1 136 ? 1.112 23.668 12.079 1.00 21.87 136 LEU B CA 1
ATOM 2660 C C . LEU B 1 136 ? 1.645 25.069 11.803 1.00 24.53 136 LEU B C 1
ATOM 2661 O O . LEU B 1 136 ? 0.870 26.035 11.674 1.00 26.37 136 LEU B O 1
ATOM 2666 N N . ARG B 1 137 ? 2.969 25.167 11.634 1.00 23.47 137 ARG B N 1
ATOM 2667 C CA . ARG B 1 137 ? 3.592 26.377 11.109 1.00 29.16 137 ARG B CA 1
ATOM 2668 C C . ARG B 1 137 ? 3.097 26.634 9.689 1.00 27.11 137 ARG B C 1
ATOM 2669 O O . ARG B 1 137 ? 2.682 25.715 8.978 1.00 26.52 137 ARG B O 1
ATOM 2677 N N . PRO B 1 138 ? 3.077 27.892 9.228 1.00 31.39 138 PRO B N 1
ATOM 2678 C CA . PRO B 1 138 ? 2.795 28.192 7.826 1.00 31.94 138 PRO B CA 1
ATOM 2679 C C . PRO B 1 138 ? 3.678 27.350 6.916 1.00 31.62 138 PRO B C 1
ATOM 2680 O O . PRO B 1 138 ? 4.873 27.246 7.151 1.00 32.64 138 PRO B O 1
ATOM 2684 N N . GLY B 1 139 ? 3.078 26.750 5.890 1.00 30.71 139 GLY B N 1
ATOM 2685 C CA . GLY B 1 139 ? 3.764 25.888 4.936 1.00 31.06 139 GLY B CA 1
ATOM 2686 C C . GLY B 1 139 ? 4.009 24.466 5.462 1.00 29.40 139 GLY B C 1
ATOM 2687 O O . GLY B 1 139 ? 4.568 23.641 4.764 1.00 29.49 139 GLY B O 1
ATOM 2688 N N . GLY B 1 140 ? 3.638 24.183 6.715 1.00 25.88 140 GLY B N 1
ATOM 2689 C CA . GLY B 1 140 ? 3.655 22.830 7.238 1.00 25.63 140 GLY B CA 1
ATOM 2690 C C . GLY B 1 140 ? 2.645 21.938 6.525 1.00 25.30 140 GLY B C 1
ATOM 2691 O O . GLY B 1 140 ? 1.874 22.406 5.702 1.00 25.35 140 GLY B O 1
ATOM 2692 N N . GLN B 1 141 ? 2.686 20.638 6.837 1.00 23.71 141 GLN B N 1
ATOM 2693 C CA . GLN B 1 141 ? 1.867 19.657 6.139 1.00 24.57 141 GLN B CA 1
ATOM 2694 C C . GLN B 1 141 ? 1.238 18.696 7.138 1.00 21.10 141 GLN B C 1
ATOM 2695 O O . GLN B 1 141 ? 1.832 18.323 8.151 1.00 20.48 141 GLN B O 1
ATOM 2701 N N . ALA B 1 142 ? 0.022 18.265 6.821 1.00 20.18 142 ALA B N 1
ATOM 2702 C CA . ALA B 1 142 ? -0.631 17.178 7.531 1.00 19.88 142 ALA B CA 1
ATOM 2703 C C . ALA B 1 142 ? -0.692 15.987 6.578 1.00 19.30 142 ALA B C 1
ATOM 2704 O O . ALA B 1 142 ? -1.241 16.091 5.497 1.00 20.86 142 ALA B O 1
ATOM 2706 N N . VAL B 1 143 ? -0.054 14.895 6.975 1.00 18.80 143 VAL B N 1
ATOM 2707 C CA . VAL B 1 143 ? 0.035 13.723 6.134 1.00 18.68 143 VAL B CA 1
ATOM 2708 C C . VAL B 1 143 ? -0.908 12.698 6.752 1.00 17.00 143 VAL B C 1
ATOM 2709 O O . VAL B 1 143 ? -0.655 12.208 7.867 1.00 17.73 143 VAL B O 1
ATOM 2713 N N . THR B 1 144 ? -2.004 12.434 6.040 1.00 18.51 144 THR B N 1
ATOM 2714 C CA . THR B 1 144 ? -3.098 11.627 6.537 1.00 18.17 144 THR B CA 1
ATOM 2715 C C . THR B 1 144 ? -3.240 10.360 5.694 1.00 18.08 144 THR B C 1
ATOM 2716 O O . THR B 1 144 ? -3.021 10.357 4.483 1.00 19.42 144 THR B O 1
ATOM 2720 N N . VAL B 1 145 ? -3.677 9.277 6.360 1.00 17.37 145 VAL B N 1
ATOM 2721 C CA . VAL B 1 145 ? -4.019 8.069 5.615 1.00 17.84 145 VAL B CA 1
ATOM 2722 C C . VAL B 1 145 ? -5.211 7.435 6.330 1.00 17.92 145 VAL B C 1
ATOM 2723 O O . VAL B 1 145 ? -5.187 7.221 7.533 1.00 19.52 145 VAL B O 1
ATOM 2727 N N . THR B 1 146 ? -6.298 7.220 5.583 1.00 18.22 146 THR B N 1
ATOM 2728 C CA . THR B 1 146 ? -7.593 6.922 6.172 1.00 18.78 146 THR B CA 1
ATOM 2729 C C . THR B 1 146 ? -8.412 6.131 5.169 1.00 17.14 146 THR B C 1
ATOM 2730 O O . THR B 1 146 ? -8.332 6.375 3.975 1.00 19.14 146 THR B O 1
ATOM 2734 N N . HIS B 1 147 ? -9.279 5.223 5.661 1.00 18.08 147 HIS B N 1
ATOM 2735 C CA . HIS B 1 147 ? -10.322 4.689 4.805 1.00 19.58 147 HIS B CA 1
ATOM 2736 C C . HIS B 1 147 ? -11.515 5.635 4.805 1.00 20.11 147 HIS B C 1
ATOM 2737 O O . HIS B 1 147 ? -12.041 5.994 5.876 1.00 22.26 147 HIS B O 1
ATOM 2744 N N . PHE B 1 148 ? -11.966 5.969 3.594 1.00 20.32 148 PHE B N 1
ATOM 2745 C CA . PHE B 1 148 ? -13.182 6.737 3.365 1.00 21.80 148 PHE B CA 1
ATOM 2746 C C . PHE B 1 148 ? -14.217 5.855 2.687 1.00 22.59 148 PHE B C 1
ATOM 2747 O O . PHE B 1 148 ? -13.937 5.121 1.723 1.00 23.94 148 PHE B O 1
ATOM 2755 N N . ALA B 1 149 ? -15.452 5.989 3.169 1.00 22.71 149 ALA B N 1
ATOM 2756 C CA . ALA B 1 149 ? -16.534 5.250 2.544 1.00 24.80 149 ALA B CA 1
ATOM 2757 C C . ALA B 1 149 ? -16.736 5.728 1.117 1.00 25.97 149 ALA B C 1
ATOM 2758 O O . ALA B 1 149 ? -16.576 6.912 0.819 1.00 29.82 149 ALA B O 1
ATOM 2760 N N . VAL B 1 150 ? -17.129 4.804 0.238 1.00 29.71 150 VAL B N 1
ATOM 2761 C CA . VAL B 1 150 ? -17.673 5.167 -1.063 1.00 34.10 150 VAL B CA 1
ATOM 2762 C C . VAL B 1 150 ? -19.179 5.273 -0.846 1.00 39.92 150 VAL B C 1
ATOM 2763 O O . VAL B 1 150 ? -19.803 4.453 -0.147 1.00 45.56 150 VAL B O 1
ATOM 2767 N N . GLU B 1 151 ? -19.777 6.328 -1.358 1.00 50.06 151 GLU B N 1
ATOM 2768 C CA . GLU B 1 151 ? -21.193 6.533 -1.103 1.00 61.93 151 GLU B CA 1
ATOM 2769 C C . GLU B 1 151 ? -21.912 6.023 -2.350 1.00 62.64 151 GLU B C 1
ATOM 2770 O O . GLU B 1 151 ? -21.350 6.061 -3.441 1.00 71.93 151 GLU B O 1
ATOM 2776 N N . GLY B 1 152 ? -23.102 5.454 -2.162 1.00 54.34 152 GLY B N 1
ATOM 2777 C CA . GLY B 1 152 ? -23.974 5.149 -3.278 1.00 52.88 152 GLY B CA 1
ATOM 2778 C C . GLY B 1 152 ? -24.300 3.666 -3.339 1.00 43.72 152 GLY B C 1
ATOM 2779 O O . GLY B 1 152 ? -24.473 2.999 -2.319 1.00 46.27 152 GLY B O 1
ATOM 2780 N N . ARG B 1 153 ? -24.413 3.159 -4.558 1.00 46.03 153 ARG B N 1
ATOM 2781 C CA . ARG B 1 153 ? -24.813 1.781 -4.735 1.00 46.05 153 ARG B CA 1
ATOM 2782 C C . ARG B 1 153 ? -23.549 0.933 -4.803 1.00 43.78 153 ARG B C 1
ATOM 2783 O O . ARG B 1 153 ? -22.412 1.420 -4.757 1.00 51.45 153 ARG B O 1
ATOM 2791 N N . GLY B 1 154 ? -23.775 -0.361 -4.917 1.00 43.36 154 GLY B N 1
ATOM 2792 C CA . GLY B 1 154 ? -22.669 -1.276 -5.049 1.00 35.53 154 GLY B CA 1
ATOM 2793 C C . GLY B 1 154 ? -22.437 -1.996 -3.726 1.00 32.82 154 GLY B C 1
ATOM 2794 O O . GLY B 1 154 ? -22.809 -1.530 -2.633 1.00 29.66 154 GLY B O 1
ATOM 2795 N N . ALA B 1 155 ? -21.796 -3.157 -3.850 1.00 31.55 155 ALA B N 1
ATOM 2796 C CA . ALA B 1 155 ? -21.569 -4.032 -2.712 1.00 29.30 155 ALA B CA 1
ATOM 2797 C C . ALA B 1 155 ? -20.615 -3.429 -1.668 1.00 23.73 155 ALA B C 1
ATOM 2798 O O . ALA B 1 155 ? -20.835 -3.610 -0.475 1.00 23.76 155 ALA B O 1
ATOM 2800 N N . ARG B 1 156 ? -19.547 -2.739 -2.112 1.00 24.70 156 ARG B N 1
ATOM 2801 C CA . ARG B 1 156 ? -18.625 -2.102 -1.176 1.00 22.34 156 ARG B CA 1
ATOM 2802 C C . ARG B 1 156 ? -19.387 -1.119 -0.279 1.00 20.93 156 ARG B C 1
ATOM 2803 O O . ARG B 1 156 ? -19.266 -1.158 0.945 1.00 21.58 156 ARG B O 1
ATOM 2811 N N . ALA B 1 157 ? -20.127 -0.199 -0.911 1.00 24.00 157 ALA B N 1
ATOM 2812 C CA . ALA B 1 157 ? -20.874 0.820 -0.192 1.00 23.61 157 ALA B CA 1
ATOM 2813 C C . ALA B 1 157 ? -21.842 0.192 0.818 1.00 22.03 157 ALA B C 1
ATOM 2814 O O . ALA B 1 157 ? -21.958 0.636 1.953 1.00 22.85 157 ALA B O 1
ATOM 2816 N N . ALA B 1 158 ? -22.498 -0.893 0.407 1.00 23.11 158 ALA B N 1
ATOM 2817 C CA . ALA B 1 158 ? -23.432 -1.580 1.270 1.00 22.57 158 ALA B CA 1
ATOM 2818 C C . ALA B 1 158 ? -22.752 -2.194 2.494 1.00 21.81 158 ALA B C 1
ATOM 2819 O O . ALA B 1 158 ? -23.296 -2.165 3.602 1.00 22.10 158 ALA B O 1
ATOM 2821 N N . LEU B 1 159 ? -21.563 -2.783 2.316 1.00 23.12 159 LEU B N 1
ATOM 2822 C CA . LEU B 1 159 ? -20.825 -3.341 3.444 1.00 22.44 159 LEU B CA 1
ATOM 2823 C C . LEU B 1 159 ? -20.384 -2.252 4.432 1.00 21.28 159 LEU B C 1
ATOM 2824 O O . LEU B 1 159 ? -20.418 -2.422 5.650 1.00 22.30 159 LEU B O 1
ATOM 2829 N N . GLU B 1 160 ? -19.945 -1.126 3.882 1.00 21.75 160 GLU B N 1
ATOM 2830 C CA . GLU B 1 160 ? -19.570 0.001 4.712 1.00 23.61 160 GLU B CA 1
ATOM 2831 C C . GLU B 1 160 ? -20.772 0.459 5.534 1.00 22.73 160 GLU B C 1
ATOM 2832 O O . GLU B 1 160 ? -20.612 0.766 6.714 1.00 23.61 160 GLU B O 1
ATOM 2838 N N . ARG B 1 161 ? -21.958 0.514 4.924 1.00 22.49 161 ARG B N 1
ATOM 2839 C CA . ARG B 1 161 ? -23.169 0.895 5.644 1.00 24.77 161 ARG B CA 1
ATOM 2840 C C . ARG B 1 161 ? -23.508 -0.122 6.728 1.00 21.97 161 ARG B C 1
ATOM 2841 O O . ARG B 1 161 ? -23.878 0.256 7.834 1.00 24.19 161 ARG B O 1
ATOM 2849 N N . ALA B 1 162 ? -23.386 -1.436 6.414 1.00 22.21 162 ALA B N 1
ATOM 2850 C CA . ALA B 1 162 ? -23.727 -2.499 7.350 1.00 21.19 162 ALA B CA 1
ATOM 2851 C C . ALA B 1 162 ? -22.871 -2.475 8.612 1.00 20.73 162 ALA B C 1
ATOM 2852 O O . ALA B 1 162 ? -23.365 -2.752 9.712 1.00 22.43 162 ALA B O 1
ATOM 2854 N N . MET B 1 163 ? -21.596 -2.093 8.441 1.00 19.36 163 MET B N 1
ATOM 2855 C CA . MET B 1 163 ? -20.643 -2.076 9.532 1.00 20.28 163 MET B CA 1
ATOM 2856 C C . MET B 1 163 ? -20.648 -0.768 10.324 1.00 19.78 163 MET B C 1
ATOM 2857 O O . MET B 1 163 ? -20.036 -0.716 11.383 1.00 21.88 163 MET B O 1
ATOM 2862 N N . ALA B 1 164 ? -21.352 0.267 9.854 1.00 20.88 164 ALA B N 1
ATOM 2863 C CA . ALA B 1 164 ? -21.290 1.574 10.493 1.00 22.54 164 ALA B CA 1
ATOM 2864 C C . ALA B 1 164 ? -21.784 1.550 11.938 1.00 22.93 164 ALA B C 1
ATOM 2865 O O . ALA B 1 164 ? -21.220 2.224 12.794 1.00 23.43 164 ALA B O 1
ATOM 2867 N N . PRO B 1 165 ? -22.885 0.848 12.291 1.00 22.74 165 PRO B N 1
ATOM 2868 C CA . PRO B 1 165 ? -23.293 0.796 13.703 1.00 22.97 165 PRO B CA 1
ATOM 2869 C C . PRO B 1 165 ? -22.378 0.015 14.648 1.00 21.33 165 PRO B C 1
ATOM 2870 O O . PRO B 1 165 ? -22.625 0.009 15.854 1.00 24.36 165 PRO B O 1
ATOM 2874 N N . LEU B 1 166 ? -21.377 -0.696 14.083 1.00 21.11 166 LEU B N 1
ATOM 2875 C CA . LEU B 1 166 ? -20.437 -1.493 14.871 1.00 19.07 166 LEU B CA 1
ATOM 2876 C C . LEU B 1 166 ? -19.134 -0.744 15.202 1.00 20.05 166 LEU B C 1
ATOM 2877 O O . LEU B 1 166 ? -18.161 -1.372 15.648 1.00 21.09 166 LEU B O 1
ATOM 2882 N N . ALA B 1 167 ? -19.117 0.585 15.051 1.00 20.13 167 ALA B N 1
ATOM 2883 C CA . ALA B 1 167 ? -17.886 1.338 15.216 1.00 20.56 167 ALA B CA 1
ATOM 2884 C C . ALA B 1 167 ? -17.199 1.062 16.541 1.00 21.32 167 ALA B C 1
ATOM 2885 O O . ALA B 1 167 ? -15.974 0.925 16.585 1.00 21.85 167 ALA B O 1
ATOM 2887 N N . ASP B 1 168 ? -17.920 0.988 17.639 1.00 21.47 168 ASP B N 1
ATOM 2888 C CA . ASP B 1 168 ? -17.268 0.776 18.927 1.00 23.40 168 ASP B CA 1
ATOM 2889 C C . ASP B 1 168 ? -16.565 -0.577 18.980 1.00 22.78 168 ASP B C 1
ATOM 2890 O O . ASP B 1 168 ? -15.505 -0.689 19.573 1.00 27.45 168 ASP B O 1
ATOM 2895 N N . ARG B 1 169 ? -17.128 -1.619 18.359 1.00 20.87 169 ARG B N 1
ATOM 2896 C CA . ARG B 1 169 ? -16.446 -2.913 18.370 1.00 21.96 169 ARG B CA 1
ATOM 2897 C C . ARG B 1 169 ? -15.356 -2.997 17.296 1.00 20.74 169 ARG B C 1
ATOM 2898 O O . ARG B 1 169 ? -14.361 -3.703 17.446 1.00 22.06 169 ARG B O 1
ATOM 2906 N N . LEU B 1 170 ? -15.537 -2.278 16.185 1.00 19.56 170 LEU B N 1
ATOM 2907 C CA . LEU B 1 170 ? -14.581 -2.306 15.102 1.00 20.33 170 LEU B CA 1
ATOM 2908 C C . LEU B 1 170 ? -13.339 -1.482 15.444 1.00 20.62 170 LEU B C 1
ATOM 2909 O O . LEU B 1 170 ? -12.266 -1.816 14.957 1.00 22.12 170 LEU B O 1
ATOM 2914 N N . GLY B 1 171 ? -13.540 -0.414 16.242 1.00 19.85 171 GLY B N 1
ATOM 2915 C CA . GLY B 1 171 ? -12.551 0.601 16.582 1.00 19.62 171 GLY B CA 1
ATOM 2916 C C . GLY B 1 171 ? -12.526 1.824 15.650 1.00 18.28 171 GLY B C 1
ATOM 2917 O O . GLY B 1 171 ? -11.643 2.687 15.781 1.00 19.11 171 GLY B O 1
ATOM 2918 N N . TRP B 1 172 ? -13.433 1.898 14.673 1.00 18.08 172 TRP B N 1
ATOM 2919 C CA . TRP B 1 172 ? -13.408 2.949 13.665 1.00 17.54 172 TRP B CA 1
ATOM 2920 C C . TRP B 1 172 ? -14.711 2.986 12.884 1.00 17.84 172 TRP B C 1
ATOM 2921 O O . TRP B 1 172 ? -15.462 2.004 12.919 1.00 18.04 172 TRP B O 1
ATOM 2932 N N . HIS B 1 173 ? -14.959 4.104 12.188 1.00 19.38 173 HIS B N 1
ATOM 2933 C CA . HIS B 1 173 ? -16.223 4.354 11.493 1.00 20.09 173 HIS B CA 1
ATOM 2934 C C . HIS B 1 173 ? -16.080 3.948 10.037 1.00 19.90 173 HIS B C 1
ATOM 2935 O O . HIS B 1 173 ? -15.336 4.537 9.281 1.00 20.60 173 HIS B O 1
ATOM 2942 N N . SER B 1 174 ? -16.818 2.917 9.638 1.00 19.40 174 SER B N 1
ATOM 2943 C CA . SER B 1 174 ? -16.745 2.367 8.296 1.00 20.97 174 SER B CA 1
ATOM 2944 C C . SER B 1 174 ? -17.408 3.272 7.262 1.00 21.36 174 SER B C 1
ATOM 2945 O O . SER B 1 174 ? -17.121 3.130 6.079 1.00 22.38 174 SER B O 1
ATOM 2948 N N . ASP B 1 175 ? -18.238 4.225 7.726 1.00 22.49 175 ASP B N 1
ATOM 2949 C CA . ASP B 1 175 ? -18.921 5.177 6.868 1.00 24.41 175 ASP B CA 1
ATOM 2950 C C . ASP B 1 175 ? -18.253 6.558 6.894 1.00 23.06 175 ASP B C 1
ATOM 2951 O O . ASP B 1 175 ? -18.864 7.562 6.517 1.00 24.17 175 ASP B O 1
ATOM 2956 N N . PHE B 1 176 ? -16.998 6.619 7.344 1.00 19.92 176 PHE B N 1
ATOM 2957 C CA . PHE B 1 176 ? -16.295 7.895 7.464 1.00 21.13 176 PHE B CA 1
ATOM 2958 C C . PHE B 1 176 ? -16.221 8.609 6.123 1.00 21.11 176 PHE B C 1
ATOM 2959 O O . PHE B 1 176 ? -15.827 8.019 5.138 1.00 24.40 176 PHE B O 1
ATOM 2967 N N . SER B 1 177 ? -16.571 9.915 6.108 1.00 23.16 177 SER B N 1
ATOM 2968 C CA . SER B 1 177 ? -16.660 10.660 4.867 1.00 24.23 177 SER B CA 1
ATOM 2969 C C . SER B 1 177 ? -15.417 11.519 4.631 1.00 25.65 177 SER B C 1
ATOM 2970 O O . SER B 1 177 ? -14.906 12.139 5.554 1.00 25.72 177 SER B O 1
ATOM 2973 N N . ARG B 1 178 ? -14.986 11.602 3.370 1.00 24.81 178 ARG B N 1
ATOM 2974 C CA . ARG B 1 178 ? -13.861 12.442 2.975 1.00 27.36 178 ARG B CA 1
ATOM 2975 C C . ARG B 1 178 ? -14.069 13.905 3.395 1.00 26.35 178 ARG B C 1
ATOM 2976 O O . ARG B 1 178 ? -13.122 14.616 3.772 1.00 26.09 178 ARG B O 1
ATOM 2984 N N . ALA B 1 179 ? -15.312 14.369 3.318 1.00 27.04 179 ALA B N 1
ATOM 2985 C CA . ALA B 1 179 ? -15.668 15.741 3.648 1.00 28.18 179 ALA B CA 1
ATOM 2986 C C . ALA B 1 179 ? -15.217 16.113 5.063 1.00 29.66 179 ALA B C 1
ATOM 2987 O O . ALA B 1 179 ? -14.882 17.276 5.328 1.00 32.19 179 ALA B O 1
ATOM 2989 N N . GLU B 1 180 ? -15.187 15.134 5.981 1.00 25.92 180 GLU B N 1
ATOM 2990 C CA . GLU B 1 180 ? -14.802 15.415 7.357 1.00 27.38 180 GLU B CA 1
ATOM 2991 C C . GLU B 1 180 ? -13.341 15.845 7.479 1.00 26.40 180 GLU B C 1
ATOM 2992 O O . GLU B 1 180 ? -12.994 16.546 8.431 1.00 32.39 180 GLU B O 1
ATOM 2998 N N . VAL B 1 181 ? -12.486 15.436 6.536 1.00 23.64 181 VAL B N 1
ATOM 2999 C CA . VAL B 1 181 ? -11.069 15.798 6.564 1.00 23.78 181 VAL B CA 1
ATOM 3000 C C . VAL B 1 181 ? -10.782 17.077 5.772 1.00 27.17 181 VAL B C 1
ATOM 3001 O O . VAL B 1 181 ? -9.749 17.714 6.027 1.00 28.88 181 VAL B O 1
ATOM 3005 N N . LEU B 1 182 ? -11.699 17.468 4.873 1.00 27.37 182 LEU B N 1
ATOM 3006 C CA . LEU B 1 182 ? -11.518 18.645 4.033 1.00 32.33 182 LEU B CA 1
ATOM 3007 C C . LEU B 1 182 ? -12.294 19.859 4.554 1.00 33.74 182 LEU B C 1
ATOM 3008 O O . LEU B 1 182 ? -12.466 20.826 3.841 1.00 37.51 182 LEU B O 1
ATOM 3013 N N . SER B 1 183 ? -12.674 19.826 5.837 1.00 35.50 183 SER B N 1
ATOM 3014 C CA . SER B 1 183 ? -13.581 20.792 6.437 1.00 35.27 183 SER B CA 1
ATOM 3015 C C . SER B 1 183 ? -12.856 22.088 6.783 1.00 33.11 183 SER B C 1
ATOM 3016 O O . SER B 1 183 ? -13.507 23.088 7.031 1.00 36.65 183 SER B O 1
ATOM 3019 N N . GLU B 1 184 ? -11.526 22.049 6.898 1.00 31.51 184 GLU B N 1
ATOM 3020 C CA . GLU B 1 184 ? -10.752 23.124 7.507 1.00 29.81 184 GLU B CA 1
ATOM 3021 C C . GLU B 1 184 ? -10.158 23.954 6.381 1.00 30.88 184 GLU B C 1
ATOM 3022 O O . GLU B 1 184 ? -9.249 23.492 5.695 1.00 32.76 184 GLU B O 1
ATOM 3028 N N . PRO B 1 185 ? -10.590 25.217 6.196 1.00 34.20 185 PRO B N 1
ATOM 3029 C CA . PRO B 1 185 ? -10.114 26.025 5.068 1.00 36.14 185 PRO B CA 1
ATOM 3030 C C . PRO B 1 185 ? -8.648 26.455 5.132 1.00 31.81 185 PRO B C 1
ATOM 3031 O O . PRO B 1 185 ? -8.066 26.801 4.118 1.00 37.02 185 PRO B O 1
ATOM 3035 N N . ARG B 1 186 ? -8.012 26.335 6.304 1.00 28.55 186 ARG B N 1
ATOM 3036 C CA . ARG B 1 186 ? -6.586 26.630 6.430 1.00 30.82 186 ARG B CA 1
ATOM 3037 C C . ARG B 1 186 ? -5.706 25.478 5.939 1.00 28.89 186 ARG B C 1
ATOM 3038 O O . ARG B 1 186 ? -4.490 25.572 5.992 1.00 30.02 186 ARG B O 1
ATOM 3046 N N . LEU B 1 187 ? -6.318 24.385 5.462 1.00 26.05 187 LEU B N 1
ATOM 3047 C CA . LEU B 1 187 ? -5.581 23.228 4.994 1.00 28.31 187 LEU B CA 1
ATOM 3048 C C . LEU B 1 187 ? -5.965 22.977 3.548 1.00 30.58 187 LEU B C 1
ATOM 3049 O O . LEU B 1 187 ? -7.098 22.622 3.261 1.00 36.58 187 LEU B O 1
ATOM 3054 N N . ARG B 1 188 ? -4.996 23.124 2.658 1.00 29.83 188 ARG B N 1
ATOM 3055 C CA . ARG B 1 188 ? -5.237 22.994 1.234 1.00 33.21 188 ARG B CA 1
ATOM 3056 C C . ARG B 1 188 ? -4.829 21.585 0.799 1.00 29.85 188 ARG B C 1
ATOM 3057 O O . ARG B 1 188 ? -3.683 21.187 1.036 1.00 30.14 188 ARG B O 1
ATOM 3065 N N . PRO B 1 189 ? -5.725 20.820 0.130 1.00 31.34 189 PRO B N 1
ATOM 3066 C CA . PRO B 1 189 ? -5.415 19.458 -0.305 1.00 31.73 189 PRO B CA 1
ATOM 3067 C C . PRO B 1 189 ? -4.383 19.408 -1.423 1.00 29.81 189 PRO B C 1
ATOM 3068 O O . PRO B 1 189 ? -4.521 20.139 -2.400 1.00 33.61 189 PRO B O 1
ATOM 3072 N N . GLY B 1 190 ? -3.352 18.568 -1.234 1.00 28.22 190 GLY B N 1
ATOM 3073 C CA . GLY B 1 190 ? -2.369 18.286 -2.270 1.00 29.49 190 GLY B CA 1
ATOM 3074 C C . GLY B 1 190 ? -2.472 16.843 -2.778 1.00 29.41 190 GLY B C 1
ATOM 3075 O O . GLY B 1 190 ? -3.512 16.424 -3.276 1.00 32.16 190 GLY B O 1
ATOM 3076 N N . GLU B 1 191 ? -1.388 16.082 -2.614 1.00 27.80 191 GLU B N 1
ATOM 3077 C CA . GLU B 1 191 ? -1.322 14.712 -3.100 1.00 28.02 191 GLU B CA 1
ATOM 3078 C C . GLU B 1 191 ? -2.451 13.873 -2.484 1.00 26.66 191 GLU B C 1
ATOM 3079 O O . GLU B 1 191 ? -2.711 13.906 -1.284 1.00 28.05 191 GLU B O 1
ATOM 3085 N N . GLU B 1 192 ? -3.098 13.068 -3.328 1.00 27.74 192 GLU B N 1
ATOM 3086 C CA . GLU B 1 192 ? -4.165 12.166 -2.899 1.00 27.86 192 GLU B CA 1
ATOM 3087 C C . GLU B 1 192 ? -4.008 10.870 -3.688 1.00 27.30 192 GLU B C 1
ATOM 3088 O O . GLU B 1 192 ? -3.974 10.915 -4.903 1.00 32.21 192 GLU B O 1
ATOM 3094 N N . ARG B 1 193 ? -3.819 9.753 -2.987 1.00 26.90 193 ARG B N 1
ATOM 3095 C CA . ARG B 1 193 ? -3.536 8.474 -3.625 1.00 27.01 193 ARG B CA 1
ATOM 3096 C C . ARG B 1 193 ? -4.347 7.391 -2.925 1.00 24.97 193 ARG B C 1
ATOM 3097 O O . ARG B 1 193 ? -4.366 7.334 -1.703 1.00 25.69 193 ARG B O 1
ATOM 3105 N N . ARG B 1 194 ? -5.020 6.533 -3.692 1.00 25.90 194 ARG B N 1
ATOM 3106 C CA . ARG B 1 194 ? -5.623 5.335 -3.127 1.00 25.26 194 ARG B CA 1
ATOM 3107 C C . ARG B 1 194 ? -4.569 4.238 -3.060 1.00 23.54 194 ARG B C 1
ATOM 3108 O O . ARG B 1 194 ? -3.812 4.058 -3.998 1.00 27.69 194 ARG B O 1
ATOM 3116 N N . LEU B 1 195 ? -4.522 3.552 -1.927 1.00 22.17 195 LEU B N 1
ATOM 3117 C CA . LEU B 1 195 ? -3.478 2.590 -1.625 1.00 22.55 195 LEU B CA 1
ATOM 3118 C C . LEU B 1 195 ? -4.098 1.265 -1.189 1.00 22.51 195 LEU B C 1
ATOM 3119 O O . LEU B 1 195 ? -5.236 1.187 -0.704 1.00 22.32 195 LEU B O 1
ATOM 3124 N N . PRO B 1 196 ? -3.317 0.162 -1.328 1.00 24.54 196 PRO B N 1
ATOM 3125 C CA . PRO B 1 196 ? -3.710 -1.158 -0.849 1.00 23.79 196 PRO B CA 1
ATOM 3126 C C . PRO B 1 196 ? -3.903 -1.140 0.648 1.00 23.51 196 PRO B C 1
ATOM 3127 O O . PRO B 1 196 ? -3.357 -0.274 1.334 1.00 24.67 196 PRO B O 1
ATOM 3131 N N . PRO B 1 197 ? -4.667 -2.106 1.202 1.00 25.97 197 PRO B N 1
ATOM 3132 C CA . PRO B 1 197 ? -5.241 -3.194 0.415 1.00 26.49 197 PRO B CA 1
ATOM 3133 C C . PRO B 1 197 ? -6.564 -2.843 -0.260 1.00 25.22 197 PRO B C 1
ATOM 3134 O O . PRO B 1 197 ? -7.388 -2.131 0.314 1.00 22.07 197 PRO B O 1
ATOM 3138 N N . LEU B 1 198 ? -6.768 -3.422 -1.440 1.00 23.76 198 LEU B N 1
ATOM 3139 C CA . LEU B 1 198 ? -8.048 -3.377 -2.128 1.00 24.76 198 LEU B CA 1
ATOM 3140 C C . LEU B 1 198 ? -8.516 -1.933 -2.325 1.00 24.71 198 LEU B C 1
ATOM 3141 O O . LEU B 1 198 ? -9.718 -1.652 -2.308 1.00 26.96 198 LEU B O 1
ATOM 3146 N N . ARG B 1 199 ? -7.544 -1.035 -2.558 1.00 24.71 199 ARG B N 1
ATOM 3147 C CA . ARG B 1 199 ? -7.794 0.386 -2.759 1.00 27.11 199 ARG B CA 1
ATOM 3148 C C . ARG B 1 199 ? -8.680 0.973 -1.649 1.00 22.86 199 ARG B C 1
ATOM 3149 O O . ARG B 1 199 ? -9.399 1.943 -1.869 1.00 26.29 199 ARG B O 1
ATOM 3157 N N . LEU B 1 200 ? -8.539 0.467 -0.431 1.00 21.35 200 LEU B N 1
ATOM 3158 C CA . LEU B 1 200 ? -9.365 0.908 0.685 1.00 22.81 200 LEU B CA 1
ATOM 3159 C C . LEU B 1 200 ? -8.785 2.123 1.414 1.00 22.11 200 LEU B C 1
ATOM 3160 O O . LEU B 1 200 ? -9.529 2.781 2.142 1.00 23.13 200 LEU B O 1
ATOM 3165 N N . MET B 1 201 ? -7.484 2.401 1.276 1.00 21.58 201 MET B N 1
ATOM 3166 C CA . MET B 1 201 ? -6.823 3.443 2.052 1.00 20.84 201 MET B CA 1
ATOM 3167 C C . MET B 1 201 ? -6.577 4.650 1.153 1.00 22.82 201 MET B C 1
ATOM 3168 O O . MET B 1 201 ? -6.191 4.502 -0.005 1.00 24.89 201 MET B O 1
ATOM 3173 N N . THR B 1 202 ? -6.803 5.856 1.696 1.00 18.84 202 THR B N 1
ATOM 3174 C CA . THR B 1 202 ? -6.499 7.063 0.943 1.00 19.58 202 THR B CA 1
ATOM 3175 C C . THR B 1 202 ? -5.453 7.890 1.688 1.00 21.08 202 THR B C 1
ATOM 3176 O O . THR B 1 202 ? -5.657 8.322 2.834 1.00 20.58 202 THR B O 1
ATOM 3180 N N . LEU B 1 203 ? -4.294 8.053 1.027 1.00 22.77 203 LEU B N 1
ATOM 3181 C CA . LEU B 1 203 ? -3.299 9.014 1.468 1.00 20.88 203 LEU B CA 1
ATOM 3182 C C . LEU B 1 203 ? -3.767 10.386 1.001 1.00 21.14 203 LEU B C 1
ATOM 3183 O O . LEU B 1 203 ? -4.081 10.540 -0.167 1.00 23.14 203 LEU B O 1
ATOM 3188 N N . LEU B 1 204 ? -3.774 11.363 1.911 1.00 21.46 204 LEU B N 1
ATOM 3189 C CA . LEU B 1 204 ? -4.192 12.715 1.580 1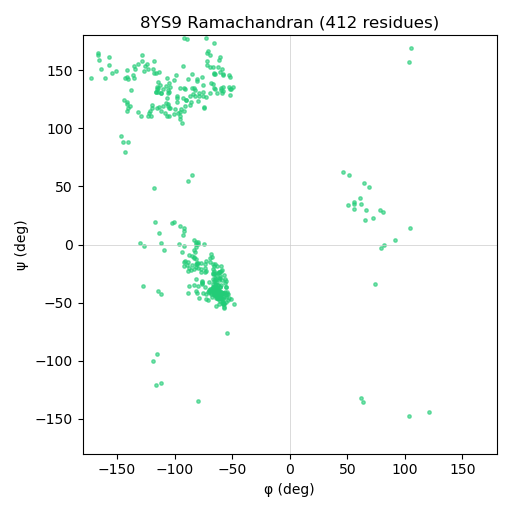.00 22.27 204 LEU B CA 1
ATOM 3190 C C . LEU B 1 204 ? -3.267 13.660 2.336 1.00 20.48 204 LEU B C 1
ATOM 3191 O O . LEU B 1 204 ? -3.213 13.619 3.543 1.00 20.00 204 LEU B O 1
ATOM 3196 N N . VAL B 1 205 ? -2.470 14.416 1.593 1.00 21.15 205 VAL B N 1
ATOM 3197 C CA . VAL B 1 205 ? -1.560 15.387 2.178 1.00 21.15 205 VAL B CA 1
ATOM 3198 C C . VAL B 1 205 ? -2.230 16.754 2.106 1.00 22.89 205 VAL B C 1
ATOM 3199 O O . VAL B 1 205 ? -2.753 17.124 1.058 1.00 23.87 205 VAL B O 1
ATOM 3203 N N . LEU B 1 206 ? -2.281 17.437 3.252 1.00 23.17 206 LEU B N 1
ATOM 3204 C CA . LEU B 1 206 ? -2.881 18.758 3.344 1.00 24.37 206 LEU B CA 1
ATOM 3205 C C . LEU B 1 206 ? -1.789 19.761 3.689 1.00 22.53 206 LEU B C 1
ATOM 3206 O O . LEU B 1 206 ? -0.938 19.484 4.526 1.00 25.50 206 LEU B O 1
ATOM 3211 N N . HIS B 1 207 ? -1.840 20.944 3.076 1.00 26.36 207 HIS B N 1
ATOM 3212 C CA . HIS B 1 207 ? -0.832 21.976 3.306 1.00 26.95 207 HIS B CA 1
ATOM 3213 C C . HIS B 1 207 ? -1.404 23.163 4.087 1.00 28.28 207 HIS B C 1
ATOM 3214 O O . HIS B 1 207 ? -2.474 23.674 3.759 1.00 27.87 207 HIS B O 1
ATOM 3221 N N . ARG B 1 208 ? -0.660 23.617 5.102 1.00 27.66 208 ARG B N 1
ATOM 3222 C CA . ARG B 1 208 ? -1.061 24.762 5.899 1.00 28.44 208 ARG B CA 1
ATOM 3223 C C . ARG B 1 208 ? -0.854 26.032 5.101 1.00 30.89 208 ARG B C 1
ATOM 3224 O O . ARG B 1 208 ? 0.263 26.339 4.749 1.00 30.71 208 ARG B O 1
ATOM 3232 N N . ILE B 1 209 ? -1.931 26.760 4.823 1.00 33.40 209 ILE B N 1
ATOM 3233 C CA . ILE B 1 209 ? -1.844 28.018 4.071 1.00 35.44 209 ILE B CA 1
ATOM 3234 C C . ILE B 1 209 ? -1.257 29.179 4.906 1.00 39.10 209 ILE B C 1
ATOM 3235 O O . ILE B 1 209 ? -1.412 29.136 6.153 1.00 41.59 209 ILE B O 1
#

Nearest PDB structures (foldseek):
  8ys9-assembly2_B  TM=1.005E+00  e=1.764E-48  Rubellimicrobium thermophilum DSM 16684
  8ys9-assembly1_A  TM=9.950E-01  e=1.357E-44  Rubellimicrobium thermophilum DSM 16684
  5wp4-assembly1_A  TM=7.530E-01  e=5.317E-11  Arabidopsis thaliana
  5wp5-assembly2_B  TM=7.296E-01  e=2.010E-11  Arabidopsis thaliana
  2yr0-assembly2_B  TM=6.152E-01  e=1.362E-11  Thermus thermophilus HB8

Foldseek 3Di:
DPLVLLQVQLLVCLVCPCVPVVVFCLVVLLVLLVVQQPPQADPPQAAEEEEEQCFLVSSPVNHDPRAAYEYEHQYPSRQVNVCVPPVPPNNYPYYYYDALLDDPAAFQQGQEYEAEQHCQQHPPLVSNLVSVLRNHHAFGKYKYKHFAADDDDDDSNVVLVVCQVVCSVNRGRSNHHPVSNVNDPQWQWDDWDQDDDVSGMITIMTTGD/DPLVLLQVQCLVCQVCVCVPVVVQCVVVLLVLLVVQQPDCPPVAFEEEEEQCFLVPSPVVHDQRAAYEYEHQYPSRLVNNCVPHVVPNNYPYYYYDALLDDPAQFQQGQEYEAEACCQQHPQLLSNLQSRLRNHHAFGKYKYKHFAADDDDDDSNVVLVVCQVVCSNVNGGSHHHPCSNVVDVQWAWDDWDQDDDVSRMIIIMTTGD

InterPro domains:
  IPR013216 Methyltransferase type 11 [PF08241] (50-143)
  IPR029063 S-adenosyl-L-methionine-dependent methyltransferase superfamily [G3DSA:3.40.50.150] (2-180)
  IPR029063 S-adenosyl-L-methionine-dependent methyltransferase superfamily [SSF53335] (6-183)
  IPR052356 Thiol S-methyltransferase [PTHR45036] (40-168)

Secondary structure (DSSP, 8-state):
--HHHHHHHHHHHHHHHTTTHHHHTHHHHHHHHHHHHHSPP-GGG-EEEEEET-TT-TTGGGS-TTEEEEEEES-HHHHHHHHHHHTT-TTEEEEEE--TTS--S-TT-EEEEEEES-TTTSS-HHHHHHHHHHHEEEEEEEEEEEE-PPPSSSHHHHHHHHHGGGHHHHTS-TT--GGGGS--TTEEEEEEEEESSTT-EEEEEEEE-/--HHHHHHHHHHHHHHHTTTHHHHTHHHHHHHHHHHHHSPP---EEEEEET-TT-TTGGGS-TTEEEEEEES-HHHHHHHHHHHTT-TTEEEEEE--TTS--S-TT-EEEEEEESGGGTSSSHHHHHHHHHHHEEEEEEEEEEE--PPPSSSHHHHHHHHHGGGHHHHTS-TT--GGGTS--TTEEEEEEEEESSTT-EEEEEEEE-